Protein AF-A0A9W8C567-F1 (afdb_monomer_lite)

Radius of gyration: 26.02 Å; chains: 1; bounding box: 68×44×70 Å

pLDDT: mean 93.67, std 7.72, range [43.03, 98.94]

Structure (mmCIF, N/CA/C/O backbone):
data_AF-A0A9W8C567-F1
#
_entry.id   AF-A0A9W8C567-F1
#
loop_
_atom_site.group_PDB
_atom_site.id
_atom_site.type_symbol
_atom_site.label_atom_id
_atom_site.label_alt_id
_atom_site.label_comp_id
_atom_site.label_asym_id
_atom_site.label_entity_id
_atom_site.label_seq_id
_atom_site.pdbx_PDB_ins_code
_atom_site.Cartn_x
_atom_site.Cartn_y
_atom_site.Cartn_z
_atom_site.occupancy
_atom_site.B_iso_or_equiv
_atom_site.auth_seq_id
_atom_site.auth_comp_id
_atom_site.auth_asym_id
_atom_site.auth_atom_id
_atom_site.pdbx_PDB_model_num
ATOM 1 N N . MET A 1 1 ? -3.591 23.355 11.401 1.00 43.03 1 MET A N 1
ATOM 2 C CA . MET A 1 1 ? -3.139 22.047 10.886 1.00 43.03 1 MET A CA 1
ATOM 3 C C . MET A 1 1 ? -1.666 21.936 11.229 1.00 43.03 1 MET A C 1
ATOM 5 O O . MET A 1 1 ? -0.939 22.863 10.891 1.00 43.03 1 MET A O 1
ATOM 9 N N . SER A 1 2 ? -1.232 20.919 11.980 1.00 49.16 2 SER A N 1
ATOM 10 C CA . SER A 1 2 ? 0.210 20.692 12.153 1.00 49.16 2 SER A CA 1
ATOM 11 C C . SER A 1 2 ? 0.812 20.425 10.777 1.00 49.16 2 SER A C 1
ATOM 13 O O . SER A 1 2 ? 0.207 19.705 9.982 1.00 49.16 2 SER A O 1
ATOM 15 N N . SER A 1 3 ? 1.953 21.034 10.465 1.00 63.19 3 SER A N 1
ATOM 16 C CA . SER A 1 3 ? 2.645 20.771 9.207 1.00 63.19 3 SER A CA 1
ATOM 17 C C . SER A 1 3 ? 2.961 19.279 9.104 1.00 63.19 3 SER A C 1
ATOM 19 O O . SER A 1 3 ? 3.477 18.678 10.048 1.00 63.19 3 SER A O 1
ATOM 21 N N . ILE A 1 4 ? 2.619 18.675 7.965 1.00 80.12 4 ILE A N 1
ATOM 22 C CA . ILE A 1 4 ? 2.985 17.293 7.654 1.00 80.12 4 ILE A CA 1
ATOM 23 C C . ILE A 1 4 ? 4.508 17.196 7.732 1.00 80.12 4 ILE A C 1
ATOM 25 O O . ILE A 1 4 ? 5.214 17.949 7.058 1.00 80.12 4 ILE A O 1
ATOM 29 N N . LYS A 1 5 ? 5.017 16.307 8.587 1.00 85.69 5 LYS A N 1
ATOM 30 C CA . LYS A 1 5 ? 6.455 16.145 8.797 1.00 85.69 5 LYS A CA 1
ATOM 31 C C . LYS A 1 5 ? 6.953 14.942 8.011 1.00 85.69 5 LYS A C 1
ATOM 33 O O . LYS A 1 5 ? 6.648 13.804 8.359 1.00 85.69 5 LYS A O 1
ATOM 38 N N . VAL A 1 6 ? 7.765 15.216 6.997 1.00 94.25 6 VAL A N 1
ATOM 39 C CA . VAL A 1 6 ? 8.499 14.206 6.233 1.00 94.25 6 VAL A CA 1
ATOM 40 C C . VAL A 1 6 ? 9.893 14.047 6.840 1.00 94.25 6 VAL A C 1
ATOM 42 O O . VAL A 1 6 ? 10.573 15.037 7.109 1.00 94.25 6 VAL A O 1
ATOM 45 N N . ALA A 1 7 ? 10.314 12.809 7.086 1.00 96.50 7 ALA A N 1
ATOM 46 C CA . ALA A 1 7 ? 11.627 12.480 7.633 1.00 96.50 7 ALA A CA 1
ATOM 47 C C . ALA A 1 7 ? 12.304 11.385 6.804 1.00 96.50 7 ALA A C 1
ATOM 49 O O . ALA A 1 7 ? 11.682 10.372 6.493 1.00 96.50 7 ALA A O 1
ATOM 50 N N . CYS A 1 8 ? 13.585 11.562 6.486 1.00 97.62 8 CYS A N 1
ATOM 51 C CA . CYS A 1 8 ? 14.420 10.510 5.910 1.00 97.62 8 CYS A CA 1
ATOM 52 C C . CYS A 1 8 ? 14.680 9.427 6.972 1.00 97.62 8 CYS A C 1
ATOM 54 O O . CYS A 1 8 ? 15.253 9.713 8.026 1.00 97.62 8 CYS A O 1
ATOM 56 N N . VAL A 1 9 ? 14.219 8.198 6.721 1.00 97.81 9 VAL A N 1
ATOM 57 C CA . VAL A 1 9 ? 14.299 7.074 7.677 1.00 97.81 9 VAL A CA 1
ATOM 58 C C . VAL A 1 9 ? 15.274 5.986 7.238 1.00 97.81 9 VAL A C 1
ATOM 60 O O . VAL A 1 9 ? 15.844 5.311 8.091 1.00 97.81 9 VAL A O 1
ATOM 63 N N . ILE A 1 10 ? 15.521 5.859 5.932 1.00 98.25 10 ILE A N 1
ATOM 64 C CA . ILE A 1 10 ? 16.540 4.972 5.366 1.00 98.25 10 ILE A CA 1
ATOM 65 C C . ILE A 1 10 ? 17.485 5.831 4.536 1.00 98.25 10 ILE A C 1
ATOM 67 O O . ILE A 1 10 ? 17.096 6.353 3.494 1.00 98.25 10 ILE A O 1
ATOM 71 N N . LYS A 1 11 ? 18.723 5.977 5.018 1.00 97.69 11 LYS A N 1
ATOM 72 C CA . LYS A 1 11 ? 19.763 6.811 4.389 1.00 97.69 11 LYS A CA 1
ATOM 73 C C . LYS A 1 11 ? 20.559 6.086 3.303 1.00 97.69 11 LYS A C 1
ATOM 75 O O . LYS A 1 11 ? 21.352 6.717 2.609 1.00 97.69 11 LYS A O 1
ATOM 80 N N . GLU A 1 12 ? 20.396 4.769 3.197 1.00 97.12 12 GLU A N 1
ATOM 81 C CA . GLU A 1 12 ? 20.964 3.991 2.101 1.00 97.12 12 GLU A CA 1
ATOM 82 C C . GLU A 1 12 ? 20.306 4.437 0.794 1.00 97.12 12 GLU A C 1
ATOM 84 O O . GLU A 1 12 ? 19.091 4.316 0.629 1.00 97.12 12 GLU A O 1
ATOM 89 N N . LYS A 1 13 ? 21.113 5.009 -0.102 1.00 97.44 13 LYS A N 1
ATOM 90 C CA . LYS A 1 13 ? 20.643 5.537 -1.380 1.00 97.44 13 LYS A CA 1
ATOM 91 C C . LYS A 1 13 ? 20.434 4.403 -2.374 1.00 97.44 13 LYS A C 1
ATOM 93 O O . LYS A 1 13 ? 21.303 3.548 -2.532 1.00 97.44 13 LYS A O 1
ATOM 98 N N . ASN A 1 14 ? 19.312 4.455 -3.076 1.00 98.31 14 ASN A N 1
ATOM 99 C CA . ASN A 1 14 ? 18.932 3.506 -4.113 1.00 98.31 14 ASN A CA 1
ATOM 100 C C . ASN A 1 14 ? 18.998 4.185 -5.476 1.00 98.31 14 ASN A C 1
ATOM 102 O O . ASN A 1 14 ? 18.539 5.327 -5.612 1.00 98.31 14 ASN A O 1
ATOM 106 N N . GLU A 1 15 ? 19.529 3.490 -6.486 1.00 97.69 15 GLU A N 1
ATOM 107 C CA . GLU A 1 15 ? 19.510 4.019 -7.853 1.00 97.69 15 GLU A CA 1
ATOM 108 C C . GLU A 1 15 ? 18.071 4.328 -8.260 1.00 97.69 15 GLU A C 1
ATOM 110 O O . GLU A 1 15 ? 17.770 5.456 -8.665 1.00 97.69 15 GLU A O 1
ATOM 115 N N . ILE A 1 16 ? 17.192 3.337 -8.082 1.00 98.25 16 ILE A N 1
ATOM 116 C CA . ILE A 1 16 ? 15.742 3.456 -8.220 1.00 98.25 16 ILE A CA 1
ATOM 117 C C . ILE A 1 16 ? 15.101 2.648 -7.089 1.00 98.25 16 ILE A C 1
ATOM 119 O O . ILE A 1 16 ? 14.819 1.462 -7.254 1.00 98.25 16 ILE A O 1
ATOM 123 N N . GLY A 1 17 ? 14.906 3.281 -5.929 1.00 98.69 17 GLY A N 1
ATOM 124 C CA . GLY A 1 17 ? 14.169 2.668 -4.826 1.00 98.69 17 GLY A CA 1
ATOM 125 C C . GLY A 1 17 ? 12.698 2.531 -5.198 1.00 98.69 17 GLY A C 1
ATOM 126 O O . GLY A 1 17 ? 12.117 3.513 -5.643 1.00 98.69 17 GLY A O 1
ATOM 127 N N . GLU A 1 18 ? 12.096 1.361 -5.023 1.00 98.69 18 GLU A N 1
ATOM 128 C CA . GLU A 1 18 ? 10.748 1.054 -5.520 1.00 98.69 18 GLU A CA 1
ATOM 129 C C . GLU A 1 18 ? 10.049 -0.044 -4.707 1.00 98.69 18 GLU A C 1
ATOM 131 O O . GLU A 1 18 ? 10.636 -0.635 -3.797 1.00 98.69 18 GLU A O 1
ATOM 136 N N . SER A 1 19 ? 8.786 -0.312 -5.045 1.00 98.69 19 SER A N 1
ATOM 137 C CA . SER A 1 19 ? 7.937 -1.379 -4.513 1.00 98.69 19 SER A CA 1
ATOM 138 C C . SER A 1 19 ? 7.975 -1.490 -2.978 1.00 98.69 19 SER A C 1
ATOM 140 O O . SER A 1 19 ? 8.272 -2.561 -2.438 1.00 98.69 19 SER A O 1
ATOM 142 N N . PRO A 1 20 ? 7.721 -0.390 -2.235 1.00 98.81 20 PRO A N 1
ATOM 143 C CA . PRO A 1 20 ? 7.656 -0.450 -0.786 1.00 98.81 20 PRO A CA 1
ATOM 144 C C . PRO A 1 20 ? 6.445 -1.280 -0.349 1.00 98.81 20 PRO A C 1
ATOM 146 O O . PRO A 1 20 ? 5.307 -1.010 -0.733 1.00 98.81 20 PRO A O 1
ATOM 149 N N . ILE A 1 21 ? 6.685 -2.271 0.502 1.00 98.31 21 ILE A N 1
ATOM 150 C CA . ILE A 1 21 ? 5.653 -3.081 1.145 1.00 98.31 21 ILE A CA 1
ATOM 151 C C . ILE A 1 21 ? 5.919 -3.156 2.649 1.00 98.31 21 ILE A C 1
ATOM 153 O O . ILE A 1 21 ? 7.055 -3.310 3.102 1.00 98.31 21 ILE A O 1
ATOM 157 N N . TRP A 1 22 ? 4.856 -3.065 3.443 1.00 98.31 22 TRP A N 1
ATOM 158 C CA . TRP A 1 22 ? 4.945 -3.186 4.894 1.00 98.31 22 TRP A CA 1
ATOM 159 C C . TRP A 1 22 ? 4.684 -4.625 5.353 1.00 98.31 22 TRP A C 1
ATOM 161 O O . TRP A 1 22 ? 3.585 -5.155 5.185 1.00 98.31 22 TRP A O 1
ATOM 171 N N . GLU A 1 23 ? 5.685 -5.243 5.975 1.00 97.31 23 GLU A N 1
ATOM 172 C CA . GLU A 1 23 ? 5.591 -6.540 6.642 1.00 97.31 23 GLU A CA 1
ATOM 173 C C . GLU A 1 23 ? 5.256 -6.326 8.125 1.00 97.31 23 GLU A C 1
ATOM 175 O O . GLU A 1 23 ? 6.136 -6.120 8.966 1.00 97.31 23 GLU A O 1
ATOM 180 N N . GLU A 1 24 ? 3.958 -6.353 8.453 1.00 92.81 24 GLU A N 1
ATOM 181 C CA . GLU A 1 24 ? 3.468 -5.991 9.793 1.00 92.81 24 GLU A CA 1
ATOM 182 C C . GLU A 1 24 ? 4.022 -6.882 10.910 1.00 92.81 24 GLU A C 1
ATOM 184 O O . GLU A 1 24 ? 4.328 -6.384 11.995 1.00 92.81 24 GLU A O 1
ATOM 189 N N . LYS A 1 25 ? 4.205 -8.179 10.627 1.00 90.06 25 LYS A N 1
ATOM 190 C CA . LYS A 1 25 ? 4.656 -9.185 11.597 1.00 90.06 25 LYS A CA 1
ATOM 191 C C . LYS A 1 25 ? 6.000 -8.814 12.222 1.00 90.06 25 LYS A C 1
ATOM 193 O O . LYS A 1 25 ? 6.169 -8.946 13.431 1.00 90.06 25 LYS A O 1
ATOM 198 N N . ASP A 1 26 ? 6.910 -8.307 11.396 1.00 91.94 26 ASP A N 1
ATOM 199 C CA . ASP A 1 26 ? 8.282 -7.987 11.787 1.00 91.94 26 ASP A CA 1
ATOM 200 C C . ASP A 1 26 ? 8.520 -6.466 11.847 1.00 91.94 26 ASP A C 1
ATOM 202 O O . ASP A 1 26 ? 9.659 -6.018 11.977 1.00 91.94 26 ASP A O 1
ATOM 206 N N . SER A 1 27 ? 7.455 -5.654 11.737 1.00 95.69 27 SER A N 1
ATOM 207 C CA . SER A 1 27 ? 7.525 -4.184 11.667 1.00 95.69 27 SER A CA 1
ATOM 208 C C . SER A 1 27 ? 8.600 -3.699 10.688 1.00 95.69 27 SER A C 1
ATOM 210 O O . SER A 1 27 ? 9.432 -2.842 11.016 1.00 95.69 27 SER A O 1
ATOM 212 N N . SER A 1 28 ? 8.614 -4.305 9.502 1.00 98.25 28 SER A N 1
ATOM 213 C CA . SER A 1 28 ? 9.676 -4.136 8.517 1.00 98.25 28 SER A CA 1
ATOM 214 C C . SER A 1 28 ? 9.135 -3.573 7.209 1.00 98.25 28 SER A C 1
ATOM 216 O O . SER A 1 28 ? 8.050 -3.939 6.762 1.00 98.25 28 SER A O 1
ATOM 218 N N . LEU A 1 29 ? 9.905 -2.686 6.584 1.00 98.81 29 LEU A N 1
ATOM 219 C CA . LEU A 1 29 ? 9.659 -2.233 5.221 1.00 98.81 29 LEU A CA 1
ATOM 220 C C . LEU A 1 29 ? 10.513 -3.077 4.278 1.00 98.81 29 LEU A C 1
ATOM 222 O O . LEU A 1 29 ? 11.739 -3.079 4.399 1.00 98.81 29 LEU A O 1
ATOM 226 N N . VAL A 1 30 ? 9.880 -3.773 3.342 1.00 98.81 30 VAL A N 1
ATOM 227 C CA . VAL A 1 30 ? 10.568 -4.458 2.245 1.00 98.81 30 VAL A CA 1
ATOM 228 C C . VAL A 1 30 ? 10.422 -3.592 0.999 1.00 98.81 30 VAL A C 1
ATOM 230 O O . VAL A 1 30 ? 9.373 -2.996 0.785 1.00 98.81 30 VAL A O 1
ATOM 233 N N . TYR A 1 31 ? 11.485 -3.455 0.222 1.00 98.88 31 TYR A N 1
ATOM 234 C CA . TYR A 1 31 ? 11.517 -2.618 -0.976 1.00 98.88 31 TYR A CA 1
ATOM 235 C C . TYR A 1 31 ? 12.604 -3.122 -1.923 1.00 98.88 31 TYR A C 1
ATOM 237 O O . TYR A 1 31 ? 13.404 -3.992 -1.563 1.00 98.88 31 TYR A O 1
ATOM 245 N N . VAL A 1 32 ? 12.643 -2.587 -3.136 1.00 98.88 32 VAL A N 1
ATOM 246 C CA . VAL A 1 32 ? 13.647 -2.946 -4.138 1.00 98.88 32 VAL A CA 1
ATOM 247 C C . VAL A 1 32 ? 14.497 -1.746 -4.525 1.00 98.88 32 VAL A C 1
ATOM 249 O O . VAL A 1 32 ? 14.074 -0.602 -4.391 1.00 98.88 32 VAL A O 1
ATOM 252 N N . ASP A 1 33 ? 15.697 -2.019 -5.020 1.00 98.69 33 ASP A N 1
ATOM 253 C CA . ASP A 1 33 ? 16.458 -1.096 -5.855 1.00 98.69 33 ASP A CA 1
ATOM 254 C C . ASP A 1 33 ? 16.502 -1.697 -7.261 1.00 98.69 33 ASP A C 1
ATOM 256 O O . ASP A 1 33 ? 17.210 -2.687 -7.480 1.00 98.69 33 ASP A O 1
ATOM 260 N N . ILE A 1 34 ? 15.707 -1.153 -8.192 1.00 98.19 34 ILE A N 1
ATOM 261 C CA . ILE A 1 34 ? 15.452 -1.804 -9.487 1.00 98.19 34 ILE A CA 1
ATOM 262 C C . ILE A 1 34 ? 16.762 -2.040 -10.220 1.00 98.19 34 ILE A C 1
ATOM 264 O O . ILE A 1 34 ? 17.089 -3.173 -10.567 1.00 98.19 34 ILE A O 1
ATOM 268 N N . THR A 1 35 ? 17.527 -0.978 -10.466 1.00 96.38 35 THR A N 1
ATOM 269 C CA . THR A 1 35 ? 18.777 -1.085 -11.224 1.00 96.38 35 THR A CA 1
ATOM 270 C C . THR A 1 35 ? 19.995 -1.322 -10.347 1.00 96.38 35 THR A C 1
ATOM 272 O O . THR A 1 35 ? 20.996 -1.796 -10.873 1.00 96.38 35 THR A O 1
ATOM 275 N N . GLY A 1 36 ? 19.888 -1.102 -9.031 1.00 97.50 36 GLY A N 1
ATOM 276 C CA . GLY A 1 36 ? 20.841 -1.630 -8.053 1.00 97.50 36 GLY A CA 1
ATOM 277 C C . GLY A 1 36 ? 20.712 -3.141 -7.806 1.00 97.50 36 GLY A C 1
ATOM 278 O O . GLY A 1 36 ? 21.518 -3.693 -7.062 1.00 97.50 36 GLY A O 1
ATOM 279 N N . GLN A 1 37 ? 19.729 -3.809 -8.431 1.00 98.31 37 GLN A N 1
ATOM 280 C CA . GLN A 1 37 ? 19.535 -5.266 -8.433 1.00 98.31 37 GLN A CA 1
ATOM 281 C C . GLN A 1 37 ? 19.478 -5.861 -7.023 1.00 98.31 37 GLN A C 1
ATOM 283 O O . GLN A 1 37 ? 20.238 -6.762 -6.658 1.00 98.31 37 GLN A O 1
ATOM 288 N N . ARG A 1 38 ? 18.588 -5.319 -6.192 1.00 98.25 38 ARG A N 1
ATOM 289 C CA . ARG A 1 38 ? 18.514 -5.670 -4.773 1.00 98.25 38 ARG A CA 1
ATOM 290 C C . ARG A 1 38 ? 17.080 -5.689 -4.274 1.00 98.25 38 ARG A C 1
ATOM 292 O O . ARG A 1 38 ? 16.306 -4.786 -4.568 1.00 98.25 38 ARG A O 1
ATOM 299 N N . VAL A 1 39 ? 16.777 -6.676 -3.436 1.00 98.75 39 VAL A N 1
ATOM 300 C CA . VAL A 1 39 ? 15.620 -6.674 -2.532 1.00 98.75 39 VAL A CA 1
ATOM 301 C C . VAL A 1 39 ? 16.133 -6.404 -1.124 1.00 98.75 39 VAL A C 1
ATOM 303 O O . VAL A 1 39 ? 16.996 -7.137 -0.639 1.00 98.75 39 VAL A O 1
ATOM 306 N N . SER A 1 40 ? 15.598 -5.382 -0.471 1.00 98.69 40 SER A N 1
ATOM 307 C CA . SER A 1 40 ? 15.998 -4.937 0.863 1.00 98.69 40 SER A CA 1
ATOM 308 C C . SER A 1 40 ? 14.855 -5.095 1.854 1.00 98.69 40 SER A C 1
ATOM 310 O O . SER A 1 40 ? 13.694 -4.890 1.514 1.00 98.69 40 SER A O 1
ATOM 312 N N . ARG A 1 41 ? 15.190 -5.400 3.105 1.00 98.50 41 ARG A N 1
ATOM 313 C CA . ARG A 1 41 ? 14.283 -5.408 4.253 1.00 98.50 41 ARG A CA 1
ATOM 314 C C . ARG A 1 41 ? 14.878 -4.555 5.362 1.00 98.50 41 ARG A C 1
ATOM 316 O O . ARG A 1 41 ? 15.928 -4.891 5.909 1.00 98.50 41 ARG A O 1
ATOM 323 N N . TRP A 1 42 ? 14.191 -3.478 5.711 1.00 98.62 42 TRP A N 1
ATOM 324 C CA . TRP A 1 42 ? 14.553 -2.575 6.796 1.00 98.62 42 TRP A CA 1
ATOM 325 C C . TRP A 1 42 ? 13.644 -2.782 8.006 1.00 98.62 42 TRP A C 1
ATOM 327 O O . TRP A 1 42 ? 12.424 -2.689 7.888 1.00 98.62 42 TRP A O 1
ATOM 337 N N . SER A 1 43 ? 14.231 -3.007 9.180 1.00 97.88 43 SER A N 1
ATOM 338 C CA . SER A 1 43 ? 13.488 -3.073 10.440 1.00 97.88 43 SER A CA 1
ATOM 339 C C . SER A 1 43 ? 13.270 -1.677 11.008 1.00 97.88 43 SER A C 1
ATOM 341 O O . SER A 1 43 ? 14.224 -0.988 11.375 1.00 97.88 43 SER A O 1
ATOM 343 N N . SER A 1 44 ? 12.008 -1.281 11.176 1.00 96.12 44 SER A N 1
ATOM 344 C CA . SER A 1 44 ? 11.678 -0.002 11.817 1.00 96.12 44 SER A CA 1
ATOM 345 C C . SER A 1 44 ? 12.012 0.037 13.312 1.00 96.12 44 SER A C 1
ATOM 347 O O . SER A 1 44 ? 12.096 1.118 13.892 1.00 96.12 44 SER A O 1
ATOM 349 N N . LEU A 1 45 ? 12.214 -1.131 13.934 1.00 94.94 45 LEU A N 1
ATOM 350 C CA . LEU A 1 45 ? 12.515 -1.265 15.359 1.00 94.94 45 LEU A CA 1
ATOM 351 C C . LEU A 1 45 ? 14.007 -1.094 15.650 1.00 94.94 45 LEU A C 1
ATOM 353 O O . LEU A 1 45 ? 14.370 -0.497 16.659 1.00 94.94 45 LEU A O 1
ATOM 357 N N . THR A 1 46 ? 14.869 -1.629 14.781 1.00 96.44 46 THR A N 1
ATOM 358 C CA . THR A 1 46 ? 16.328 -1.637 14.991 1.00 96.44 46 THR A CA 1
ATOM 359 C C . THR A 1 46 ? 17.081 -0.696 14.056 1.00 96.44 46 THR A C 1
ATOM 361 O O . THR A 1 46 ? 18.246 -0.399 14.305 1.00 96.44 46 THR A O 1
ATOM 364 N N . GLY A 1 47 ? 16.450 -0.241 12.971 1.00 96.19 47 GLY A N 1
ATOM 365 C CA . GLY A 1 47 ? 17.097 0.521 11.904 1.00 96.19 47 GLY A CA 1
ATOM 366 C C . GLY A 1 47 ? 17.981 -0.324 10.978 1.00 96.19 47 GLY A C 1
ATOM 367 O O . GLY A 1 47 ? 18.582 0.227 10.059 1.00 96.19 47 GLY A O 1
ATOM 368 N N . HIS A 1 48 ? 18.074 -1.637 11.207 1.00 97.38 48 HIS A N 1
ATOM 369 C CA . HIS A 1 48 ? 18.930 -2.540 10.440 1.00 97.38 48 HIS A CA 1
ATOM 370 C C . HIS A 1 48 ? 18.339 -2.848 9.060 1.00 97.38 48 HIS A C 1
ATOM 372 O O . HIS A 1 48 ? 17.131 -3.064 8.942 1.00 97.38 48 HIS A O 1
ATOM 378 N N . ILE A 1 49 ? 19.201 -2.915 8.043 1.00 98.12 49 ILE A N 1
ATOM 379 C CA . ILE A 1 49 ? 18.851 -3.257 6.660 1.00 98.12 49 ILE A CA 1
ATOM 380 C C . ILE A 1 49 ? 19.534 -4.573 6.301 1.00 98.12 49 ILE A C 1
ATOM 382 O O . ILE A 1 49 ? 20.731 -4.746 6.512 1.00 98.12 49 ILE A O 1
ATOM 386 N N . GLU A 1 50 ? 18.766 -5.501 5.747 1.00 97.75 50 GLU A N 1
ATOM 387 C CA . GLU A 1 50 ? 19.270 -6.730 5.141 1.00 97.75 50 GLU A CA 1
ATOM 388 C C . GLU A 1 50 ? 18.869 -6.786 3.678 1.00 97.75 50 GLU A C 1
ATOM 390 O O . GLU A 1 50 ? 17.734 -6.454 3.346 1.00 97.75 50 GLU A O 1
ATOM 395 N N . SER A 1 51 ? 19.754 -7.302 2.828 1.00 98.19 51 SER A N 1
ATOM 396 C CA . SER A 1 51 ? 19.533 -7.290 1.384 1.00 98.19 51 SER A CA 1
ATOM 397 C C . SER A 1 51 ? 19.891 -8.622 0.733 1.00 98.19 51 SER A C 1
ATOM 399 O O . SER A 1 51 ? 20.757 -9.353 1.219 1.00 98.19 51 SER A O 1
ATOM 401 N N . ILE A 1 52 ? 19.223 -8.931 -0.378 1.00 98.31 52 ILE A N 1
ATOM 402 C CA . ILE A 1 52 ? 19.569 -10.016 -1.303 1.00 98.31 52 ILE A CA 1
ATOM 403 C C . ILE A 1 52 ? 19.762 -9.407 -2.689 1.00 98.31 52 ILE A C 1
ATOM 405 O O . ILE A 1 52 ? 18.884 -8.699 -3.183 1.00 98.31 52 ILE A O 1
ATOM 409 N N . THR A 1 53 ? 20.904 -9.697 -3.307 1.00 98.38 53 THR A N 1
ATOM 410 C CA . THR A 1 53 ? 21.204 -9.300 -4.686 1.00 98.38 53 THR A CA 1
ATOM 411 C C . THR A 1 53 ? 20.442 -10.182 -5.673 1.00 98.38 53 THR A C 1
ATOM 413 O O . THR A 1 53 ? 20.368 -11.400 -5.504 1.00 9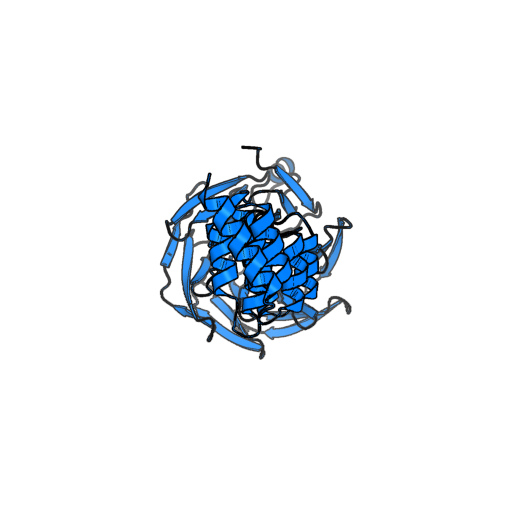8.38 53 THR A O 1
ATOM 416 N N . THR A 1 54 ? 19.880 -9.556 -6.699 1.00 98.00 54 THR A N 1
ATOM 417 C CA . THR A 1 54 ? 19.187 -10.201 -7.815 1.00 98.00 54 THR A CA 1
ATOM 418 C C . THR A 1 54 ? 20.117 -10.296 -9.030 1.00 98.00 54 THR A C 1
ATOM 420 O O . THR A 1 54 ? 21.143 -9.627 -9.098 1.00 98.00 54 THR A O 1
ATOM 423 N N . GLU A 1 55 ? 19.802 -11.158 -9.995 1.00 95.12 55 GLU A N 1
ATOM 424 C CA . GLU A 1 55 ? 20.616 -11.346 -11.210 1.00 95.12 55 GLU A CA 1
ATOM 425 C C . GLU A 1 55 ? 20.275 -10.308 -12.287 1.00 95.12 55 GLU A C 1
ATOM 427 O O . GLU A 1 55 ? 21.077 -10.001 -13.171 1.00 95.12 55 GLU A O 1
ATOM 432 N N . LYS A 1 56 ? 19.040 -9.807 -12.250 1.00 95.44 56 LYS A N 1
ATOM 433 C CA . LYS A 1 56 ? 18.488 -8.838 -13.198 1.00 95.44 56 LYS A CA 1
ATOM 434 C C . LYS A 1 56 ? 17.784 -7.711 -12.443 1.00 95.44 56 LYS A C 1
ATOM 436 O O . LYS A 1 56 ? 17.539 -7.847 -11.241 1.00 95.44 56 LYS A O 1
ATOM 441 N N . PRO A 1 57 ? 17.432 -6.605 -13.126 1.00 97.06 57 PRO A N 1
ATOM 442 C CA . PRO A 1 57 ? 16.635 -5.560 -12.505 1.00 97.06 57 PRO A CA 1
ATOM 443 C C . PRO A 1 57 ? 15.342 -6.112 -11.902 1.00 97.06 57 PRO A C 1
ATOM 445 O O . PRO A 1 57 ? 14.611 -6.838 -12.578 1.00 97.06 57 PRO A O 1
ATOM 448 N N . VAL A 1 58 ? 15.076 -5.788 -10.639 1.00 98.44 58 VAL A N 1
ATOM 449 C CA . VAL A 1 58 ? 13.922 -6.293 -9.884 1.00 98.44 58 VAL A CA 1
ATOM 450 C C . VAL A 1 58 ? 12.903 -5.176 -9.716 1.00 98.44 58 VAL A C 1
ATOM 452 O O . VAL A 1 58 ? 13.142 -4.228 -8.985 1.00 98.44 58 VAL A O 1
ATOM 455 N N . GLY A 1 59 ? 11.793 -5.256 -10.448 1.00 97.94 59 GLY A N 1
ATOM 456 C CA . GLY A 1 59 ? 10.799 -4.185 -10.496 1.00 97.94 59 GLY A CA 1
ATOM 457 C C . GLY A 1 59 ? 9.902 -4.143 -9.260 1.00 97.94 59 GLY A C 1
ATOM 458 O O . GLY A 1 59 ? 9.573 -3.065 -8.778 1.00 97.94 59 GLY A O 1
ATOM 459 N N . SER A 1 60 ? 9.543 -5.309 -8.718 1.00 98.75 60 SER A N 1
ATOM 460 C CA . SER A 1 60 ? 8.658 -5.391 -7.554 1.00 98.75 60 SER A CA 1
ATOM 461 C C . SER A 1 60 ? 8.910 -6.604 -6.666 1.00 98.75 60 SER A C 1
ATOM 463 O O . SER A 1 60 ? 9.448 -7.629 -7.103 1.00 98.75 60 SER A O 1
ATOM 465 N N . VAL A 1 61 ? 8.497 -6.475 -5.404 1.00 98.88 61 VAL A N 1
ATOM 466 C CA . VAL A 1 61 ? 8.537 -7.513 -4.369 1.00 98.88 61 VAL A CA 1
ATOM 467 C C . VAL A 1 61 ? 7.200 -7.567 -3.637 1.00 98.88 61 VAL A C 1
ATOM 469 O O . VAL A 1 61 ? 6.597 -6.542 -3.344 1.00 98.88 61 VAL A O 1
ATOM 472 N N . VAL A 1 62 ? 6.726 -8.773 -3.321 1.00 98.75 62 VAL A N 1
ATOM 473 C CA . VAL A 1 62 ? 5.485 -8.994 -2.567 1.00 98.75 62 VAL A CA 1
ATOM 474 C C . VAL A 1 62 ? 5.654 -10.089 -1.514 1.00 98.75 62 VAL A C 1
ATOM 476 O O . VAL A 1 62 ? 6.449 -11.022 -1.673 1.00 98.75 62 VAL A O 1
ATOM 479 N N . LEU A 1 63 ? 4.883 -9.996 -0.426 1.00 98.25 63 LEU A N 1
ATOM 480 C CA . LEU A 1 63 ? 4.865 -11.010 0.630 1.00 98.25 63 LEU A CA 1
ATOM 481 C C . LEU A 1 63 ? 4.312 -12.337 0.102 1.00 98.25 63 LEU A C 1
ATOM 483 O O . LEU A 1 63 ? 3.324 -12.371 -0.634 1.00 98.25 63 LEU A O 1
ATOM 487 N N . ARG A 1 64 ? 4.899 -13.454 0.540 1.00 97.50 64 ARG A N 1
ATOM 488 C CA . ARG A 1 64 ? 4.408 -14.796 0.213 1.00 97.50 64 ARG A CA 1
ATOM 489 C C . ARG A 1 64 ? 3.838 -15.470 1.455 1.00 97.50 64 ARG A C 1
ATOM 491 O O . ARG A 1 64 ? 4.555 -15.718 2.418 1.00 97.50 64 ARG A O 1
ATOM 498 N N . LYS A 1 65 ? 2.567 -15.889 1.404 1.00 94.12 65 LYS A N 1
ATOM 499 C CA . LYS A 1 65 ? 1.898 -16.588 2.525 1.00 94.12 65 LYS A CA 1
ATOM 500 C C . LYS A 1 65 ? 2.647 -17.842 3.002 1.00 94.12 65 LYS A C 1
ATOM 502 O O . LYS A 1 65 ? 2.621 -18.160 4.183 1.00 94.12 65 LYS A O 1
ATOM 507 N N . ALA A 1 66 ? 3.320 -18.546 2.090 1.00 93.75 66 ALA A N 1
ATOM 508 C CA . ALA A 1 66 ? 4.121 -19.733 2.400 1.00 93.75 66 ALA A CA 1
ATOM 509 C C . ALA A 1 66 ? 5.506 -19.420 3.013 1.00 93.75 66 ALA A C 1
ATOM 511 O O . ALA A 1 66 ? 6.290 -20.341 3.225 1.00 93.75 66 ALA A O 1
ATOM 512 N N . GLY A 1 67 ? 5.814 -18.147 3.277 1.00 94.38 67 GLY A N 1
ATOM 513 C CA . GLY A 1 67 ? 7.118 -17.674 3.734 1.00 94.38 67 GLY A CA 1
ATOM 514 C C . GLY A 1 67 ? 7.999 -17.159 2.593 1.00 94.38 67 GLY A C 1
ATOM 515 O O . GLY A 1 67 ? 7.901 -17.618 1.450 1.00 94.38 67 GLY A O 1
ATOM 516 N N . GLY A 1 68 ? 8.868 -16.202 2.924 1.00 96.81 68 GLY A N 1
ATOM 517 C CA . GLY A 1 68 ? 9.698 -15.487 1.957 1.00 96.81 68 GLY A CA 1
ATOM 518 C C . GLY A 1 68 ? 8.892 -14.505 1.105 1.00 96.81 68 GLY A C 1
ATOM 519 O O . GLY A 1 68 ? 7.829 -14.030 1.512 1.00 96.81 68 GLY A O 1
ATOM 520 N N . TYR A 1 69 ? 9.392 -14.231 -0.098 1.00 98.62 69 TYR A N 1
ATOM 521 C CA . TYR A 1 69 ? 8.808 -13.243 -1.007 1.00 98.62 69 TYR A CA 1
ATOM 522 C C . TYR A 1 69 ? 8.597 -13.820 -2.409 1.00 98.62 69 TYR A C 1
ATOM 524 O O . TYR A 1 69 ? 9.153 -14.866 -2.767 1.00 98.62 69 TYR A O 1
ATOM 532 N N . VAL A 1 70 ? 7.783 -13.138 -3.209 1.00 98.75 70 VAL A N 1
ATOM 533 C CA . VAL A 1 70 ? 7.742 -13.301 -4.668 1.00 98.75 70 VAL A CA 1
ATOM 534 C C . VAL A 1 70 ? 8.214 -11.989 -5.285 1.00 98.75 70 VAL A C 1
ATOM 536 O O . VAL A 1 70 ? 7.854 -10.926 -4.790 1.00 98.75 70 VAL A O 1
ATOM 539 N N . ILE A 1 71 ? 9.032 -12.053 -6.329 1.00 98.81 71 ILE A N 1
ATOM 540 C CA . ILE A 1 71 ? 9.543 -10.876 -7.041 1.00 98.81 71 ILE A CA 1
ATOM 541 C C . ILE A 1 71 ? 9.219 -10.953 -8.526 1.00 98.81 71 ILE A C 1
ATOM 543 O O . ILE A 1 71 ? 9.111 -12.052 -9.080 1.00 98.81 71 ILE A O 1
ATOM 547 N N . ALA A 1 72 ? 9.105 -9.789 -9.159 1.00 98.38 72 ALA A N 1
ATOM 548 C CA . ALA A 1 72 ? 9.097 -9.644 -10.607 1.00 98.38 72 ALA A CA 1
ATOM 549 C C . ALA A 1 72 ? 10.463 -9.087 -11.044 1.00 98.38 72 ALA A C 1
ATOM 551 O O . ALA A 1 72 ? 10.798 -7.930 -10.794 1.00 98.38 72 ALA A O 1
ATOM 552 N N . GLU A 1 73 ? 11.292 -9.942 -11.639 1.00 97.50 73 GLU A N 1
ATOM 553 C CA . GLU A 1 73 ? 12.712 -9.698 -11.898 1.00 97.50 73 GLU A CA 1
ATOM 554 C C . GLU A 1 73 ? 13.032 -9.949 -13.374 1.00 97.50 73 GLU A C 1
ATOM 556 O O . GLU A 1 73 ? 12.794 -11.039 -13.897 1.00 97.50 73 GLU A O 1
ATOM 561 N N . GLY A 1 74 ? 13.577 -8.955 -14.078 1.00 96.00 74 GLY A N 1
ATOM 562 C CA . GLY A 1 74 ? 13.687 -9.001 -15.534 1.00 96.00 74 GLY A CA 1
ATOM 563 C C . GLY A 1 74 ? 12.314 -9.305 -16.135 1.00 96.00 74 GLY A C 1
ATOM 564 O O . GLY A 1 74 ? 11.377 -8.558 -15.913 1.00 96.00 74 GLY A O 1
ATOM 565 N N . THR A 1 75 ? 12.167 -10.429 -16.831 1.00 95.75 75 THR A N 1
ATOM 566 C CA . THR A 1 75 ? 10.882 -10.916 -17.371 1.00 95.75 75 THR A CA 1
ATOM 567 C C . THR A 1 75 ? 10.393 -12.197 -16.685 1.00 95.75 75 THR A C 1
ATOM 569 O O . THR A 1 75 ? 9.648 -12.978 -17.272 1.00 95.75 75 THR A O 1
ATOM 572 N N . ARG A 1 76 ? 10.819 -12.468 -15.444 1.00 96.56 76 ARG A N 1
ATOM 573 C CA . ARG A 1 76 ? 10.368 -13.631 -14.665 1.00 96.56 76 ARG A CA 1
ATOM 574 C C . ARG A 1 76 ? 9.685 -13.235 -13.365 1.00 96.56 76 ARG A C 1
ATOM 576 O O . ARG A 1 76 ? 10.071 -12.272 -12.714 1.00 96.56 76 ARG A O 1
ATOM 583 N N . PHE A 1 77 ? 8.744 -14.067 -12.943 1.00 98.50 77 PHE A N 1
ATOM 584 C CA . PHE A 1 77 ? 8.371 -14.168 -11.541 1.00 98.50 77 PHE A CA 1
ATOM 585 C C . PHE A 1 77 ? 9.314 -15.151 -10.845 1.00 98.50 77 PHE A C 1
ATOM 587 O O . PHE A 1 77 ? 9.590 -16.232 -11.377 1.00 98.50 77 PHE A O 1
ATOM 594 N N . ALA A 1 78 ? 9.787 -14.819 -9.647 1.00 98.44 78 ALA A N 1
ATOM 595 C CA . ALA A 1 78 ? 10.681 -15.675 -8.874 1.00 98.44 78 ALA A CA 1
ATOM 596 C C . ALA A 1 78 ? 10.314 -15.708 -7.386 1.00 98.44 78 ALA A C 1
ATOM 598 O O . ALA A 1 78 ? 9.776 -14.751 -6.838 1.00 98.44 78 ALA A O 1
ATOM 599 N N . PHE A 1 79 ? 10.607 -16.828 -6.729 1.00 98.44 79 PHE A N 1
ATOM 600 C CA . PHE A 1 79 ? 10.489 -16.985 -5.284 1.00 98.44 79 PHE A CA 1
ATOM 601 C C . PHE A 1 79 ? 11.808 -16.622 -4.612 1.00 98.44 79 PHE A C 1
ATOM 603 O O . PHE A 1 79 ? 12.861 -17.102 -5.030 1.00 98.44 79 PHE A O 1
ATOM 610 N N . VAL A 1 80 ? 11.730 -15.843 -3.537 1.00 98.56 80 VAL A N 1
ATOM 611 C CA . VAL A 1 80 ? 12.870 -15.498 -2.687 1.00 98.56 80 VAL A CA 1
ATOM 612 C C . VAL A 1 80 ? 12.750 -16.262 -1.375 1.00 98.56 80 VAL A C 1
ATOM 614 O O . VAL A 1 80 ? 11.821 -16.038 -0.596 1.00 98.56 80 VAL A O 1
ATOM 617 N N . ASP A 1 81 ? 13.705 -17.152 -1.118 1.00 97.88 81 ASP A N 1
ATOM 618 C CA . ASP A 1 81 ? 13.912 -17.744 0.203 1.00 97.88 81 ASP A CA 1
ATOM 619 C C . ASP A 1 81 ? 14.863 -16.835 0.987 1.00 97.88 81 ASP A C 1
ATOM 621 O O . ASP A 1 81 ? 16.073 -16.810 0.739 1.00 97.88 81 ASP A O 1
ATOM 625 N N . TRP A 1 82 ? 14.299 -16.055 1.914 1.00 96.44 82 TRP A N 1
ATOM 626 C CA . TRP A 1 82 ? 15.059 -15.065 2.679 1.00 96.44 82 TRP A CA 1
ATOM 627 C C . TRP A 1 82 ? 16.094 -15.700 3.613 1.00 96.44 82 TRP A C 1
ATOM 629 O O . TRP A 1 82 ? 17.158 -15.127 3.830 1.00 96.44 82 TRP A O 1
ATOM 639 N N . VAL A 1 83 ? 15.809 -16.895 4.139 1.00 95.75 83 VAL A N 1
ATOM 640 C CA . VAL A 1 83 ? 16.686 -17.590 5.091 1.00 95.75 83 VAL A CA 1
ATOM 641 C C . VAL A 1 83 ? 17.845 -18.252 4.356 1.00 95.75 83 VAL A C 1
ATOM 643 O O . VAL A 1 83 ? 18.997 -18.087 4.746 1.00 95.75 83 VAL A O 1
ATOM 646 N N . LYS A 1 84 ? 17.559 -18.967 3.262 1.00 96.81 84 LYS A N 1
ATOM 647 C CA . LYS A 1 84 ? 18.592 -19.619 2.439 1.00 96.81 84 LYS A CA 1
ATOM 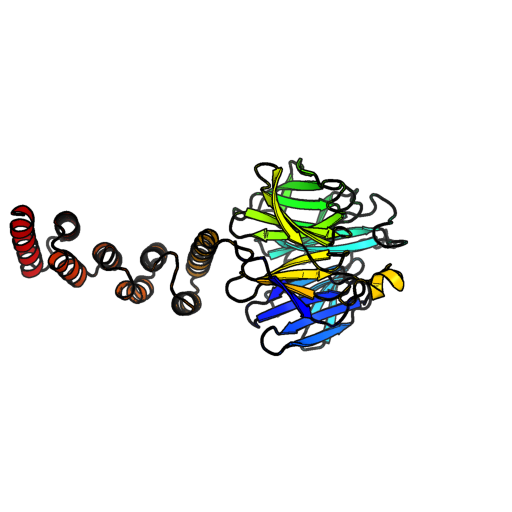648 C C . LYS A 1 84 ? 19.330 -18.656 1.516 1.00 96.81 84 LYS A C 1
ATOM 650 O O . LYS A 1 84 ? 20.275 -19.078 0.859 1.00 96.81 84 LYS A O 1
ATOM 655 N N . ARG A 1 85 ? 18.891 -17.393 1.448 1.00 96.69 85 ARG A N 1
ATOM 656 C CA . ARG A 1 85 ? 19.449 -16.358 0.567 1.00 96.69 85 ARG A CA 1
ATOM 657 C C . ARG A 1 85 ? 19.467 -16.803 -0.901 1.00 96.69 85 ARG A C 1
ATOM 659 O O . ARG A 1 85 ? 20.459 -16.625 -1.598 1.00 96.69 85 ARG A O 1
ATOM 666 N N . SER A 1 86 ? 18.371 -17.408 -1.361 1.00 97.25 86 SER A N 1
ATOM 667 C CA . SER A 1 86 ? 18.283 -17.983 -2.711 1.00 97.25 86 SER A CA 1
ATOM 668 C C . SER A 1 86 ? 17.056 -17.492 -3.468 1.00 97.25 86 SER A C 1
ATOM 670 O O . SER A 1 86 ? 15.992 -17.299 -2.875 1.00 97.25 86 SER A O 1
ATOM 672 N N . ILE A 1 87 ? 17.203 -17.333 -4.784 1.00 98.50 87 ILE A N 1
ATOM 673 C CA . ILE A 1 87 ? 16.141 -16.919 -5.701 1.00 98.50 87 ILE A CA 1
ATOM 674 C C . ILE A 1 87 ? 15.901 -18.056 -6.692 1.00 98.50 87 ILE A C 1
ATOM 676 O O . ILE A 1 87 ? 16.835 -18.566 -7.303 1.00 98.50 87 ILE A O 1
ATOM 680 N N . THR A 1 88 ? 14.649 -18.488 -6.840 1.00 97.75 88 THR A N 1
ATOM 681 C CA . THR A 1 88 ? 14.268 -19.564 -7.767 1.00 97.75 88 THR A CA 1
ATOM 682 C C . THR A 1 88 ? 13.192 -19.075 -8.720 1.00 97.75 88 THR A C 1
ATOM 684 O O . THR A 1 88 ? 12.169 -18.551 -8.287 1.00 97.75 88 THR A O 1
ATOM 687 N N . THR A 1 89 ? 13.389 -19.279 -10.023 1.00 97.75 89 THR A N 1
ATOM 688 C CA . THR A 1 89 ? 12.392 -18.899 -11.035 1.00 97.75 89 THR A CA 1
ATOM 689 C C . THR A 1 89 ? 11.086 -19.662 -10.808 1.00 97.75 89 THR A C 1
ATOM 691 O O . THR A 1 89 ? 11.087 -20.889 -10.725 1.00 97.75 89 THR A O 1
ATOM 694 N N . ALA A 1 90 ? 9.975 -18.934 -10.718 1.00 96.62 90 ALA A N 1
ATOM 695 C CA . ALA A 1 90 ? 8.632 -19.498 -10.660 1.00 96.62 90 ALA A CA 1
ATOM 696 C C . ALA A 1 90 ? 8.057 -19.653 -12.072 1.00 96.62 90 ALA A C 1
ATOM 698 O O . ALA A 1 90 ? 7.619 -20.741 -12.439 1.00 96.62 90 ALA A O 1
ATOM 699 N N . VAL A 1 91 ? 8.094 -18.570 -12.857 1.00 96.88 91 VAL A N 1
ATOM 700 C CA . VAL A 1 91 ? 7.622 -18.512 -14.247 1.00 96.88 91 VAL A CA 1
ATOM 701 C C . VAL A 1 91 ? 8.485 -17.518 -15.021 1.00 96.88 91 VAL A C 1
ATOM 703 O O . VAL A 1 91 ? 8.744 -16.423 -14.533 1.00 96.88 91 VAL A O 1
ATOM 706 N N . GLN A 1 92 ? 8.914 -17.880 -16.229 1.00 95.06 92 GLN A N 1
ATOM 707 C CA . GLN A 1 92 ? 9.640 -17.000 -17.149 1.00 95.06 92 GLN A CA 1
ATOM 708 C C . GLN A 1 92 ? 8.696 -16.575 -18.279 1.00 95.06 92 GLN A C 1
ATOM 710 O O . GLN A 1 92 ? 8.198 -17.440 -18.999 1.00 95.06 92 GLN A O 1
ATOM 715 N N . LEU A 1 93 ? 8.480 -15.269 -18.444 1.00 89.94 93 LEU A N 1
ATOM 716 C CA . LEU A 1 93 ? 7.699 -14.692 -19.540 1.00 89.94 93 LEU A CA 1
ATOM 717 C C . LEU A 1 93 ? 8.595 -14.212 -20.684 1.00 89.94 93 LEU A C 1
ATOM 719 O O . LEU A 1 93 ? 9.825 -14.195 -20.561 1.00 89.94 93 LEU A O 1
ATOM 723 N N . ASP A 1 94 ? 7.943 -13.828 -21.785 1.00 67.88 94 ASP A N 1
ATOM 724 C CA . ASP A 1 94 ? 8.463 -12.929 -22.818 1.00 67.88 94 ASP A CA 1
ATOM 725 C C . ASP A 1 94 ? 9.857 -13.294 -23.346 1.00 67.88 94 ASP A C 1
ATOM 727 O O . ASP A 1 94 ? 10.706 -12.436 -23.582 1.00 67.88 94 ASP A O 1
ATOM 731 N N . LYS A 1 95 ? 10.084 -14.591 -23.604 1.00 69.44 95 LYS A N 1
ATOM 732 C CA . LYS A 1 95 ? 11.312 -15.075 -24.268 1.00 69.44 95 LYS A CA 1
ATOM 733 C C . LYS A 1 95 ? 11.538 -14.417 -25.636 1.00 69.44 95 LYS A C 1
ATOM 735 O O . LYS A 1 95 ? 12.674 -14.343 -26.089 1.00 69.44 95 LYS A O 1
ATOM 740 N N . GLU A 1 96 ? 10.467 -13.946 -26.269 1.00 70.19 96 GLU A N 1
ATOM 741 C CA . GLU A 1 96 ? 10.465 -13.329 -27.599 1.00 70.19 96 GLU A CA 1
ATOM 742 C C . GLU A 1 96 ? 10.599 -11.795 -27.562 1.00 70.19 96 GLU A C 1
ATOM 744 O O . GLU A 1 96 ? 10.892 -11.190 -28.590 1.00 70.19 96 GLU A O 1
ATOM 749 N N . LYS A 1 97 ? 10.453 -11.157 -26.387 1.00 77.06 97 LYS A N 1
ATOM 750 C CA . LYS A 1 97 ? 10.657 -9.710 -26.185 1.00 77.06 97 LYS A CA 1
ATOM 751 C C . LYS A 1 97 ? 11.843 -9.462 -25.239 1.00 77.06 97 LYS A C 1
ATOM 753 O O . LYS A 1 97 ? 11.645 -9.030 -24.099 1.00 77.06 97 LYS A O 1
ATOM 758 N N . PRO A 1 98 ? 13.091 -9.697 -25.692 1.00 75.62 98 PRO A N 1
ATOM 759 C CA . PRO A 1 98 ? 14.276 -9.600 -24.835 1.00 75.62 98 PRO A CA 1
ATOM 760 C C . PRO A 1 98 ? 14.523 -8.186 -24.285 1.00 75.62 98 PRO A C 1
ATOM 762 O O . PRO A 1 98 ? 15.214 -8.038 -23.282 1.00 75.62 98 PRO A O 1
ATOM 765 N N . ASN A 1 99 ? 13.932 -7.161 -24.908 1.00 86.31 99 ASN A N 1
ATOM 766 C CA . ASN A 1 99 ? 14.084 -5.753 -24.537 1.00 86.31 99 ASN A CA 1
ATOM 767 C C . ASN A 1 99 ? 12.947 -5.245 -23.637 1.00 86.31 99 ASN A C 1
ATOM 769 O O . ASN A 1 99 ? 12.582 -4.070 -23.703 1.00 86.31 99 ASN A O 1
ATOM 773 N N . THR A 1 100 ? 12.393 -6.109 -22.787 1.00 94.88 100 THR A N 1
ATOM 774 C CA . THR A 1 100 ? 11.408 -5.717 -21.772 1.00 94.88 100 THR A CA 1
ATOM 775 C C . THR A 1 100 ? 11.851 -6.127 -20.374 1.00 94.88 100 THR A C 1
ATOM 777 O O . THR A 1 100 ? 12.700 -7.002 -20.195 1.00 94.88 100 THR A O 1
ATOM 780 N N . ARG A 1 101 ? 11.281 -5.477 -19.361 1.00 96.69 101 ARG A N 1
ATOM 781 C CA . ARG A 1 101 ? 11.384 -5.887 -17.957 1.00 96.69 101 ARG A CA 1
ATOM 782 C C . ARG A 1 101 ? 10.074 -5.616 -17.237 1.00 96.69 101 ARG A C 1
ATOM 784 O O . ARG A 1 101 ? 9.346 -4.706 -17.621 1.00 96.69 101 ARG A O 1
ATOM 791 N N . PHE A 1 102 ? 9.812 -6.353 -16.170 1.00 97.94 102 PHE A N 1
ATOM 792 C CA . PHE A 1 102 ? 8.835 -5.982 -15.165 1.00 97.94 102 PHE A CA 1
ATOM 793 C C . PHE A 1 102 ? 9.227 -4.664 -14.494 1.00 97.94 102 PHE A C 1
ATOM 795 O O . PHE A 1 102 ? 10.411 -4.325 -14.355 1.00 97.94 102 PHE A O 1
ATOM 802 N N . ASN A 1 103 ? 8.200 -3.928 -14.096 1.00 98.50 103 ASN A N 1
ATOM 803 C CA . ASN A 1 103 ? 8.298 -2.715 -13.308 1.00 98.50 103 ASN A CA 1
ATOM 804 C C . ASN A 1 103 ? 7.456 -2.908 -12.035 1.00 98.50 103 ASN A C 1
ATOM 806 O O . ASN A 1 103 ? 7.741 -3.849 -11.291 1.00 98.50 103 ASN A O 1
ATOM 810 N N . ASP A 1 104 ? 6.421 -2.104 -11.792 1.00 98.69 104 ASP A N 1
ATOM 811 C CA . ASP A 1 104 ? 5.629 -2.239 -10.567 1.00 98.69 104 ASP A CA 1
ATOM 812 C C . ASP A 1 104 ? 4.722 -3.486 -10.572 1.00 98.69 104 ASP A C 1
ATOM 814 O O . ASP A 1 104 ? 4.354 -4.047 -11.618 1.00 98.69 104 ASP A O 1
ATOM 818 N N . GLY A 1 105 ? 4.368 -3.930 -9.370 1.00 98.75 105 GLY A N 1
ATOM 819 C CA . GLY A 1 105 ? 3.511 -5.073 -9.130 1.00 98.75 105 GLY A CA 1
ATOM 820 C C . GLY A 1 105 ? 3.028 -5.159 -7.683 1.00 98.75 105 GLY A C 1
ATOM 821 O O . GLY A 1 105 ? 3.707 -4.749 -6.744 1.00 98.75 105 GLY A O 1
ATOM 822 N N . LYS A 1 106 ? 1.832 -5.720 -7.497 1.00 98.88 106 LYS A N 1
ATOM 823 C CA . LYS A 1 106 ? 1.157 -5.847 -6.201 1.00 98.88 106 LYS A CA 1
ATOM 824 C C . LYS A 1 106 ? 0.258 -7.081 -6.174 1.00 98.88 106 LYS A C 1
ATOM 826 O O . LYS A 1 106 ? -0.214 -7.556 -7.207 1.00 98.88 106 LYS A O 1
ATOM 831 N N . VAL A 1 107 ? 0.030 -7.620 -4.980 1.00 98.75 107 VAL A N 1
ATOM 832 C CA . VAL A 1 107 ? -0.897 -8.738 -4.768 1.00 98.75 107 VAL A CA 1
ATOM 833 C C . VAL A 1 107 ? -2.326 -8.221 -4.620 1.00 98.75 107 VAL A C 1
ATOM 835 O O . VAL A 1 107 ? -2.574 -7.321 -3.821 1.00 98.75 107 VAL A O 1
ATOM 838 N N . ASP A 1 108 ? -3.253 -8.807 -5.375 1.00 98.62 108 ASP A N 1
ATOM 839 C CA . ASP A 1 108 ? -4.682 -8.505 -5.295 1.00 98.62 108 ASP A CA 1
ATOM 840 C C . ASP A 1 108 ? -5.310 -9.018 -3.976 1.00 98.62 108 ASP A C 1
ATOM 842 O O . ASP A 1 108 ? -4.709 -9.826 -3.254 1.00 98.62 108 ASP A O 1
ATOM 846 N N . PRO A 1 109 ? -6.558 -8.631 -3.649 1.00 97.25 109 PRO A N 1
ATOM 847 C CA . PRO A 1 109 ? -7.221 -9.105 -2.431 1.00 97.25 109 PRO A CA 1
ATOM 848 C C . PRO A 1 109 ? -7.501 -10.622 -2.381 1.00 97.25 109 PRO A C 1
ATOM 850 O O . PRO A 1 109 ? -7.874 -11.136 -1.326 1.00 97.25 109 PRO A O 1
ATOM 853 N N . ALA A 1 110 ? -7.333 -11.350 -3.492 1.00 97.00 110 ALA A N 1
ATOM 854 C CA . ALA A 1 110 ? -7.483 -12.804 -3.586 1.00 97.00 110 ALA A CA 1
ATOM 855 C C . ALA A 1 110 ? -6.137 -13.561 -3.530 1.00 97.00 110 ALA A C 1
ATOM 857 O O . ALA A 1 110 ? -6.125 -14.794 -3.546 1.00 97.00 110 ALA A O 1
ATOM 858 N N . GLY A 1 111 ? -5.004 -12.858 -3.424 1.00 97.62 111 GLY A N 1
ATOM 859 C CA . GLY A 1 111 ? -3.674 -13.458 -3.346 1.00 97.62 111 GLY A CA 1
ATOM 860 C C . GLY A 1 111 ? -2.992 -13.718 -4.695 1.00 97.62 111 GLY A C 1
ATOM 861 O O . GLY A 1 111 ? -2.072 -14.538 -4.743 1.00 97.62 111 GLY A O 1
ATOM 862 N N . ARG A 1 112 ? -3.416 -13.066 -5.784 1.00 98.56 112 ARG A N 1
ATOM 863 C CA . ARG A 1 112 ? -2.772 -13.144 -7.108 1.00 98.56 112 ARG A CA 1
ATOM 864 C C . ARG A 1 112 ? -1.783 -11.996 -7.289 1.00 98.56 112 ARG A C 1
ATOM 866 O O . ARG A 1 112 ? -2.096 -10.862 -6.946 1.00 98.56 112 ARG A O 1
ATOM 873 N N . PHE A 1 113 ? -0.603 -12.256 -7.844 1.00 98.81 113 PHE A N 1
ATOM 874 C CA . PHE A 1 113 ? 0.434 -11.232 -8.011 1.00 98.81 113 PHE A CA 1
ATOM 875 C C . PHE A 1 113 ? 0.334 -10.576 -9.392 1.00 98.81 113 PHE A C 1
ATOM 877 O O . PHE A 1 113 ? 0.743 -11.167 -10.389 1.00 98.81 113 PHE A O 1
ATOM 884 N N . P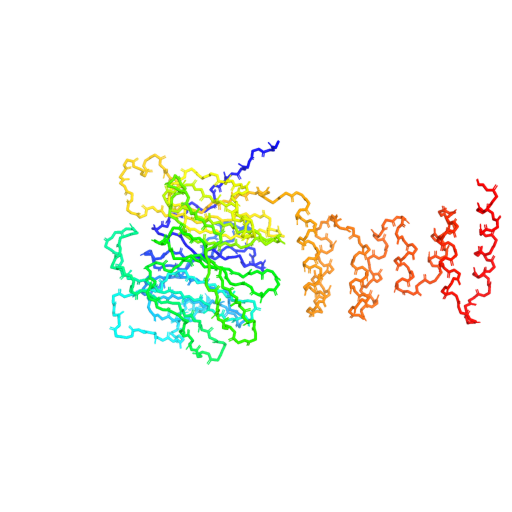HE A 1 114 ? -0.213 -9.361 -9.449 1.00 98.88 114 PHE A N 1
ATOM 885 C CA . PHE A 1 114 ? -0.219 -8.528 -10.649 1.00 98.88 114 PHE A CA 1
ATOM 886 C C . PHE A 1 114 ? 1.132 -7.835 -10.801 1.00 98.88 114 PHE A C 1
ATOM 888 O O . PHE A 1 114 ? 1.640 -7.272 -9.837 1.00 98.88 114 PHE A O 1
ATOM 895 N N . ALA A 1 115 ? 1.694 -7.846 -12.002 1.00 98.75 115 ALA A N 1
ATOM 896 C CA . ALA A 1 115 ? 2.878 -7.071 -12.350 1.00 98.75 115 ALA A CA 1
ATOM 897 C C . ALA A 1 115 ? 2.866 -6.801 -13.850 1.00 98.75 115 ALA A C 1
ATOM 899 O O . ALA A 1 115 ? 2.461 -7.665 -14.634 1.00 98.75 115 ALA A O 1
ATOM 900 N N . GLY A 1 116 ? 3.310 -5.619 -14.262 1.00 98.31 116 GLY A N 1
ATOM 901 C CA . GLY A 1 116 ? 3.384 -5.294 -15.682 1.00 98.31 116 GLY A CA 1
ATOM 902 C C . GLY A 1 116 ? 4.787 -4.954 -16.147 1.00 98.31 116 GLY A C 1
ATOM 903 O O . GLY A 1 116 ? 5.682 -4.635 -15.362 1.00 98.31 116 GLY A O 1
ATOM 904 N N . THR A 1 117 ? 4.982 -5.084 -17.451 1.00 98.00 117 THR A N 1
ATOM 905 C CA . THR A 1 117 ? 6.260 -4.875 -18.120 1.00 98.00 117 THR A CA 1
ATOM 906 C C . THR A 1 117 ? 6.344 -3.501 -18.777 1.00 98.00 117 THR A C 1
ATOM 908 O O . THR A 1 117 ? 5.363 -2.768 -18.894 1.00 98.00 117 THR A O 1
ATOM 911 N N . MET A 1 118 ? 7.552 -3.151 -19.196 1.00 97.31 118 MET A N 1
ATOM 912 C CA . MET A 1 118 ? 7.895 -1.956 -19.958 1.00 97.31 118 MET A CA 1
ATOM 913 C C . MET A 1 118 ? 9.088 -2.256 -20.869 1.00 97.31 118 MET A C 1
ATOM 915 O O . MET A 1 118 ? 9.817 -3.226 -20.634 1.00 97.31 118 MET A O 1
ATOM 919 N N . GLY A 1 119 ? 9.314 -1.419 -21.883 1.00 95.25 119 GLY A N 1
ATOM 920 C CA . GLY A 1 119 ? 10.558 -1.450 -22.656 1.00 95.25 119 GLY A CA 1
ATOM 921 C C . GLY A 1 119 ? 11.772 -1.080 -21.792 1.00 95.25 119 GLY A C 1
ATOM 922 O O . GLY A 1 119 ? 11.636 -0.374 -20.792 1.00 95.25 119 GLY A O 1
ATOM 923 N N . ILE A 1 120 ? 12.970 -1.542 -22.162 1.00 92.06 120 ILE A N 1
ATOM 924 C CA . ILE A 1 120 ? 14.204 -1.101 -21.490 1.00 92.06 120 ILE A CA 1
ATOM 925 C C . ILE A 1 120 ? 14.419 0.403 -21.719 1.00 92.06 120 ILE A C 1
ATOM 927 O O . ILE A 1 120 ? 14.331 0.905 -22.839 1.00 92.06 120 ILE A O 1
ATOM 931 N N . GLU A 1 121 ? 14.717 1.121 -20.639 1.00 89.19 121 GLU A N 1
ATOM 932 C CA . GLU A 1 121 ? 14.984 2.559 -20.662 1.00 89.19 121 GLU A CA 1
ATOM 933 C C . GLU A 1 121 ? 16.354 2.875 -21.269 1.00 89.19 121 GLU A C 1
ATOM 935 O O . GLU A 1 121 ? 17.372 2.318 -20.857 1.00 89.19 121 GLU A O 1
ATOM 940 N N . LEU A 1 122 ? 16.394 3.846 -22.185 1.00 87.75 122 LEU A N 1
ATOM 941 C CA . LEU A 1 122 ? 17.645 4.467 -22.641 1.00 87.75 122 LEU A CA 1
ATOM 942 C C . LEU A 1 122 ? 18.198 5.428 -21.577 1.00 87.75 122 LEU A C 1
ATOM 944 O O . LEU A 1 122 ? 19.404 5.564 -21.387 1.00 87.75 122 LEU A O 1
ATOM 948 N N . ARG A 1 123 ? 17.284 6.113 -20.889 1.00 86.62 123 ARG A N 1
ATOM 949 C CA . ARG A 1 123 ? 17.487 6.952 -19.701 1.00 86.62 123 ARG A CA 1
ATOM 950 C C . ARG A 1 123 ? 16.146 7.038 -18.956 1.00 86.62 123 ARG A C 1
ATOM 952 O O . ARG A 1 123 ? 15.132 6.706 -19.571 1.00 86.62 123 ARG A O 1
ATOM 959 N N . PRO A 1 124 ? 16.101 7.481 -17.684 1.00 86.06 124 PRO A N 1
ATOM 960 C CA . PRO A 1 124 ? 14.865 7.446 -16.904 1.00 86.06 124 PRO A CA 1
ATOM 961 C C . PRO A 1 124 ? 13.669 8.081 -17.627 1.00 86.06 124 PRO A C 1
ATOM 963 O O . PRO A 1 124 ? 13.790 9.195 -18.147 1.00 86.06 124 PRO A O 1
ATOM 966 N N . ALA A 1 125 ? 12.546 7.359 -17.658 1.00 86.19 125 ALA A N 1
ATOM 967 C CA . ALA A 1 125 ? 11.297 7.698 -18.350 1.00 86.19 125 ALA A CA 1
ATOM 968 C C . ALA A 1 125 ? 11.393 7.848 -19.887 1.00 86.19 125 ALA A C 1
ATOM 970 O O . ALA A 1 125 ? 10.474 8.370 -20.521 1.00 86.19 125 ALA A O 1
ATOM 971 N N . VAL A 1 126 ? 12.479 7.382 -20.514 1.00 93.56 126 VAL A N 1
ATOM 972 C CA . VAL A 1 126 ? 12.647 7.351 -21.975 1.00 93.56 126 VAL A CA 1
ATOM 973 C C . VAL A 1 126 ? 12.788 5.906 -22.438 1.00 93.56 126 VAL A C 1
ATOM 975 O O . VAL A 1 126 ? 13.856 5.302 -22.321 1.00 93.56 126 VAL A O 1
ATOM 978 N N . VAL A 1 127 ? 11.697 5.381 -22.992 1.00 94.31 127 VAL A N 1
ATOM 979 C CA . VAL A 1 127 ? 11.549 3.999 -23.466 1.00 94.31 127 VAL A CA 1
ATOM 980 C C . VAL A 1 127 ? 11.076 3.962 -24.913 1.00 94.31 127 VAL A C 1
ATOM 982 O O . VAL A 1 127 ? 10.455 4.910 -25.401 1.00 94.31 127 VAL A O 1
ATOM 985 N N . GLU A 1 128 ? 11.301 2.833 -25.581 1.00 94.44 128 GLU A N 1
ATOM 986 C CA . GLU A 1 128 ? 10.467 2.474 -26.724 1.00 94.44 128 GLU A CA 1
ATOM 987 C C . GLU A 1 128 ? 9.018 2.300 -26.241 1.00 94.44 128 GLU A C 1
ATOM 989 O O . GLU A 1 128 ? 8.743 1.555 -25.298 1.00 94.44 128 GLU A O 1
ATOM 994 N N . ARG A 1 129 ? 8.097 3.046 -26.854 1.00 95.94 129 ARG A N 1
ATOM 995 C CA . ARG A 1 129 ? 6.696 3.124 -26.427 1.00 95.94 129 ARG A CA 1
ATOM 996 C C . ARG A 1 129 ? 5.964 1.803 -26.692 1.00 95.94 129 ARG A C 1
ATOM 998 O O . ARG A 1 129 ? 6.262 1.099 -27.658 1.00 95.94 129 ARG A O 1
ATOM 1005 N N . LYS A 1 130 ? 4.960 1.521 -25.860 1.00 95.69 130 LYS A N 1
ATOM 1006 C CA . LYS A 1 130 ? 3.951 0.462 -26.013 1.00 95.69 130 LYS A CA 1
ATOM 1007 C C . LYS A 1 130 ? 4.503 -0.964 -26.082 1.00 95.69 130 LYS A C 1
ATOM 1009 O O . LYS A 1 130 ? 3.882 -1.847 -26.670 1.00 95.69 130 LYS A O 1
ATOM 1014 N N . GLN A 1 131 ? 5.665 -1.200 -25.479 1.00 95.69 131 GLN A N 1
ATOM 1015 C CA . GLN A 1 131 ? 6.295 -2.525 -25.450 1.00 95.69 131 GLN A CA 1
ATOM 1016 C C . GLN A 1 131 ? 5.790 -3.409 -24.303 1.00 95.69 131 GLN A C 1
ATOM 1018 O O . GLN A 1 131 ? 5.903 -4.637 -24.373 1.00 95.69 131 GLN A O 1
ATOM 1023 N N . GLY A 1 132 ? 5.247 -2.785 -23.259 1.00 96.81 132 GLY A N 1
ATOM 1024 C CA . GLY A 1 132 ? 4.806 -3.420 -22.030 1.00 96.81 132 GLY A CA 1
ATOM 1025 C C . GLY A 1 132 ? 3.428 -4.068 -22.111 1.00 96.81 132 GLY A C 1
ATOM 1026 O O . GLY A 1 132 ? 2.642 -3.861 -23.043 1.00 96.81 132 GLY A O 1
ATOM 1027 N N . SER A 1 133 ? 3.127 -4.869 -21.097 1.00 97.38 133 SER A N 1
ATOM 1028 C CA . SER A 1 133 ? 1.843 -5.546 -20.908 1.00 97.38 133 SER A CA 1
ATOM 1029 C C . SER A 1 133 ? 1.585 -5.776 -19.418 1.00 97.38 133 SER A C 1
ATOM 1031 O O . SER A 1 133 ? 2.532 -5.837 -18.633 1.00 97.38 133 SER A O 1
ATOM 1033 N N . LEU A 1 134 ? 0.321 -5.912 -19.016 1.00 98.62 134 LEU A N 1
ATOM 1034 C CA . LEU A 1 134 ? -0.051 -6.249 -17.639 1.00 98.62 134 LEU A CA 1
ATOM 1035 C C . LEU A 1 134 ? -0.328 -7.750 -17.505 1.00 98.62 134 LEU A C 1
ATOM 1037 O O . LEU A 1 134 ? -1.120 -8.316 -18.263 1.00 98.62 134 LEU A O 1
ATOM 1041 N N . TYR A 1 135 ? 0.276 -8.371 -16.492 1.00 98.50 135 TYR A N 1
ATOM 1042 C CA . TYR A 1 135 ? 0.132 -9.791 -16.193 1.00 98.50 135 TYR A CA 1
ATOM 1043 C C . TYR A 1 135 ? -0.301 -10.034 -14.748 1.00 98.50 135 TYR A C 1
ATOM 1045 O O . TYR A 1 135 ? -0.083 -9.203 -13.866 1.00 98.50 135 TYR A O 1
ATOM 1053 N N . THR A 1 136 ? -0.832 -11.227 -14.492 1.00 98.50 136 THR A N 1
ATOM 1054 C CA . THR A 1 136 ? -1.102 -11.736 -13.145 1.00 98.50 136 THR A CA 1
ATOM 1055 C C . THR A 1 136 ? -0.594 -13.158 -12.996 1.00 98.50 136 THR A C 1
ATOM 1057 O O . THR A 1 136 ? -0.989 -14.036 -13.757 1.00 98.50 136 THR A O 1
ATOM 1060 N N . LEU A 1 137 ? 0.223 -13.408 -11.975 1.00 98.56 137 LEU A N 1
ATOM 1061 C CA . LEU A 1 137 ? 0.591 -14.743 -11.518 1.00 98.56 137 LEU A CA 1
ATOM 1062 C C . LEU A 1 137 ? -0.446 -15.263 -10.511 1.00 98.56 137 LEU A C 1
ATOM 1064 O O . LEU A 1 137 ? -0.639 -14.686 -9.437 1.00 98.56 137 LEU A O 1
ATOM 1068 N N . HIS A 1 138 ? -1.082 -16.383 -10.842 1.00 97.44 138 HIS A N 1
ATOM 1069 C CA . HIS A 1 138 ? -2.043 -17.067 -9.981 1.00 97.44 138 HIS A CA 1
ATOM 1070 C C . HIS A 1 138 ? -1.348 -18.002 -8.969 1.00 97.44 138 HIS A C 1
ATOM 1072 O O . HIS A 1 138 ? -0.191 -18.390 -9.164 1.00 97.44 138 HIS A O 1
ATOM 1078 N N . PRO A 1 139 ? -2.042 -18.419 -7.888 1.00 94.88 139 PRO A N 1
ATOM 1079 C CA . PRO A 1 139 ? -1.483 -19.334 -6.887 1.00 94.88 139 PRO A CA 1
ATOM 1080 C C . PRO A 1 139 ? -0.999 -20.684 -7.442 1.00 94.88 139 PRO A C 1
ATOM 1082 O O . PRO A 1 139 ? -0.060 -21.270 -6.902 1.00 94.88 139 PRO A O 1
ATOM 1085 N N . ASP A 1 140 ? -1.609 -21.167 -8.528 1.00 95.69 140 ASP A N 1
ATOM 1086 C CA . ASP A 1 140 ? -1.219 -22.390 -9.244 1.00 95.69 140 ASP A CA 1
ATOM 1087 C C . ASP A 1 140 ? -0.052 -22.180 -10.229 1.00 95.69 140 ASP A C 1
ATOM 1089 O O . ASP A 1 140 ? 0.377 -23.121 -10.894 1.00 95.69 140 ASP A O 1
ATOM 1093 N N . ARG A 1 141 ? 0.508 -20.962 -10.267 1.00 96.06 141 ARG A N 1
ATOM 1094 C CA . ARG A 1 141 ? 1.580 -20.497 -11.160 1.00 96.06 141 ARG A CA 1
ATOM 1095 C C . ARG A 1 141 ? 1.174 -20.339 -12.625 1.00 96.06 141 ARG A C 1
ATOM 1097 O O . ARG A 1 141 ? 2.048 -20.099 -13.456 1.00 96.06 141 ARG A O 1
ATOM 1104 N N . SER A 1 142 ? -0.114 -20.427 -12.952 1.00 96.94 142 SER A N 1
ATOM 1105 C CA . SER A 1 142 ? -0.593 -19.943 -14.245 1.00 96.94 142 SER A CA 1
ATOM 1106 C C . SER A 1 142 ? -0.441 -18.421 -14.318 1.00 96.94 142 SER A C 1
ATOM 1108 O O . SER A 1 142 ? -0.463 -17.725 -13.297 1.00 96.94 142 SER A O 1
ATOM 1110 N N . VAL A 1 143 ? -0.228 -17.903 -15.528 1.00 97.56 143 VAL A N 1
ATOM 1111 C CA . VAL A 1 143 ? -0.106 -16.465 -15.770 1.00 97.56 143 VAL A CA 1
ATOM 1112 C C . VAL A 1 143 ? -1.203 -16.034 -16.723 1.00 97.56 143 VAL A C 1
ATOM 1114 O O . VAL A 1 143 ? -1.365 -16.617 -17.794 1.00 97.56 143 VAL A O 1
ATOM 1117 N N . VAL A 1 144 ? -1.937 -15.001 -16.328 1.00 97.56 144 VAL A N 1
ATOM 1118 C CA . VAL A 1 144 ? -2.941 -14.341 -17.158 1.00 97.56 144 VAL A CA 1
ATOM 1119 C C . VAL A 1 144 ? -2.333 -13.068 -17.728 1.00 97.56 144 VAL A C 1
ATOM 1121 O O . VAL A 1 144 ? -1.748 -12.278 -16.993 1.00 97.56 144 VAL A O 1
ATOM 1124 N N . HIS A 1 145 ? -2.472 -12.877 -19.036 1.00 97.25 145 HIS A N 1
ATOM 1125 C CA . HIS A 1 145 ? -2.203 -11.612 -19.713 1.00 97.25 145 HIS A CA 1
ATOM 1126 C C . HIS A 1 145 ? -3.511 -10.820 -19.808 1.00 97.25 145 HIS A C 1
ATOM 1128 O O . HIS A 1 145 ? -4.497 -11.342 -20.331 1.00 97.25 145 HIS A O 1
ATOM 1134 N N . HIS A 1 146 ? -3.521 -9.576 -19.326 1.00 98.06 146 HIS A N 1
ATOM 1135 C CA . HIS A 1 146 ? -4.718 -8.727 -19.339 1.00 98.06 146 HIS A CA 1
ATOM 1136 C C . HIS A 1 146 ? -4.796 -7.849 -20.584 1.00 98.06 146 HIS A C 1
ATOM 1138 O O . HIS A 1 146 ? -5.794 -7.880 -21.298 1.00 98.06 146 HIS A O 1
ATOM 1144 N N . PHE A 1 147 ? -3.751 -7.066 -20.849 1.00 98.00 147 PHE A N 1
ATOM 1145 C CA . PHE A 1 147 ? -3.674 -6.168 -22.000 1.00 98.00 147 PHE A CA 1
ATOM 1146 C C . PHE A 1 147 ? -2.226 -5.772 -22.301 1.00 98.00 147 PHE A C 1
ATOM 1148 O O . PHE A 1 147 ? -1.360 -5.817 -21.422 1.00 98.00 147 PHE A O 1
ATOM 1155 N N . ASP A 1 148 ? -1.994 -5.350 -23.541 1.00 96.50 148 ASP A N 1
ATOM 1156 C CA . ASP A 1 148 ? -0.716 -4.887 -24.070 1.00 96.50 148 ASP A CA 1
ATOM 1157 C C . ASP A 1 148 ? -0.720 -3.363 -24.309 1.00 96.50 148 ASP A C 1
ATOM 1159 O O . ASP A 1 148 ? -1.545 -2.629 -23.758 1.00 96.50 148 ASP A O 1
ATOM 1163 N N . GLN A 1 149 ? 0.232 -2.880 -25.115 1.00 96.50 149 GLN A N 1
ATOM 1164 C CA . GLN A 1 149 ? 0.410 -1.466 -25.459 1.00 96.50 149 GLN A CA 1
ATOM 1165 C C . GLN A 1 149 ? 0.658 -0.550 -24.251 1.00 96.50 149 GLN A C 1
ATOM 1167 O O . GLN A 1 149 ? 0.294 0.625 -24.283 1.00 96.50 149 GLN A O 1
ATOM 1172 N N . VAL A 1 150 ? 1.298 -1.078 -23.204 1.00 98.19 150 VAL A N 1
ATOM 1173 C CA . VAL A 1 150 ? 1.707 -0.304 -22.025 1.00 98.19 150 VAL A CA 1
ATOM 1174 C C . VAL A 1 150 ? 3.068 0.335 -22.279 1.00 98.19 150 VAL A C 1
ATOM 1176 O O . VAL A 1 150 ? 3.981 -0.314 -22.796 1.00 98.19 150 VAL A O 1
ATOM 1179 N N . ASP A 1 151 ? 3.228 1.601 -21.913 1.00 98.25 151 ASP A N 1
ATOM 1180 C CA . ASP A 1 151 ? 4.516 2.280 -21.996 1.00 98.25 151 ASP A CA 1
ATOM 1181 C C . ASP A 1 151 ? 5.395 1.959 -20.786 1.00 98.25 151 ASP A C 1
ATOM 1183 O O . ASP A 1 151 ? 6.459 1.353 -20.939 1.00 98.25 151 ASP A O 1
ATOM 1187 N N . ILE A 1 152 ? 4.935 2.328 -19.587 1.00 98.56 152 ILE A N 1
ATOM 1188 C CA . ILE A 1 152 ? 5.610 2.046 -18.317 1.00 98.56 152 ILE A CA 1
ATOM 1189 C C . ILE A 1 152 ? 4.561 1.579 -17.309 1.00 98.56 152 ILE A C 1
ATOM 1191 O O . ILE A 1 152 ? 3.851 2.397 -16.724 1.00 98.56 152 ILE A O 1
ATOM 1195 N N . SER A 1 153 ? 4.461 0.261 -17.104 1.00 98.69 153 SER A N 1
ATOM 1196 C CA . SER A 1 153 ? 3.511 -0.292 -16.136 1.00 98.69 153 SER A CA 1
ATOM 1197 C C . SER A 1 153 ? 3.871 0.129 -14.722 1.00 98.69 153 SER A C 1
ATOM 1199 O O . SER A 1 153 ? 4.963 -0.186 -14.251 1.00 98.69 153 SER A O 1
ATOM 1201 N N . ASN A 1 154 ? 2.952 0.783 -14.027 1.00 98.69 154 ASN A N 1
ATOM 1202 C CA . ASN A 1 154 ? 3.255 1.386 -12.743 1.00 98.69 154 ASN A CA 1
ATOM 1203 C C . ASN A 1 154 ? 2.123 1.215 -11.724 1.00 98.69 154 ASN A C 1
ATOM 1205 O O . ASN A 1 154 ? 1.372 0.239 -11.809 1.00 98.69 154 ASN A O 1
ATOM 1209 N N . GLY A 1 155 ? 2.049 2.137 -10.760 1.00 98.44 155 GLY A N 1
ATOM 1210 C CA . GLY A 1 155 ? 1.184 2.107 -9.593 1.00 98.44 155 GLY A CA 1
ATOM 1211 C C . GLY A 1 155 ? -0.170 1.446 -9.812 1.00 98.44 155 GLY A C 1
ATOM 1212 O O . GLY A 1 155 ? -0.941 1.802 -10.704 1.00 98.44 155 GLY A O 1
ATOM 1213 N N . LEU A 1 156 ? -0.471 0.492 -8.938 1.00 98.88 156 LEU A N 1
ATOM 1214 C CA . LEU A 1 156 ? -1.669 -0.330 -9.005 1.00 98.88 156 LEU A CA 1
ATOM 1215 C C . LEU A 1 156 ? -2.240 -0.615 -7.615 1.00 98.88 156 LEU A C 1
ATOM 1217 O O . LEU A 1 156 ? -1.496 -0.825 -6.655 1.00 98.88 156 LEU A O 1
ATOM 1221 N N . ASP A 1 157 ? -3.564 -0.613 -7.487 1.00 98.94 157 ASP A N 1
ATOM 1222 C CA . ASP A 1 157 ? -4.248 -0.990 -6.244 1.00 98.94 157 ASP A CA 1
ATOM 1223 C C . ASP A 1 157 ? -5.717 -1.364 -6.494 1.00 98.94 157 ASP A C 1
ATOM 1225 O O . ASP A 1 157 ? -6.221 -1.227 -7.606 1.00 98.94 157 ASP A O 1
ATOM 1229 N N . TRP A 1 158 ? -6.428 -1.814 -5.463 1.00 98.81 158 TRP A N 1
ATOM 1230 C CA . TRP A 1 158 ? -7.835 -2.206 -5.548 1.00 98.81 158 TRP A CA 1
ATOM 1231 C C . TRP A 1 158 ? -8.705 -1.392 -4.600 1.00 98.81 158 TRP A C 1
ATOM 1233 O O . TRP A 1 158 ? -8.294 -1.013 -3.505 1.00 98.81 158 TRP A O 1
ATOM 1243 N N . SER A 1 159 ? -9.954 -1.148 -4.993 1.00 98.50 159 SER A N 1
ATOM 1244 C CA . SER A 1 159 ? -10.943 -0.582 -4.082 1.00 98.50 159 SER A CA 1
ATOM 1245 C C . SER A 1 159 ? -11.206 -1.511 -2.898 1.00 98.50 159 SER A C 1
ATOM 1247 O O . SER A 1 159 ? -11.139 -2.735 -2.995 1.00 98.50 159 SER A O 1
ATOM 1249 N N . LEU A 1 160 ? -11.584 -0.912 -1.770 1.00 93.56 160 LEU A N 1
ATOM 1250 C CA . LEU A 1 160 ? -11.824 -1.623 -0.508 1.00 93.56 160 LEU A CA 1
ATOM 1251 C C . LEU A 1 160 ? -13.012 -2.598 -0.551 1.00 93.56 160 LEU A C 1
ATOM 1253 O O . LEU A 1 160 ? -13.152 -3.434 0.335 1.00 93.56 160 LEU A O 1
ATOM 1257 N N . ASP A 1 161 ? -13.894 -2.462 -1.540 1.00 95.00 161 ASP A N 1
ATOM 1258 C CA . ASP A 1 161 ? -15.003 -3.383 -1.803 1.00 95.00 161 ASP A CA 1
ATOM 1259 C C . ASP A 1 161 ? -14.659 -4.454 -2.853 1.00 95.00 161 ASP A C 1
ATOM 1261 O O . ASP A 1 161 ? -15.521 -5.256 -3.209 1.00 95.00 161 ASP A O 1
ATOM 1265 N N . HIS A 1 162 ? -13.406 -4.473 -3.324 1.00 97.88 162 HIS A N 1
ATOM 1266 C CA . HIS A 1 162 ? -12.848 -5.420 -4.289 1.00 97.88 162 HIS A CA 1
ATOM 1267 C C . HIS A 1 162 ? -13.581 -5.443 -5.637 1.00 97.88 162 HIS A C 1
ATOM 1269 O O . HIS A 1 162 ? -13.710 -6.500 -6.253 1.00 97.88 162 HIS A O 1
ATOM 1275 N N . ARG A 1 163 ? -14.085 -4.288 -6.085 1.00 98.31 163 ARG A N 1
ATOM 1276 C CA . ARG A 1 163 ? -14.826 -4.149 -7.353 1.00 98.31 163 ARG A CA 1
ATOM 1277 C C . ARG A 1 163 ? -14.117 -3.306 -8.398 1.00 98.31 163 ARG A C 1
ATOM 1279 O O . ARG A 1 163 ? -14.522 -3.321 -9.555 1.00 98.31 163 ARG A O 1
ATOM 1286 N N . ILE A 1 164 ? -13.101 -2.550 -8.001 1.00 98.88 164 ILE A N 1
ATOM 1287 C CA . ILE A 1 164 ? -12.361 -1.660 -8.886 1.00 98.88 164 ILE A CA 1
ATOM 1288 C C . ILE A 1 164 ? -10.876 -1.965 -8.757 1.00 98.88 164 ILE A C 1
ATOM 1290 O O . ILE A 1 164 ? -10.357 -2.073 -7.648 1.00 98.88 164 ILE A O 1
ATOM 1294 N N . PHE A 1 165 ? -10.207 -2.077 -9.895 1.00 98.94 165 PHE A N 1
ATOM 1295 C CA . PHE A 1 165 ? -8.755 -2.086 -10.003 1.00 98.94 165 PHE A CA 1
ATOM 1296 C C . PHE A 1 165 ? -8.302 -0.726 -10.532 1.00 98.94 165 PHE A C 1
ATOM 1298 O O . PHE A 1 165 ? -8.825 -0.264 -11.544 1.00 98.94 165 PHE A O 1
ATOM 1305 N N . TYR A 1 166 ? -7.363 -0.084 -9.848 1.00 98.94 166 TYR A N 1
ATOM 1306 C CA . TYR A 1 166 ? -6.739 1.169 -10.255 1.00 98.94 166 TYR A CA 1
ATOM 1307 C C . TYR A 1 166 ? -5.355 0.895 -10.821 1.00 98.94 166 TYR A C 1
ATOM 1309 O O . TYR A 1 166 ? -4.627 0.060 -10.287 1.00 98.94 166 TYR A O 1
ATOM 1317 N N . TYR A 1 167 ? -4.992 1.611 -11.879 1.00 98.94 167 TYR A N 1
ATOM 1318 C CA . TYR A 1 167 ? -3.765 1.362 -12.622 1.00 98.94 167 TYR A CA 1
ATOM 1319 C C . TYR A 1 167 ? -3.181 2.647 -13.195 1.00 98.94 167 TYR A C 1
ATOM 1321 O O . TYR A 1 167 ? -3.918 3.554 -13.588 1.00 98.94 167 TYR A O 1
ATOM 1329 N N . ILE A 1 168 ? -1.856 2.695 -13.269 1.00 98.94 168 ILE A N 1
ATOM 1330 C CA . ILE A 1 168 ? -1.090 3.773 -13.873 1.00 98.94 168 ILE A CA 1
ATOM 1331 C C . ILE A 1 168 ? -0.203 3.171 -14.962 1.00 98.94 168 ILE A C 1
ATOM 1333 O O . ILE A 1 168 ? 0.665 2.342 -14.695 1.00 98.94 168 ILE A O 1
ATOM 1337 N N . ASP A 1 169 ? -0.392 3.642 -16.192 1.00 98.81 169 ASP A N 1
ATOM 1338 C CA . ASP A 1 169 ? 0.685 3.691 -17.176 1.00 98.81 169 ASP A CA 1
ATOM 1339 C C . ASP A 1 169 ? 1.319 5.082 -17.079 1.00 98.81 169 ASP A C 1
ATOM 1341 O O . ASP A 1 169 ? 0.668 6.089 -17.381 1.00 98.81 169 ASP A O 1
ATOM 1345 N N . SER A 1 170 ? 2.571 5.160 -16.619 1.00 98.69 170 SER A N 1
ATOM 1346 C CA . SER A 1 170 ? 3.187 6.439 -16.244 1.00 98.69 170 SER A CA 1
ATOM 1347 C C . SER A 1 170 ? 3.153 7.466 -17.372 1.00 98.69 170 SER A C 1
ATOM 1349 O O . SER A 1 170 ? 2.916 8.650 -17.132 1.00 98.69 170 SER A O 1
ATOM 1351 N N . LEU A 1 171 ? 3.343 7.028 -18.622 1.00 98.12 171 LEU A N 1
ATOM 1352 C CA . LEU A 1 171 ? 3.403 7.944 -19.761 1.00 98.12 171 LEU A CA 1
ATOM 1353 C C . LEU A 1 171 ? 2.046 8.201 -20.430 1.00 98.12 171 LEU A C 1
ATOM 1355 O O . LEU A 1 171 ? 2.001 8.854 -21.481 1.00 98.12 171 LEU A O 1
ATOM 1359 N N . ALA A 1 172 ? 0.960 7.719 -19.820 1.00 97.88 172 ALA A N 1
ATOM 1360 C CA . ALA A 1 172 ? -0.402 8.168 -20.082 1.00 97.88 172 ALA A CA 1
ATOM 1361 C C . ALA A 1 172 ? -0.789 9.392 -19.225 1.00 97.88 172 ALA A C 1
ATOM 1363 O O . ALA A 1 172 ? -1.790 10.039 -19.527 1.00 97.88 172 ALA A O 1
ATOM 1364 N N . TYR A 1 173 ? 0.000 9.736 -18.192 1.00 98.44 173 TYR A N 1
ATOM 1365 C CA . TYR A 1 173 ? -0.232 10.883 -17.295 1.00 98.44 173 TYR A CA 1
ATOM 1366 C C . TYR A 1 173 ? -1.630 10.897 -16.658 1.00 98.44 173 TYR A C 1
ATOM 1368 O O . TYR A 1 173 ? -2.260 11.942 -16.478 1.00 98.44 173 TYR A O 1
ATOM 1376 N N . MET A 1 174 ? -2.140 9.717 -16.318 1.00 98.38 174 MET A N 1
ATOM 1377 C CA . MET A 1 174 ? -3.440 9.568 -15.682 1.00 98.38 174 MET A CA 1
ATOM 1378 C C . MET A 1 174 ? -3.475 8.338 -14.785 1.00 98.38 174 MET A C 1
ATOM 1380 O O . MET A 1 174 ? -2.759 7.365 -15.011 1.00 98.38 174 MET A O 1
ATOM 1384 N N . VAL A 1 175 ? -4.342 8.395 -13.782 1.00 98.88 175 VAL A N 1
ATOM 1385 C CA . VAL A 1 175 ? -4.780 7.221 -13.035 1.00 98.88 175 VAL A CA 1
ATOM 1386 C C . VAL A 1 175 ? -6.038 6.703 -13.709 1.00 98.88 175 VAL A C 1
ATOM 1388 O O . VAL A 1 175 ? -6.986 7.460 -13.948 1.00 98.88 175 VAL A O 1
ATOM 1391 N N . GLU A 1 176 ? -6.058 5.414 -13.999 1.00 98.81 176 GLU A N 1
ATOM 1392 C CA . GLU A 1 176 ? -7.185 4.729 -14.611 1.00 98.81 176 GLU A CA 1
ATOM 1393 C C . GLU A 1 176 ? -7.812 3.739 -13.639 1.00 98.81 176 GLU A C 1
ATOM 1395 O O . GLU A 1 176 ? -7.220 3.348 -12.634 1.00 98.81 176 GLU A O 1
ATOM 1400 N N . ALA A 1 177 ? -9.038 3.340 -13.947 1.00 98.88 177 ALA A N 1
ATOM 1401 C CA . ALA A 1 177 ? -9.782 2.348 -13.210 1.00 98.88 177 ALA A CA 1
ATOM 1402 C C . ALA A 1 177 ? -10.423 1.330 -14.159 1.00 98.88 177 ALA A C 1
ATOM 1404 O O . ALA A 1 177 ? -10.775 1.646 -15.297 1.00 98.88 177 ALA A O 1
ATOM 1405 N N . PHE A 1 178 ? -10.596 0.116 -13.653 1.00 98.94 178 PHE A N 1
ATOM 1406 C CA . PHE A 1 178 ? -11.225 -1.024 -14.307 1.00 98.94 178 PHE A CA 1
ATOM 1407 C C . PHE A 1 178 ? -12.253 -1.628 -13.361 1.00 98.94 178 PHE A C 1
ATOM 1409 O O . PHE A 1 178 ? -12.071 -1.614 -12.143 1.00 98.94 178 PHE A O 1
ATOM 1416 N N . ASP A 1 179 ? -13.333 -2.164 -13.914 1.00 98.88 179 ASP A N 1
ATOM 1417 C CA . ASP A 1 179 ? -14.215 -3.040 -13.159 1.00 98.88 179 ASP A CA 1
ATOM 1418 C C . ASP A 1 179 ? -13.461 -4.349 -12.952 1.00 98.88 179 ASP A C 1
ATOM 1420 O O . ASP A 1 179 ? -12.917 -4.913 -13.907 1.00 98.88 179 ASP A O 1
ATOM 1424 N N . TYR A 1 180 ? -13.391 -4.785 -11.699 1.00 98.88 180 TYR A N 1
ATOM 1425 C CA . TYR A 1 180 ? -12.590 -5.912 -11.255 1.00 98.88 180 TYR A CA 1
ATOM 1426 C C . TYR A 1 180 ? -13.484 -6.996 -10.661 1.00 98.88 180 TYR A C 1
ATOM 1428 O O . TYR A 1 180 ? -14.265 -6.752 -9.739 1.00 98.88 180 TYR A O 1
ATOM 1436 N N . ASP A 1 181 ? -13.344 -8.209 -11.183 1.00 98.38 181 ASP A N 1
ATOM 1437 C CA . ASP A 1 181 ? -14.002 -9.391 -10.645 1.00 98.38 181 ASP A CA 1
ATOM 1438 C C . ASP A 1 181 ? -13.054 -10.137 -9.701 1.00 98.38 181 ASP A C 1
ATOM 1440 O O . ASP A 1 181 ? -12.122 -10.813 -10.132 1.00 98.38 181 ASP A O 1
ATOM 1444 N N . ILE A 1 182 ? -13.321 -10.068 -8.395 1.00 97.44 182 ILE A N 1
ATOM 1445 C CA . ILE A 1 182 ? -12.525 -10.755 -7.369 1.00 97.44 182 ILE A CA 1
ATOM 1446 C C . ILE A 1 182 ? -12.451 -12.279 -7.575 1.00 97.44 182 ILE A C 1
ATOM 1448 O O . ILE A 1 182 ? -11.433 -12.889 -7.237 1.00 97.44 182 ILE A O 1
ATOM 1452 N N . GLN A 1 183 ? -13.483 -12.909 -8.150 1.00 96.19 183 GLN A N 1
ATOM 1453 C CA . GLN A 1 183 ? -13.540 -14.366 -8.318 1.00 96.19 183 GLN A CA 1
ATOM 1454 C C . GLN A 1 183 ? -12.604 -14.848 -9.425 1.00 96.19 183 GLN A C 1
ATOM 1456 O O . GLN A 1 183 ? -11.919 -15.858 -9.259 1.00 96.19 183 GLN A O 1
ATOM 1461 N N . THR A 1 184 ? -12.522 -14.105 -10.527 1.00 95.06 184 THR A N 1
ATOM 1462 C CA . THR A 1 184 ? -11.731 -14.495 -11.706 1.00 95.06 184 THR A CA 1
ATOM 1463 C C . THR A 1 184 ? -10.400 -13.752 -11.812 1.00 95.06 184 THR A C 1
ATOM 1465 O O . THR A 1 184 ? -9.436 -14.301 -12.338 1.00 95.06 184 THR A O 1
ATOM 1468 N N . GLY A 1 185 ? -10.322 -12.537 -11.271 1.00 96.88 185 GLY A N 1
ATOM 1469 C CA . GLY A 1 185 ? -9.242 -11.581 -11.502 1.00 96.88 185 GLY A CA 1
ATOM 1470 C C . GLY A 1 185 ? -9.433 -10.739 -12.769 1.00 96.88 185 GLY A C 1
ATOM 1471 O O . GLY A 1 185 ? -8.529 -9.990 -13.126 1.00 96.88 185 GLY A O 1
ATOM 1472 N N . GLY A 1 186 ? -10.568 -10.875 -13.467 1.00 98.06 186 GLY A N 1
ATOM 1473 C CA . GLY A 1 186 ? -10.826 -10.217 -14.748 1.00 98.06 186 GLY A CA 1
ATOM 1474 C C . GLY A 1 186 ? -10.987 -8.699 -14.642 1.00 98.06 186 GLY A C 1
ATOM 1475 O O . GLY A 1 186 ? -11.508 -8.187 -13.648 1.00 98.06 186 GLY A O 1
ATOM 1476 N N . LEU A 1 187 ? -10.563 -7.999 -15.699 1.00 98.75 187 LEU A N 1
ATOM 1477 C CA . LEU A 1 187 ? -10.611 -6.542 -15.830 1.00 98.75 187 LEU A CA 1
ATOM 1478 C C . LEU A 1 187 ? -11.485 -6.128 -17.018 1.00 98.75 187 LEU A C 1
ATOM 1480 O O . LEU A 1 187 ? -11.392 -6.705 -18.100 1.00 98.75 187 LEU A O 1
ATOM 1484 N N . SER A 1 188 ? -12.314 -5.101 -16.841 1.00 98.69 188 SER A N 1
ATOM 1485 C CA . SER A 1 188 ? -13.131 -4.532 -17.924 1.00 98.69 188 SER A CA 1
ATOM 1486 C C . SER A 1 188 ? -13.402 -3.039 -17.715 1.00 98.69 188 SER A C 1
ATOM 1488 O O . SER A 1 188 ? -13.029 -2.477 -16.687 1.00 98.69 188 SER A O 1
ATOM 1490 N N . ASN A 1 189 ? -14.024 -2.375 -18.696 1.00 98.50 189 ASN A N 1
ATOM 1491 C CA . ASN A 1 189 ? -14.473 -0.979 -18.592 1.00 98.50 189 ASN A CA 1
ATOM 1492 C C . ASN A 1 189 ? -13.375 -0.001 -18.126 1.00 98.50 189 ASN A C 1
ATOM 1494 O O . ASN A 1 189 ? -13.553 0.732 -17.148 1.00 98.50 189 ASN A O 1
ATOM 1498 N N . ARG A 1 190 ? -12.230 -0.001 -18.827 1.00 98.62 190 ARG A N 1
ATOM 1499 C CA . ARG A 1 190 ? -11.118 0.941 -18.607 1.00 98.62 190 ARG A CA 1
ATOM 1500 C C . ARG A 1 190 ? -11.609 2.385 -18.736 1.00 98.62 190 ARG A C 1
ATOM 1502 O O . ARG A 1 190 ? -12.212 2.740 -19.748 1.00 98.62 190 ARG A O 1
ATOM 1509 N N . ARG A 1 191 ? -11.330 3.223 -17.735 1.00 98.62 191 ARG A N 1
ATOM 1510 C CA . ARG A 1 191 ? -11.626 4.666 -17.754 1.00 98.62 191 ARG A CA 1
ATOM 1511 C C . ARG A 1 191 ? -10.614 5.457 -16.936 1.00 98.62 191 ARG A C 1
ATOM 1513 O O . ARG A 1 191 ? -10.129 4.965 -15.924 1.00 98.62 191 ARG A O 1
ATOM 1520 N N . ALA A 1 192 ? -10.361 6.703 -17.322 1.00 98.50 192 ALA A N 1
ATOM 1521 C CA . ALA A 1 192 ? -9.583 7.630 -16.505 1.00 98.50 192 ALA A CA 1
ATOM 1522 C C . ALA A 1 192 ? -10.387 8.064 -15.268 1.00 98.50 192 ALA A C 1
ATOM 1524 O O . ALA A 1 192 ? -11.568 8.392 -15.384 1.00 98.50 192 ALA A O 1
ATOM 1525 N N . VAL A 1 193 ? -9.737 8.099 -14.103 1.00 98.56 193 VAL A N 1
ATOM 1526 C CA . VAL A 1 193 ? -10.299 8.641 -12.852 1.00 98.56 193 VAL A CA 1
ATOM 1527 C C . VAL A 1 193 ? -9.580 9.899 -12.385 1.00 98.56 193 VAL A C 1
ATOM 1529 O O . VAL A 1 193 ? -10.171 10.697 -11.673 1.00 98.56 193 VAL A O 1
ATOM 1532 N N . TYR A 1 194 ? -8.336 10.121 -12.810 1.00 98.69 194 TYR A N 1
ATOM 1533 C CA . TYR A 1 194 ? -7.604 11.355 -12.534 1.00 98.69 194 TYR A CA 1
ATOM 1534 C C . TYR A 1 194 ? -6.610 11.640 -13.653 1.00 98.69 194 TYR A C 1
ATOM 1536 O O . TYR A 1 194 ? -5.927 10.726 -14.105 1.00 98.69 194 TYR A O 1
ATOM 1544 N N . LYS A 1 195 ? -6.509 12.896 -14.087 1.00 98.31 195 LYS A N 1
ATOM 1545 C CA . LYS A 1 195 ? -5.475 13.348 -15.024 1.00 98.31 195 LYS A CA 1
ATOM 1546 C C . LYS A 1 195 ? -4.445 14.146 -14.243 1.00 98.31 195 LYS A C 1
ATOM 1548 O O . LYS A 1 195 ? -4.826 15.030 -13.485 1.00 98.31 195 LYS A O 1
ATOM 1553 N N . VAL A 1 196 ? -3.176 13.810 -14.425 1.00 96.12 196 VAL A N 1
ATOM 1554 C CA . VAL A 1 196 ? -2.068 14.468 -13.734 1.00 96.12 196 VAL A CA 1
ATOM 1555 C C . VAL A 1 196 ? -1.811 15.828 -14.375 1.00 96.12 196 VAL A C 1
ATOM 1557 O O . VAL A 1 196 ? -1.747 15.939 -15.602 1.00 96.12 196 VAL A O 1
ATOM 1560 N N . GLU A 1 197 ? -1.684 16.860 -13.548 1.00 95.31 197 GLU A N 1
ATOM 1561 C CA . GLU A 1 197 ? -1.394 18.218 -14.003 1.00 95.31 197 GLU A CA 1
ATOM 1562 C C . GLU A 1 197 ? 0.086 18.353 -14.415 1.00 95.31 197 GLU A C 1
ATOM 1564 O O . GLU A 1 197 ? 0.953 17.669 -13.862 1.00 95.31 197 GLU A O 1
ATOM 1569 N N . PRO A 1 198 ? 0.438 19.254 -15.353 1.00 91.25 198 PRO A N 1
ATOM 1570 C CA . PRO A 1 198 ? 1.812 19.370 -15.849 1.00 91.25 198 PRO A CA 1
ATOM 1571 C C . PRO A 1 198 ? 2.883 19.636 -14.776 1.00 91.25 198 PRO A C 1
ATOM 1573 O O . PRO A 1 198 ? 4.035 19.246 -14.959 1.00 91.25 198 PRO A O 1
ATOM 1576 N N . ASP A 1 199 ? 2.534 20.299 -13.667 1.00 93.88 199 ASP A N 1
ATOM 1577 C CA . ASP A 1 199 ? 3.457 20.608 -12.564 1.00 93.88 199 ASP A CA 1
ATOM 1578 C C . ASP A 1 199 ? 3.594 19.476 -11.532 1.00 93.88 199 ASP A C 1
ATOM 1580 O O . ASP A 1 199 ? 4.415 19.568 -10.613 1.00 93.88 199 ASP A O 1
ATOM 1584 N N . GLU A 1 200 ? 2.778 18.427 -11.646 1.00 94.94 200 GLU A N 1
ATOM 1585 C CA . GLU A 1 200 ? 2.750 17.328 -10.685 1.00 94.94 200 GLU A CA 1
ATOM 1586 C C . GLU A 1 200 ? 3.842 16.298 -10.947 1.00 94.94 200 GLU A C 1
ATOM 1588 O O . GLU A 1 200 ? 4.273 15.656 -9.998 1.00 94.94 200 GLU A O 1
ATOM 1593 N N . GLY A 1 201 ? 4.343 16.188 -12.179 1.00 96.31 201 GLY A N 1
ATOM 1594 C CA . GLY A 1 201 ? 5.347 15.202 -12.580 1.00 96.31 201 GLY A CA 1
ATOM 1595 C C . GLY A 1 201 ? 4.734 14.003 -13.307 1.00 96.31 201 GLY A C 1
ATOM 1596 O O . GLY A 1 201 ? 3.682 14.103 -13.932 1.00 96.31 201 GLY A O 1
ATOM 1597 N N . ILE A 1 202 ? 5.426 12.867 -13.272 1.00 98.50 202 ILE A N 1
ATOM 1598 C CA . ILE A 1 202 ? 4.994 11.619 -13.911 1.00 98.50 202 ILE A CA 1
ATOM 1599 C C . ILE A 1 202 ? 4.372 10.722 -12.828 1.00 98.50 202 ILE A C 1
ATOM 1601 O O . ILE A 1 202 ? 5.051 10.466 -11.834 1.00 98.50 202 ILE A O 1
ATOM 1605 N N . PRO A 1 203 ? 3.121 10.241 -12.968 1.00 98.75 203 PRO A N 1
ATOM 1606 C CA . PRO A 1 203 ? 2.549 9.317 -11.993 1.00 98.75 203 PRO A CA 1
ATOM 1607 C C . PRO A 1 203 ? 3.330 8.001 -11.999 1.00 98.75 203 PRO A C 1
ATOM 1609 O O . PRO A 1 203 ? 3.582 7.419 -13.057 1.00 98.75 203 PRO A O 1
ATOM 1612 N N . ASP A 1 204 ? 3.731 7.560 -10.817 1.00 98.88 204 ASP A N 1
ATOM 1613 C CA . ASP A 1 204 ? 4.618 6.416 -10.616 1.00 98.88 204 ASP A CA 1
ATOM 1614 C C . ASP A 1 204 ? 3.873 5.378 -9.746 1.00 98.88 204 ASP A C 1
ATOM 1616 O O . ASP A 1 204 ? 2.735 5.021 -10.074 1.00 98.88 204 ASP A O 1
ATOM 1620 N N . GLY A 1 205 ? 4.437 4.914 -8.635 1.00 98.81 205 GLY A N 1
ATOM 1621 C CA . GLY A 1 205 ? 3.786 3.986 -7.715 1.00 98.81 205 GLY A CA 1
ATOM 1622 C C . GLY A 1 205 ? 2.582 4.569 -6.958 1.00 98.81 205 GLY A C 1
ATOM 1623 O O . GLY A 1 205 ? 2.493 5.770 -6.678 1.00 98.81 205 GLY A O 1
ATOM 1624 N N . MET A 1 206 ? 1.642 3.695 -6.578 1.00 98.88 206 MET A N 1
ATOM 1625 C CA . MET A 1 206 ? 0.371 4.073 -5.945 1.00 98.88 206 MET A CA 1
ATOM 1626 C C . MET A 1 206 ? -0.042 3.120 -4.820 1.00 98.88 206 MET A C 1
ATOM 1628 O O . MET A 1 206 ? 0.158 1.907 -4.909 1.00 98.88 206 MET A O 1
ATOM 1632 N N . CYS A 1 207 ? -0.700 3.649 -3.785 1.00 98.75 207 CYS A N 1
ATOM 1633 C CA . CYS A 1 207 ? -1.432 2.843 -2.808 1.00 98.75 207 CYS A CA 1
ATOM 1634 C C . CYS A 1 207 ?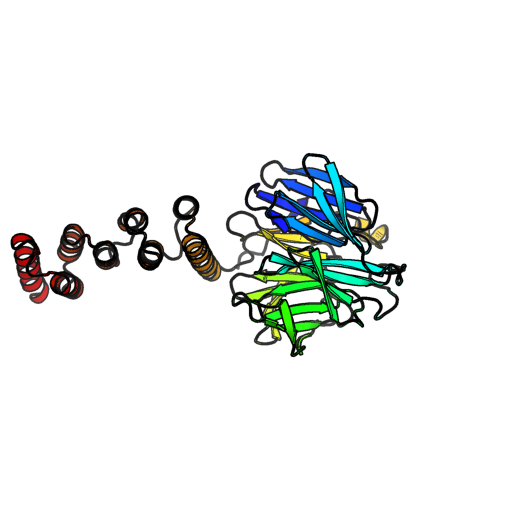 -2.799 3.440 -2.445 1.00 98.75 207 CYS A C 1
ATOM 1636 O O . CYS A 1 207 ? -3.022 4.638 -2.599 1.00 98.75 207 CYS A O 1
ATOM 1638 N N . ILE A 1 208 ? -3.731 2.615 -1.967 1.00 98.00 208 ILE A N 1
ATOM 1639 C CA . ILE A 1 208 ? -5.037 3.069 -1.471 1.00 98.00 208 ILE A CA 1
ATOM 1640 C C . ILE A 1 208 ? -5.028 3.248 0.054 1.00 98.00 208 ILE A C 1
ATOM 1642 O O . ILE A 1 208 ? -4.423 2.462 0.784 1.00 98.00 208 ILE A O 1
ATOM 1646 N N . ASP A 1 209 ? -5.724 4.268 0.559 1.00 94.88 209 ASP A N 1
ATOM 1647 C CA . ASP A 1 209 ? -5.977 4.421 1.993 1.00 94.88 209 ASP A CA 1
ATOM 1648 C C . ASP A 1 209 ? -7.292 3.769 2.445 1.00 94.88 209 ASP A C 1
ATOM 1650 O O . ASP A 1 209 ? -8.124 3.302 1.661 1.00 94.88 209 ASP A O 1
ATOM 1654 N N . THR A 1 210 ? -7.511 3.762 3.761 1.00 89.81 210 THR A N 1
ATOM 1655 C CA . THR A 1 210 ? -8.694 3.135 4.369 1.00 89.81 210 THR A CA 1
ATOM 1656 C C . THR A 1 210 ? -10.026 3.807 4.027 1.00 89.81 210 THR A C 1
ATOM 1658 O O . THR A 1 210 ? -11.072 3.256 4.371 1.00 89.81 210 THR A O 1
ATOM 1661 N N . GLU A 1 211 ? -10.033 4.948 3.334 1.00 88.75 211 GLU A N 1
ATOM 1662 C CA . GLU A 1 211 ? -11.233 5.628 2.830 1.00 88.75 211 GLU A CA 1
ATOM 1663 C C . GLU A 1 211 ? -11.465 5.425 1.334 1.00 88.75 211 GLU A C 1
ATOM 1665 O O . GLU A 1 211 ? -12.446 5.941 0.785 1.00 88.75 211 GLU A O 1
ATOM 1670 N N . GLY A 1 212 ? -10.590 4.670 0.679 1.00 94.50 212 GLY A N 1
ATOM 1671 C CA . GLY A 1 212 ? -10.644 4.456 -0.755 1.00 94.50 212 GLY A CA 1
ATOM 1672 C C . GLY A 1 212 ? -10.089 5.631 -1.559 1.00 94.50 212 GLY A C 1
ATOM 1673 O O . GLY A 1 212 ? -10.504 5.804 -2.702 1.00 94.50 212 GLY A O 1
ATOM 1674 N N . LYS A 1 213 ? -9.217 6.464 -0.972 1.00 97.25 213 LYS A N 1
ATOM 1675 C CA . LYS A 1 213 ? -8.480 7.505 -1.705 1.00 97.25 213 LYS A CA 1
ATOM 1676 C C . LYS A 1 213 ? -7.129 6.967 -2.142 1.00 97.25 213 LYS A C 1
ATOM 1678 O O . LYS A 1 213 ? -6.534 6.138 -1.455 1.00 97.25 213 LYS A O 1
ATOM 1683 N N . LEU A 1 214 ? -6.659 7.440 -3.286 1.00 98.75 214 LEU A N 1
ATOM 1684 C CA . LEU A 1 214 ? -5.422 6.981 -3.903 1.00 98.75 214 LEU A CA 1
ATOM 1685 C C . LEU A 1 214 ? -4.280 7.918 -3.532 1.00 98.75 214 LEU A C 1
ATOM 1687 O O . LEU A 1 214 ? -4.419 9.133 -3.637 1.00 98.75 214 LEU A O 1
ATOM 1691 N N . TRP A 1 215 ? -3.164 7.346 -3.106 1.00 98.75 215 TRP A N 1
ATOM 1692 C CA . TRP A 1 215 ? -1.909 8.029 -2.841 1.00 98.75 215 TRP A CA 1
ATOM 1693 C C . TRP A 1 215 ? -0.943 7.703 -3.968 1.00 98.75 215 TRP A C 1
ATOM 1695 O O . TRP A 1 215 ? -0.570 6.545 -4.126 1.00 98.75 215 TRP A O 1
ATOM 1705 N N . VAL A 1 216 ? -0.582 8.703 -4.768 1.00 98.88 216 VAL A N 1
ATOM 1706 C CA . VAL A 1 216 ? 0.205 8.541 -5.998 1.00 98.88 216 VAL A CA 1
ATOM 1707 C C . VAL A 1 216 ? 1.520 9.284 -5.848 1.00 98.88 216 VAL A C 1
ATOM 1709 O O . VAL A 1 216 ? 1.520 10.499 -5.641 1.00 98.88 216 VAL A O 1
ATOM 1712 N N . ALA A 1 217 ? 2.637 8.565 -5.933 1.00 98.81 217 ALA A N 1
ATOM 1713 C CA . ALA A 1 217 ? 3.956 9.173 -6.019 1.00 98.81 217 ALA A CA 1
ATOM 1714 C C . ALA A 1 217 ? 4.144 9.804 -7.403 1.00 98.81 217 ALA A C 1
ATOM 1716 O O . ALA A 1 217 ? 3.697 9.259 -8.414 1.00 98.81 217 ALA A O 1
ATOM 1717 N N . CYS A 1 218 ? 4.783 10.973 -7.450 1.00 98.69 218 CYS A N 1
ATOM 1718 C CA . CYS A 1 218 ? 4.968 11.691 -8.704 1.00 98.69 218 CYS A CA 1
ATOM 1719 C C . CYS A 1 218 ? 6.446 11.887 -9.026 1.00 98.69 218 CYS A C 1
ATOM 1721 O O . CYS A 1 218 ? 7.108 12.786 -8.499 1.00 98.69 218 CYS A O 1
ATOM 1723 N N . TYR A 1 219 ? 6.972 11.060 -9.918 1.00 98.56 219 TYR A N 1
ATOM 1724 C CA . TYR A 1 219 ? 8.353 11.119 -10.364 1.00 98.56 219 TYR A CA 1
ATOM 1725 C C . TYR A 1 219 ? 8.668 12.462 -11.035 1.00 98.56 219 TYR A C 1
ATOM 1727 O O . TYR A 1 219 ? 7.893 12.972 -11.844 1.00 98.56 219 TYR A O 1
ATOM 1735 N N . ASN A 1 220 ? 9.816 13.052 -10.691 1.00 97.62 220 ASN A N 1
ATOM 1736 C CA . ASN A 1 220 ? 10.209 14.440 -10.988 1.00 97.62 220 ASN A CA 1
ATOM 1737 C C . ASN A 1 220 ? 9.302 15.537 -10.384 1.00 97.62 220 ASN A C 1
ATOM 1739 O O . ASN A 1 220 ? 9.577 16.717 -10.593 1.00 97.62 220 ASN A O 1
ATOM 1743 N N . GLY A 1 221 ? 8.265 15.183 -9.621 1.00 97.44 221 GLY A N 1
ATOM 1744 C CA . GLY A 1 221 ? 7.358 16.123 -8.957 1.00 97.44 221 GLY A CA 1
ATOM 1745 C C . GLY A 1 221 ? 7.694 16.416 -7.494 1.00 97.44 221 GLY A C 1
ATOM 1746 O O . GLY A 1 221 ? 7.185 17.391 -6.930 1.00 97.44 221 GLY A O 1
ATOM 1747 N N . GLY A 1 222 ? 8.525 15.570 -6.876 1.00 97.94 222 GLY A N 1
ATOM 1748 C CA . GLY A 1 222 ? 8.933 15.655 -5.474 1.00 97.94 222 GLY A CA 1
ATOM 1749 C C . GLY A 1 222 ? 7.773 15.641 -4.488 1.00 97.94 222 GLY A C 1
ATOM 1750 O O . GLY A 1 222 ? 7.760 16.408 -3.523 1.00 97.94 222 GLY A O 1
ATOM 1751 N N . ARG A 1 223 ? 6.759 14.815 -4.758 1.00 97.94 223 ARG A N 1
ATOM 1752 C CA . ARG A 1 223 ? 5.517 14.797 -3.984 1.00 97.94 223 ARG A CA 1
ATOM 1753 C C . ARG A 1 223 ? 4.785 13.462 -4.064 1.00 97.94 223 ARG A C 1
ATOM 1755 O O . ARG A 1 223 ? 4.983 12.679 -4.989 1.00 97.94 223 ARG A O 1
ATOM 1762 N N . VAL A 1 224 ? 3.887 13.262 -3.106 1.00 98.56 224 VAL A N 1
ATOM 1763 C CA . VAL A 1 224 ? 2.808 12.273 -3.176 1.00 98.56 224 VAL A CA 1
ATOM 1764 C C . VAL A 1 224 ? 1.473 13.013 -3.144 1.00 98.56 224 VAL A C 1
ATOM 1766 O O . VAL A 1 224 ? 1.256 13.876 -2.287 1.00 98.56 224 VAL A O 1
ATOM 1769 N N . LEU A 1 225 ? 0.582 12.693 -4.077 1.00 97.94 225 LEU A N 1
ATOM 1770 C CA . LEU A 1 225 ? -0.768 13.248 -4.161 1.00 97.94 225 LEU A CA 1
ATOM 1771 C C . LEU A 1 225 ? -1.760 12.311 -3.493 1.00 97.94 225 LEU A C 1
ATOM 1773 O O . LEU A 1 225 ? -1.695 11.108 -3.710 1.00 97.94 225 LEU A O 1
ATOM 1777 N N . ARG A 1 226 ? -2.726 12.861 -2.761 1.00 98.00 226 ARG A N 1
ATOM 1778 C CA . ARG A 1 226 ? -3.929 12.142 -2.338 1.00 98.00 226 ARG A CA 1
ATOM 1779 C C . ARG A 1 226 ? -5.079 12.537 -3.252 1.00 98.00 226 ARG A C 1
ATOM 1781 O O . ARG A 1 226 ? -5.404 13.720 -3.340 1.00 98.00 226 ARG A O 1
ATOM 1788 N N . ILE A 1 227 ? -5.707 11.572 -3.904 1.00 98.06 227 ILE A N 1
ATOM 1789 C CA . ILE A 1 227 ? -6.713 11.776 -4.948 1.00 98.06 227 ILE A CA 1
ATOM 1790 C C . ILE A 1 227 ? -7.994 11.041 -4.561 1.00 98.06 227 ILE A C 1
ATOM 1792 O O . ILE A 1 227 ? -7.953 9.910 -4.073 1.00 98.06 227 ILE A O 1
ATOM 1796 N N . ASP A 1 228 ? -9.142 11.672 -4.797 1.00 97.81 228 ASP A N 1
ATOM 1797 C CA . ASP A 1 228 ? -10.430 10.987 -4.757 1.00 97.81 228 ASP A CA 1
ATOM 1798 C C . ASP A 1 228 ? -10.775 10.429 -6.147 1.00 97.81 228 ASP A C 1
ATOM 1800 O O . ASP A 1 228 ? -11.080 11.210 -7.053 1.00 97.81 228 ASP A O 1
ATOM 1804 N N . PRO A 1 229 ? -10.747 9.098 -6.344 1.00 97.75 229 PRO A N 1
ATOM 1805 C CA . PRO A 1 229 ? -11.051 8.503 -7.642 1.00 97.75 229 PRO A CA 1
ATOM 1806 C C . PRO A 1 229 ? -12.534 8.601 -8.029 1.00 97.75 229 PRO A C 1
ATOM 1808 O O . PRO A 1 229 ? -12.868 8.345 -9.181 1.00 97.75 229 PRO A O 1
ATOM 1811 N N . GLN A 1 230 ? -13.435 8.939 -7.098 1.00 95.94 230 GLN A N 1
ATOM 1812 C CA . GLN A 1 230 ? -14.867 9.070 -7.396 1.00 95.94 230 GLN A CA 1
ATOM 1813 C C . GLN A 1 230 ? -15.194 10.419 -8.034 1.00 95.94 230 GLN A C 1
ATOM 1815 O O . GLN A 1 230 ? -16.017 10.493 -8.943 1.00 95.94 230 GLN A O 1
ATOM 1820 N N . THR A 1 231 ? -14.561 11.485 -7.547 1.00 97.56 231 THR A N 1
ATOM 1821 C CA . THR A 1 231 ? -14.761 12.853 -8.044 1.00 97.56 231 THR A CA 1
ATOM 1822 C C . THR A 1 231 ? -13.690 13.273 -9.048 1.00 97.56 231 THR A C 1
ATOM 1824 O O . THR A 1 231 ? -13.878 14.258 -9.756 1.00 97.56 231 THR A O 1
ATOM 1827 N N . GLY A 1 232 ? -12.567 12.552 -9.098 1.00 96.56 232 GLY A N 1
ATOM 1828 C CA . GLY A 1 232 ? -11.407 12.872 -9.924 1.00 96.56 232 GLY A CA 1
ATOM 1829 C C . GLY A 1 232 ? -10.649 14.108 -9.456 1.00 96.56 232 GLY A C 1
ATOM 1830 O O . GLY A 1 232 ? -10.066 14.822 -10.267 1.00 96.56 232 GLY A O 1
ATOM 1831 N N . THR A 1 233 ? -10.662 14.384 -8.150 1.00 96.94 233 THR A N 1
ATOM 1832 C CA . THR A 1 233 ? -10.054 15.591 -7.577 1.00 96.94 233 THR A CA 1
ATOM 1833 C C . THR A 1 233 ? -8.868 15.266 -6.682 1.00 96.94 233 THR A C 1
ATOM 1835 O O . THR A 1 233 ? -8.939 14.362 -5.846 1.00 96.94 233 THR A O 1
ATOM 1838 N N . ARG A 1 234 ? -7.814 16.079 -6.769 1.00 97.38 234 ARG A N 1
ATOM 1839 C CA . ARG A 1 234 ? -6.731 16.103 -5.782 1.00 97.38 234 ARG A CA 1
ATOM 1840 C C . ARG A 1 234 ? -7.238 16.673 -4.457 1.00 97.38 234 ARG A C 1
ATOM 1842 O O . ARG A 1 234 ? -7.737 17.794 -4.411 1.00 97.38 234 ARG A O 1
ATOM 1849 N N . LEU A 1 235 ? -7.068 15.913 -3.382 1.00 95.19 235 LEU A N 1
ATOM 1850 C CA . LEU A 1 235 ? -7.456 16.283 -2.021 1.00 95.19 235 LEU A CA 1
ATOM 1851 C C . LEU A 1 235 ? -6.301 16.899 -1.227 1.00 95.19 235 LEU A C 1
ATOM 1853 O O . LEU A 1 235 ? -6.518 17.792 -0.413 1.00 95.19 235 LEU A O 1
ATOM 1857 N N . GLN A 1 236 ? -5.079 16.400 -1.426 1.00 94.25 236 GLN A N 1
ATOM 1858 C CA . GLN A 1 236 ? -3.922 16.771 -0.609 1.00 94.25 236 GLN A CA 1
ATOM 1859 C C . GLN A 1 236 ? -2.614 16.512 -1.359 1.00 94.25 236 GLN A C 1
ATOM 1861 O O . GLN A 1 236 ? -2.555 15.654 -2.239 1.00 94.25 236 GLN A O 1
ATOM 1866 N N . THR A 1 237 ? -1.558 17.219 -0.957 1.00 95.19 237 THR A N 1
ATOM 1867 C CA . THR A 1 237 ? -0.188 17.011 -1.435 1.00 95.19 237 THR A CA 1
ATOM 1868 C C . THR A 1 237 ? 0.758 16.879 -0.245 1.00 95.19 237 THR A C 1
ATOM 1870 O O . THR A 1 237 ? 0.727 17.703 0.671 1.00 95.19 237 THR A O 1
ATOM 1873 N N . VAL A 1 238 ? 1.622 15.866 -0.272 1.00 96.06 238 VAL A N 1
ATOM 1874 C CA . VAL A 1 238 ? 2.766 15.717 0.637 1.00 96.06 238 VAL A CA 1
ATOM 1875 C C . VAL A 1 238 ? 4.032 15.999 -0.158 1.00 96.06 238 VAL A C 1
ATOM 1877 O O . VAL A 1 238 ? 4.377 15.225 -1.043 1.00 96.06 238 VAL A O 1
ATOM 1880 N N . ASN A 1 239 ? 4.709 17.108 0.139 1.00 96.50 239 ASN A N 1
ATOM 1881 C CA . ASN A 1 239 ? 5.952 17.488 -0.535 1.00 96.50 239 ASN A CA 1
ATOM 1882 C C . ASN A 1 239 ? 7.158 16.793 0.107 1.00 96.50 239 ASN A C 1
ATOM 1884 O O . ASN A 1 239 ? 7.236 16.689 1.333 1.00 96.50 239 ASN A O 1
ATOM 1888 N N . LEU A 1 240 ? 8.111 16.371 -0.719 1.00 97.50 240 LEU A N 1
ATOM 1889 C CA . LEU A 1 240 ? 9.364 15.743 -0.315 1.00 97.50 240 LEU A CA 1
ATOM 1890 C C . LEU A 1 240 ? 10.560 16.622 -0.712 1.00 97.50 240 LEU A C 1
ATOM 1892 O O . LEU A 1 240 ? 10.480 17.370 -1.686 1.00 97.50 240 LEU A O 1
ATOM 1896 N N . PRO A 1 241 ? 11.695 16.540 0.009 1.00 96.81 241 PRO A N 1
ATOM 1897 C CA . PRO A 1 241 ? 12.882 17.349 -0.281 1.00 96.81 241 PRO A CA 1
ATOM 1898 C C . PRO A 1 241 ? 13.701 16.832 -1.481 1.00 96.81 241 PRO A C 1
ATOM 1900 O O . PRO A 1 241 ? 14.843 17.245 -1.675 1.00 96.81 241 PRO A O 1
ATOM 1903 N N . VAL A 1 242 ? 13.148 15.907 -2.271 1.00 98.06 242 VAL A N 1
ATOM 1904 C CA . VAL A 1 242 ? 13.796 15.276 -3.426 1.00 98.06 242 VAL A CA 1
ATOM 1905 C C . VAL A 1 242 ? 12.790 15.138 -4.564 1.00 98.06 242 VAL A C 1
ATOM 1907 O O . VAL A 1 242 ? 11.620 14.876 -4.314 1.00 98.06 242 VAL A O 1
ATOM 1910 N N . GLY A 1 243 ? 13.229 15.312 -5.811 1.00 97.12 243 GLY A N 1
ATOM 1911 C CA . GLY A 1 243 ? 12.345 15.405 -6.976 1.00 97.12 243 GLY A CA 1
ATOM 1912 C C . GLY A 1 243 ? 11.857 14.060 -7.517 1.00 97.12 243 GLY A C 1
ATOM 1913 O O . GLY A 1 243 ? 10.750 13.971 -8.037 1.00 97.12 243 GLY A O 1
ATOM 1914 N N . LYS A 1 244 ? 12.656 12.996 -7.401 1.00 98.31 244 LYS A N 1
ATOM 1915 C CA . LYS A 1 244 ? 12.367 11.679 -7.996 1.00 98.31 244 LYS A CA 1
ATOM 1916 C C . LYS A 1 244 ? 11.682 10.743 -7.000 1.00 98.31 244 LYS A C 1
ATOM 1918 O O . LYS A 1 244 ? 12.271 9.756 -6.569 1.00 98.31 244 LYS A O 1
ATOM 1923 N N . THR A 1 245 ? 10.462 11.086 -6.598 1.00 98.62 245 THR A N 1
ATOM 1924 C CA . THR A 1 245 ? 9.596 10.243 -5.756 1.00 98.62 245 THR A CA 1
ATOM 1925 C C . THR A 1 245 ? 8.962 9.139 -6.588 1.00 98.62 245 THR A C 1
ATOM 1927 O O . THR A 1 245 ? 8.292 9.459 -7.564 1.00 98.62 245 THR A O 1
ATOM 1930 N N . THR A 1 246 ? 9.192 7.881 -6.216 1.00 98.81 246 THR A N 1
ATOM 1931 C CA . THR A 1 246 ? 8.913 6.717 -7.073 1.00 98.81 246 THR A CA 1
ATOM 1932 C C . THR A 1 246 ? 7.675 5.945 -6.644 1.00 98.81 246 THR A C 1
ATOM 1934 O O . THR A 1 246 ? 6.779 5.736 -7.437 1.00 98.81 246 THR A O 1
ATOM 1937 N N . SER A 1 247 ? 7.527 5.603 -5.366 1.00 98.88 247 SER A N 1
ATOM 1938 C CA . SER A 1 247 ? 6.361 4.845 -4.902 1.00 98.88 247 SER A CA 1
ATOM 1939 C C . SER A 1 247 ? 6.062 5.115 -3.436 1.00 98.88 247 SER A C 1
ATOM 1941 O O . SER A 1 247 ? 6.820 5.802 -2.741 1.00 98.88 247 SER A O 1
ATOM 1943 N N . CYS A 1 248 ? 4.919 4.628 -2.958 1.00 98.81 248 CYS A N 1
ATOM 1944 C CA . CYS A 1 248 ? 4.517 4.794 -1.571 1.00 98.81 248 CYS A CA 1
ATOM 1945 C C . CYS A 1 248 ? 3.655 3.642 -1.049 1.00 98.81 248 CYS A C 1
ATOM 1947 O O . CYS A 1 248 ? 2.891 3.022 -1.788 1.00 98.81 248 CYS A O 1
ATOM 1949 N N . CYS A 1 249 ? 3.757 3.377 0.254 1.00 98.56 249 CYS A N 1
ATOM 1950 C CA . CYS A 1 249 ? 2.875 2.448 0.949 1.00 98.56 249 CYS A CA 1
ATOM 1951 C C . CYS A 1 249 ? 2.592 2.917 2.375 1.00 98.56 249 CYS A C 1
ATOM 1953 O O . CYS A 1 249 ? 3.414 3.583 3.012 1.00 98.56 249 CYS A O 1
ATOM 1955 N N . PHE A 1 250 ? 1.443 2.517 2.912 1.00 97.50 250 PHE A N 1
ATOM 1956 C CA . PHE A 1 250 ? 1.181 2.655 4.339 1.00 97.50 250 PHE A CA 1
ATOM 1957 C C . PHE A 1 250 ? 1.884 1.556 5.137 1.00 97.50 250 PHE A C 1
ATOM 1959 O O . PHE A 1 250 ? 1.963 0.404 4.710 1.00 97.50 250 PHE A O 1
ATOM 1966 N N . GLY A 1 251 ? 2.362 1.917 6.322 1.00 95.00 251 GLY A N 1
ATOM 1967 C CA . GLY A 1 251 ? 3.012 1.022 7.266 1.00 95.00 251 GLY A CA 1
ATOM 1968 C C . GLY A 1 251 ? 3.049 1.609 8.674 1.00 95.00 251 GLY A C 1
ATOM 1969 O O . GLY A 1 251 ? 2.230 2.453 9.049 1.00 95.00 251 GLY A O 1
ATOM 1970 N N . GLY A 1 252 ? 4.007 1.152 9.476 1.00 91.38 252 GLY A N 1
ATOM 1971 C CA . GLY A 1 252 ? 4.077 1.501 10.889 1.00 91.38 252 GLY A CA 1
ATOM 1972 C C . GLY A 1 252 ? 2.927 0.895 11.695 1.00 91.38 252 GLY A C 1
ATOM 1973 O O . GLY A 1 252 ? 2.174 0.029 11.235 1.00 91.38 252 GLY A O 1
ATOM 1974 N N . LYS A 1 253 ? 2.790 1.343 12.944 1.00 83.31 253 LYS A N 1
ATOM 1975 C CA . LYS A 1 253 ? 1.705 0.883 13.813 1.00 83.31 253 LYS A CA 1
ATOM 1976 C C . LYS A 1 253 ? 0.369 1.335 13.224 1.00 83.31 253 LYS A C 1
ATOM 1978 O O . LYS A 1 253 ? 0.162 2.521 13.012 1.00 83.31 253 LYS A O 1
ATOM 1983 N N . ASP A 1 254 ? -0.551 0.395 13.025 1.00 81.50 254 ASP A N 1
ATOM 1984 C CA . ASP A 1 254 ? -1.902 0.670 12.520 1.00 81.50 254 ASP A CA 1
ATOM 1985 C C . ASP A 1 254 ? -1.959 1.308 11.115 1.00 81.50 254 ASP A C 1
ATOM 1987 O O . ASP A 1 254 ? -2.964 1.932 10.784 1.00 81.50 254 ASP A O 1
ATOM 1991 N N . TYR A 1 255 ? -0.915 1.143 10.290 1.00 90.06 255 TYR A N 1
ATOM 1992 C CA . TYR A 1 255 ? -0.865 1.670 8.916 1.00 90.06 255 TYR A CA 1
ATOM 1993 C C . TYR A 1 255 ? -1.051 3.200 8.828 1.00 90.06 255 TYR A C 1
ATOM 1995 O O . TYR A 1 255 ? -1.646 3.710 7.882 1.00 90.06 255 TYR A O 1
ATOM 2003 N N . THR A 1 256 ? -0.572 3.950 9.827 1.00 87.19 256 THR A N 1
ATOM 2004 C CA . THR A 1 256 ? -0.710 5.420 9.878 1.00 87.19 256 THR A CA 1
ATOM 2005 C C . THR A 1 256 ? 0.465 6.178 9.271 1.00 87.19 256 THR A C 1
ATOM 2007 O O . THR A 1 256 ? 0.350 7.378 9.023 1.00 87.19 256 THR A O 1
ATOM 2010 N N . ASP A 1 257 ? 1.591 5.499 9.052 1.00 92.62 257 ASP A N 1
ATOM 2011 C CA . ASP A 1 257 ? 2.797 6.100 8.496 1.00 92.62 257 ASP A CA 1
ATOM 2012 C C . ASP A 1 257 ? 2.842 5.837 6.989 1.00 92.62 257 ASP A C 1
ATOM 2014 O O . ASP A 1 257 ? 2.735 4.689 6.558 1.00 92.62 257 ASP A O 1
ATOM 2018 N N . LEU A 1 258 ? 3.028 6.885 6.187 1.00 97.56 258 LEU A N 1
ATOM 2019 C CA . LEU A 1 258 ? 3.265 6.756 4.750 1.00 97.56 258 LEU A CA 1
ATOM 2020 C C . LEU A 1 258 ? 4.771 6.675 4.495 1.00 97.56 258 LEU A C 1
ATOM 2022 O O . LEU A 1 258 ? 5.497 7.635 4.764 1.00 97.56 258 LEU A O 1
ATOM 2026 N N . TYR A 1 259 ? 5.234 5.546 3.972 1.00 98.62 259 TYR A N 1
ATOM 2027 C CA . TYR A 1 259 ? 6.600 5.369 3.490 1.00 98.62 259 TYR A CA 1
ATOM 2028 C C . TYR A 1 259 ? 6.669 5.709 2.006 1.00 98.62 259 TYR A C 1
ATOM 2030 O O . TYR A 1 259 ? 5.778 5.332 1.248 1.00 98.62 259 TYR A O 1
ATOM 2038 N N . VAL A 1 260 ? 7.714 6.427 1.600 1.00 98.88 260 VAL A N 1
ATOM 2039 C CA . VAL A 1 260 ? 7.893 6.919 0.229 1.00 98.88 260 VAL A CA 1
ATOM 2040 C C . VAL A 1 260 ? 9.302 6.587 -0.244 1.00 98.88 260 VAL A C 1
ATOM 2042 O O . VAL A 1 260 ? 10.282 7.026 0.366 1.00 98.88 260 VAL A O 1
ATOM 2045 N N . THR A 1 261 ? 9.406 5.812 -1.319 1.00 98.94 261 THR A N 1
ATOM 2046 C CA . THR A 1 261 ? 10.678 5.507 -1.982 1.00 98.94 261 THR A CA 1
ATOM 2047 C C . THR A 1 261 ? 11.032 6.598 -2.984 1.00 98.94 261 THR A C 1
ATOM 2049 O O . THR A 1 261 ? 10.170 7.334 -3.475 1.00 98.94 261 THR A O 1
ATOM 2052 N N . THR A 1 262 ? 12.329 6.744 -3.256 1.00 98.88 262 THR A N 1
ATOM 2053 C CA . THR A 1 262 ? 12.845 7.748 -4.189 1.00 98.88 262 THR A CA 1
ATOM 2054 C C . THR A 1 262 ? 14.029 7.189 -4.977 1.00 98.88 262 THR A C 1
ATOM 2056 O O . THR A 1 262 ? 14.575 6.135 -4.642 1.00 98.88 262 THR A O 1
ATOM 2059 N N . ALA A 1 263 ? 14.443 7.898 -6.023 1.00 98.50 263 ALA A N 1
ATOM 2060 C CA . ALA A 1 263 ? 15.547 7.516 -6.898 1.00 98.50 263 ALA A CA 1
ATOM 2061 C C . ALA A 1 263 ? 16.601 8.627 -6.993 1.00 98.50 263 ALA A C 1
ATOM 2063 O O . ALA A 1 263 ? 16.274 9.810 -6.895 1.00 98.50 263 ALA A O 1
ATOM 2064 N N . TYR A 1 264 ? 17.856 8.258 -7.261 1.00 97.62 264 TYR A N 1
ATOM 2065 C CA . TYR A 1 264 ? 18.890 9.223 -7.666 1.00 97.62 264 TYR A CA 1
ATOM 2066 C C . TYR A 1 264 ? 19.366 9.037 -9.112 1.00 97.62 264 TYR A C 1
ATOM 2068 O O . TYR A 1 264 ? 20.062 9.897 -9.655 1.00 97.62 264 TYR A O 1
ATOM 2076 N N . LYS A 1 265 ? 19.002 7.930 -9.772 1.00 96.25 265 LYS A N 1
ATOM 2077 C CA . LYS A 1 265 ? 19.481 7.624 -11.123 1.00 96.25 265 LYS A CA 1
ATOM 2078 C C . LYS A 1 265 ? 19.112 8.711 -12.135 1.00 96.25 265 LYS A C 1
ATOM 2080 O O . LYS A 1 265 ? 17.972 9.185 -12.210 1.00 96.25 265 LYS A O 1
ATOM 2085 N N . GLY A 1 266 ? 20.097 9.088 -12.949 1.00 94.38 266 GLY A N 1
ATOM 2086 C CA . GLY A 1 266 ? 19.969 10.125 -13.974 1.00 94.38 266 GLY A CA 1
ATOM 2087 C C . GLY A 1 266 ? 19.944 11.557 -13.432 1.00 94.38 266 GLY A C 1
ATOM 2088 O O . GLY A 1 266 ? 19.482 12.441 -14.146 1.00 94.38 266 GLY A O 1
ATOM 2089 N N . MET A 1 267 ? 20.370 11.783 -12.186 1.00 96.12 267 MET A N 1
ATOM 2090 C CA . MET A 1 267 ? 20.683 13.118 -11.666 1.00 96.12 267 MET A CA 1
ATOM 2091 C C . MET A 1 267 ? 22.149 13.460 -11.951 1.00 96.12 267 MET A C 1
ATOM 2093 O O . MET A 1 267 ? 23.008 12.583 -11.876 1.00 96.12 267 MET A O 1
ATOM 2097 N N . ASP A 1 268 ? 22.420 14.723 -12.268 1.00 96.38 268 ASP A N 1
ATOM 2098 C CA . ASP A 1 268 ? 23.779 15.262 -12.349 1.00 96.38 268 ASP A CA 1
ATOM 2099 C C . ASP A 1 268 ? 24.328 15.633 -10.957 1.00 96.38 268 ASP A C 1
ATOM 2101 O O . ASP A 1 268 ? 23.610 15.607 -9.951 1.00 96.38 268 ASP A O 1
ATOM 2105 N N . GLU A 1 269 ? 25.620 15.961 -10.893 1.00 96.50 269 GLU A N 1
ATOM 2106 C CA . GLU A 1 269 ? 26.318 16.290 -9.643 1.00 96.50 269 GLU A CA 1
ATOM 2107 C C . GLU A 1 269 ? 25.686 17.489 -8.920 1.00 96.50 269 GLU A C 1
ATOM 2109 O O . GLU A 1 269 ? 25.471 17.435 -7.707 1.00 96.50 269 GLU A O 1
ATOM 2114 N N . ASP A 1 270 ? 25.299 18.532 -9.660 1.00 97.25 270 ASP A N 1
ATOM 2115 C CA . ASP A 1 270 ? 24.648 19.725 -9.110 1.00 97.25 270 ASP A CA 1
ATOM 2116 C C . ASP A 1 270 ? 23.287 19.401 -8.480 1.00 97.25 270 ASP A C 1
ATOM 2118 O O . ASP A 1 270 ? 22.942 19.909 -7.406 1.00 97.25 270 ASP A O 1
ATOM 2122 N N . SER A 1 271 ? 22.494 18.546 -9.128 1.00 95.56 271 SER A N 1
ATOM 2123 C CA . SER A 1 271 ? 21.200 18.107 -8.607 1.00 95.56 271 SER A CA 1
ATOM 2124 C C . SER A 1 271 ? 21.366 17.243 -7.363 1.00 95.56 271 SER A C 1
ATOM 2126 O O . SER A 1 271 ? 20.618 17.424 -6.401 1.00 95.56 271 SER A O 1
ATOM 2128 N N . LEU A 1 272 ? 22.351 16.338 -7.350 1.00 96.75 272 LEU A N 1
ATOM 2129 C CA . LEU A 1 272 ? 22.676 15.513 -6.182 1.00 96.75 272 LEU A CA 1
ATOM 2130 C C . LEU A 1 272 ? 23.167 16.361 -5.003 1.00 96.75 272 LEU A C 1
ATOM 2132 O O . LEU A 1 272 ? 22.790 16.091 -3.863 1.00 96.75 272 LEU A O 1
ATOM 2136 N N . ALA A 1 273 ? 23.954 17.409 -5.262 1.00 97.19 273 ALA A N 1
ATOM 2137 C CA . ALA A 1 273 ? 24.406 18.345 -4.236 1.00 97.19 273 ALA A CA 1
ATOM 2138 C C . ALA A 1 273 ? 23.237 19.130 -3.613 1.00 97.19 273 ALA A C 1
ATOM 2140 O O . ALA A 1 273 ? 23.207 19.342 -2.401 1.00 97.19 273 ALA A O 1
ATOM 2141 N N . LYS A 1 274 ? 22.241 19.521 -4.422 1.00 98.00 274 LYS A N 1
ATOM 2142 C CA . LYS A 1 274 ? 21.015 20.200 -3.953 1.00 98.00 274 LYS A CA 1
ATOM 2143 C C . LYS A 1 274 ? 20.030 19.260 -3.256 1.00 98.00 274 LYS A C 1
ATOM 2145 O O . LYS A 1 274 ? 19.212 19.719 -2.464 1.00 98.00 274 LYS A O 1
ATOM 2150 N N . GLN A 1 275 ? 20.089 17.966 -3.557 1.00 97.94 275 GLN A N 1
ATOM 2151 C CA . GLN A 1 275 ? 19.180 16.939 -3.049 1.00 97.94 275 GLN A CA 1
ATOM 2152 C C . GLN A 1 275 ? 19.990 15.791 -2.429 1.00 97.94 275 GLN A C 1
ATOM 2154 O O . GLN A 1 275 ? 20.000 14.673 -2.952 1.00 97.94 275 GLN A O 1
ATOM 2159 N N . PRO A 1 276 ? 20.680 16.036 -1.299 1.00 97.75 276 PRO A N 1
ATOM 2160 C CA . PRO A 1 276 ? 21.618 15.073 -0.725 1.00 97.75 276 PRO A CA 1
ATOM 2161 C C . PRO A 1 276 ? 20.952 13.768 -0.274 1.00 97.75 276 PRO A C 1
ATOM 2163 O O . PRO A 1 276 ? 21.648 12.768 -0.107 1.00 97.75 276 PRO A O 1
ATOM 2166 N N . GLU A 1 277 ? 19.629 13.757 -0.103 1.00 98.38 277 GLU A N 1
ATOM 2167 C CA . GLU A 1 277 ? 18.826 12.592 0.283 1.00 98.38 277 GLU A CA 1
ATOM 2168 C C . GLU A 1 277 ? 18.133 11.905 -0.914 1.00 98.38 277 GLU A C 1
ATOM 2170 O O . GLU A 1 277 ? 17.270 11.053 -0.717 1.00 98.38 277 GLU A O 1
ATOM 2175 N N . ALA A 1 278 ? 18.476 12.251 -2.163 1.00 98.50 278 ALA A N 1
ATOM 2176 C CA . ALA A 1 278 ? 17.945 11.551 -3.335 1.00 98.50 278 ALA A CA 1
ATOM 2177 C C . ALA A 1 278 ? 18.313 10.056 -3.297 1.00 98.50 278 ALA A C 1
ATOM 2179 O O . ALA A 1 278 ? 19.462 9.694 -3.022 1.00 98.50 278 ALA A O 1
ATOM 2180 N N . GLY A 1 279 ? 17.330 9.193 -3.564 1.00 98.50 279 GLY A N 1
ATOM 2181 C CA . GLY A 1 279 ? 17.457 7.738 -3.459 1.00 98.50 279 GLY A CA 1
ATOM 2182 C C . GLY A 1 279 ? 17.193 7.168 -2.061 1.00 98.50 279 GLY A C 1
ATOM 2183 O O . GLY A 1 279 ? 17.167 5.948 -1.911 1.00 98.50 279 GLY A O 1
ATOM 2184 N N . CYS A 1 280 ? 17.005 8.005 -1.038 1.00 98.75 280 CYS A N 1
ATOM 2185 C CA . CYS A 1 280 ? 16.624 7.562 0.305 1.00 98.75 280 CYS A CA 1
ATOM 2186 C C . CYS A 1 280 ? 15.138 7.169 0.381 1.00 98.75 280 CYS A C 1
ATOM 2188 O O . CYS A 1 280 ? 14.345 7.474 -0.516 1.00 98.75 280 CYS A O 1
ATOM 2190 N N . VAL A 1 281 ? 14.742 6.547 1.496 1.00 98.81 281 VAL A N 1
ATOM 2191 C CA . VAL A 1 281 ? 13.326 6.311 1.829 1.00 98.81 281 VAL A CA 1
ATOM 2192 C C . VAL A 1 281 ? 12.883 7.274 2.922 1.00 98.81 281 VAL A C 1
ATOM 2194 O O . VAL A 1 281 ? 13.540 7.427 3.960 1.00 98.81 281 VAL A O 1
ATOM 2197 N N . PHE A 1 282 ? 11.737 7.902 2.691 1.00 98.62 282 PHE A N 1
ATOM 2198 C CA . PHE A 1 282 ? 11.128 8.867 3.590 1.00 98.62 282 PHE A CA 1
ATOM 2199 C C . PHE A 1 282 ? 9.913 8.279 4.290 1.00 98.62 282 PHE A C 1
ATOM 2201 O O . PHE A 1 282 ? 9.268 7.354 3.803 1.00 98.62 282 PHE A O 1
ATOM 2208 N N . LYS A 1 283 ? 9.588 8.860 5.439 1.00 97.44 283 LYS A N 1
ATOM 2209 C CA . LYS A 1 283 ? 8.384 8.579 6.202 1.00 97.44 283 LYS A CA 1
ATOM 2210 C C . LYS A 1 283 ? 7.652 9.876 6.486 1.00 97.44 283 LYS A C 1
ATOM 2212 O O . LYS A 1 283 ? 8.261 10.831 6.969 1.00 97.44 283 LYS A O 1
ATOM 2217 N N . SER A 1 284 ? 6.351 9.882 6.248 1.00 93.88 284 SER A N 1
ATOM 2218 C CA . SER A 1 284 ? 5.450 10.948 6.657 1.00 93.88 284 SER A CA 1
ATOM 2219 C C . SER A 1 284 ? 4.458 10.399 7.676 1.00 93.88 284 SER A C 1
ATOM 2221 O O . SER A 1 284 ? 3.655 9.525 7.354 1.00 93.88 284 SER A O 1
ATOM 2223 N N . ALA A 1 285 ? 4.541 10.883 8.915 1.00 85.62 285 ALA A N 1
ATOM 2224 C CA . ALA A 1 285 ? 3.645 10.463 9.992 1.00 85.62 285 ALA A CA 1
ATOM 2225 C C . ALA A 1 285 ? 2.319 11.234 9.942 1.00 85.62 285 ALA A C 1
ATOM 2227 O O . ALA A 1 285 ? 2.285 12.380 9.486 1.00 85.62 285 ALA A O 1
ATOM 2228 N N . ASP A 1 286 ? 1.253 10.606 10.443 1.00 70.50 286 ASP A N 1
ATOM 2229 C CA . ASP A 1 286 ? -0.057 11.228 10.680 1.00 70.50 286 ASP A CA 1
ATOM 2230 C C . ASP A 1 286 ? -0.650 11.941 9.449 1.00 70.50 286 ASP A C 1
ATOM 2232 O O . ASP A 1 286 ? -1.343 12.952 9.561 1.00 70.50 286 ASP A O 1
ATOM 2236 N N . VAL A 1 287 ? -0.396 11.408 8.247 1.00 77.88 287 VAL A N 1
ATOM 2237 C CA . VAL A 1 287 ? -0.973 11.951 7.000 1.00 77.88 287 VAL A CA 1
ATOM 2238 C C . VAL A 1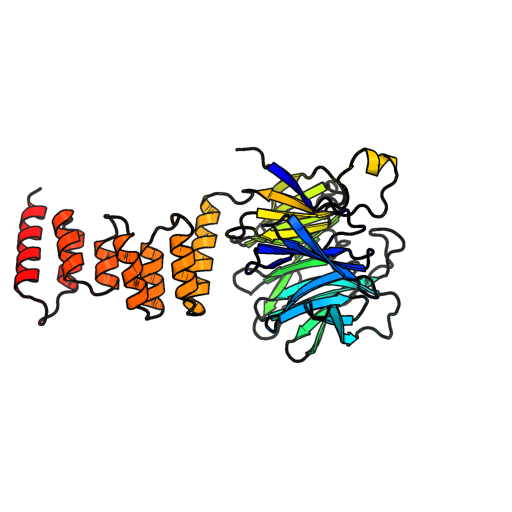 287 ? -2.471 11.662 6.863 1.00 77.88 287 VAL A C 1
ATOM 2240 O O . VAL A 1 287 ? -3.133 12.223 5.993 1.00 77.88 287 VAL A O 1
ATOM 2243 N N . ILE A 1 288 ? -2.995 10.790 7.727 1.00 70.88 288 ILE A N 1
ATOM 2244 C CA . ILE A 1 288 ? -4.395 10.389 7.810 1.00 70.88 288 ILE A CA 1
ATOM 2245 C C . ILE A 1 288 ? -5.086 11.203 8.914 1.00 70.88 288 ILE A C 1
ATOM 2247 O O . ILE A 1 288 ? -4.669 11.181 10.072 1.00 70.88 288 ILE A O 1
ATOM 2251 N N . GLU A 1 289 ? -6.189 11.878 8.583 1.00 68.94 289 GLU A N 1
ATOM 2252 C CA . GLU A 1 289 ? -6.952 12.662 9.562 1.00 68.94 289 GLU A CA 1
ATOM 2253 C C . GLU A 1 289 ? -7.602 11.786 10.666 1.00 68.94 289 GLU A C 1
ATOM 2255 O O . GLU A 1 289 ? -7.949 10.621 10.435 1.00 68.94 289 GLU A O 1
ATOM 2260 N N . PRO A 1 290 ? -7.843 12.319 11.883 1.00 65.38 290 PRO A N 1
ATOM 2261 C CA . PRO A 1 290 ? -8.321 11.534 13.030 1.00 65.38 290 PRO A CA 1
ATOM 2262 C C . PRO A 1 290 ? -9.624 10.755 12.800 1.00 65.38 290 PRO A C 1
ATOM 2264 O O . PRO A 1 290 ? -9.805 9.657 13.336 1.00 65.38 290 PRO A O 1
ATOM 2267 N N . GLN A 1 291 ? -10.557 11.295 12.015 1.00 63.56 291 GLN A N 1
ATOM 2268 C CA . GLN A 1 291 ? -11.809 10.609 11.698 1.00 63.56 291 GLN A CA 1
ATOM 2269 C C . GLN A 1 291 ? -11.593 9.352 10.841 1.00 63.56 291 GLN A C 1
ATOM 2271 O O . GLN A 1 291 ? -12.395 8.423 10.901 1.00 63.56 291 GLN A O 1
ATOM 2276 N N . HIS A 1 292 ? -10.484 9.268 10.114 1.00 70.06 292 HIS A N 1
ATOM 2277 C CA . HIS A 1 292 ? -10.145 8.134 9.260 1.00 70.06 292 HIS A CA 1
ATOM 2278 C C . HIS A 1 292 ? -9.447 7.018 10.046 1.00 70.06 292 HIS A C 1
ATOM 2280 O O . HIS A 1 292 ? -9.658 5.836 9.771 1.00 70.06 292 HIS A O 1
ATOM 2286 N N . VAL A 1 293 ? -8.783 7.362 11.157 1.00 74.50 293 VAL A N 1
ATOM 2287 C CA . VAL A 1 293 ? -8.337 6.381 12.161 1.00 74.50 293 VAL A CA 1
ATOM 2288 C C . VAL A 1 293 ? -9.525 5.551 12.671 1.00 74.50 293 VAL A C 1
ATOM 2290 O O . VAL A 1 293 ? -9.399 4.344 12.861 1.00 74.50 293 VAL A O 1
ATOM 2293 N N . LYS A 1 294 ? -10.722 6.138 12.832 1.00 82.38 294 LYS A N 1
ATOM 2294 C CA . LYS A 1 294 ? -11.929 5.367 13.198 1.00 82.38 294 LYS A CA 1
ATOM 2295 C C . LYS A 1 294 ? -12.297 4.321 12.144 1.00 82.38 294 LYS A C 1
ATOM 2297 O O . LYS A 1 294 ? -12.708 3.218 12.500 1.00 82.38 294 LYS A O 1
ATOM 2302 N N . ARG A 1 295 ? -12.159 4.650 10.857 1.00 83.00 295 ARG A N 1
ATOM 2303 C CA . ARG A 1 295 ? -12.481 3.736 9.755 1.00 83.00 295 ARG A CA 1
ATOM 2304 C C . ARG A 1 295 ? -11.505 2.564 9.696 1.00 83.00 295 ARG A C 1
ATOM 2306 O O . ARG A 1 295 ? -11.965 1.427 9.605 1.00 83.00 295 ARG A O 1
ATOM 2313 N N . PHE A 1 296 ? -10.206 2.817 9.863 1.00 84.62 296 PHE A N 1
ATOM 2314 C CA . PHE A 1 296 ? -9.208 1.757 10.042 1.00 84.62 296 PHE A CA 1
ATOM 2315 C C . PHE A 1 296 ? -9.610 0.784 11.160 1.00 84.62 296 PHE A C 1
ATOM 2317 O O . PHE A 1 296 ? -9.623 -0.428 10.955 1.00 84.62 296 PHE A O 1
ATOM 2324 N N . TRP A 1 297 ? -10.012 1.304 12.325 1.00 89.12 297 TRP A N 1
ATOM 2325 C CA . TRP A 1 297 ? -10.433 0.467 13.452 1.00 89.12 297 TRP A CA 1
ATOM 2326 C C . TRP A 1 297 ? -11.621 -0.430 13.121 1.00 89.12 297 TRP A C 1
ATOM 2328 O O . TRP A 1 297 ? -11.624 -1.597 13.505 1.00 89.12 297 TRP A O 1
ATOM 2338 N N . TRP A 1 298 ? -12.605 0.089 12.385 1.00 90.50 298 TRP A N 1
ATOM 2339 C CA . TRP A 1 298 ? -13.733 -0.711 11.914 1.00 90.50 298 TRP A CA 1
ATOM 2340 C C . TRP A 1 298 ? -13.310 -1.812 10.943 1.00 90.50 298 TRP A C 1
ATOM 2342 O O . TRP A 1 298 ? -13.795 -2.936 11.069 1.00 90.50 298 TRP A O 1
ATOM 2352 N N . LEU A 1 299 ? -12.427 -1.504 9.990 1.00 88.62 299 LEU A N 1
ATOM 2353 C CA . LEU A 1 299 ? -11.935 -2.479 9.014 1.00 88.62 299 LEU A CA 1
ATOM 2354 C C . LEU A 1 299 ? -11.113 -3.575 9.695 1.00 88.62 299 LEU A C 1
ATOM 2356 O O . LEU A 1 299 ? -11.401 -4.751 9.495 1.00 88.62 299 LEU A O 1
ATOM 2360 N N . LYS A 1 300 ? -10.161 -3.208 10.561 1.00 89.56 300 LYS A N 1
ATOM 2361 C CA . LYS A 1 300 ? -9.318 -4.171 11.282 1.00 89.56 300 LYS A CA 1
ATOM 2362 C C . LYS A 1 300 ? -10.136 -5.061 12.219 1.00 89.56 300 LYS A C 1
ATOM 2364 O O . LYS A 1 300 ? -9.958 -6.273 12.201 1.00 89.56 300 LYS A O 1
ATOM 2369 N N . LEU A 1 301 ? -11.086 -4.491 12.967 1.00 94.12 301 LEU A N 1
ATOM 2370 C CA . LEU A 1 301 ? -12.023 -5.257 13.798 1.00 94.12 301 LEU A CA 1
ATOM 2371 C C . LEU A 1 301 ? -12.797 -6.299 12.972 1.00 94.12 301 LEU A C 1
ATOM 2373 O O . LEU A 1 301 ? -12.836 -7.467 13.350 1.00 94.12 301 LEU A O 1
ATOM 2377 N N . LYS A 1 302 ? -13.398 -5.889 11.847 1.00 93.38 302 LYS A N 1
ATOM 2378 C CA . LYS A 1 302 ? -14.169 -6.798 10.984 1.00 93.38 302 LYS A CA 1
ATOM 2379 C C . LYS A 1 302 ? -13.284 -7.875 10.360 1.00 93.38 302 LYS A C 1
ATOM 2381 O O . LYS A 1 302 ? -13.640 -9.042 10.433 1.00 93.38 302 LYS A O 1
ATOM 2386 N N . ALA A 1 303 ? -12.120 -7.502 9.831 1.00 90.69 303 ALA A N 1
ATOM 2387 C CA . ALA A 1 303 ? -11.199 -8.434 9.186 1.00 90.69 303 ALA A CA 1
ATOM 2388 C C . ALA A 1 303 ? -10.671 -9.507 10.155 1.00 90.69 303 ALA A C 1
ATOM 2390 O O . ALA A 1 303 ? -10.607 -10.681 9.794 1.00 90.69 303 ALA A O 1
ATOM 2391 N N . LEU A 1 304 ? -10.319 -9.128 11.390 1.00 94.25 304 LEU A N 1
ATOM 2392 C CA . LEU A 1 304 ? -9.878 -10.082 12.415 1.00 94.25 304 LEU A CA 1
ATOM 2393 C C . LEU A 1 304 ? -11.016 -11.025 12.829 1.00 94.25 304 LEU A C 1
ATOM 2395 O O . LEU A 1 304 ? -10.809 -12.234 12.915 1.00 94.25 304 LEU A O 1
ATOM 2399 N N . ALA A 1 305 ? -12.230 -10.497 13.007 1.00 94.69 305 ALA A N 1
ATOM 2400 C CA . ALA A 1 305 ? -13.400 -11.304 13.347 1.00 94.69 305 ALA A CA 1
ATOM 2401 C C . ALA A 1 305 ? -13.822 -12.261 12.216 1.00 94.69 305 ALA A C 1
ATOM 2403 O O . ALA A 1 305 ? -14.157 -13.413 12.481 1.00 94.69 305 ALA A O 1
ATOM 2404 N N . GLU A 1 306 ? -13.765 -11.821 10.956 1.00 93.06 306 GLU A N 1
ATOM 2405 C CA . GLU A 1 306 ? -14.031 -12.655 9.775 1.00 93.06 306 GLU A CA 1
ATOM 2406 C C . GLU A 1 306 ? -13.027 -13.804 9.639 1.00 93.06 306 GLU A C 1
ATOM 2408 O O . GLU A 1 306 ? -13.414 -14.913 9.278 1.00 93.06 306 GLU A O 1
ATOM 2413 N N . LYS A 1 307 ? -11.758 -13.568 9.990 1.00 92.06 307 LYS A N 1
ATOM 2414 C CA . LYS A 1 307 ? -10.720 -14.610 10.045 1.00 92.06 307 LYS A CA 1
ATOM 2415 C C . LYS A 1 307 ? -10.809 -15.505 11.286 1.00 92.06 307 LYS A C 1
ATOM 2417 O O . LYS A 1 307 ? -10.137 -16.531 11.327 1.00 92.06 307 LYS A O 1
ATOM 2422 N N . GLY A 1 308 ? -11.598 -15.124 12.292 1.00 94.81 308 GLY A N 1
ATOM 2423 C CA . GLY A 1 308 ? -11.634 -15.796 13.592 1.00 94.81 308 GLY A CA 1
ATOM 2424 C C . GLY A 1 308 ? -10.348 -15.628 14.411 1.00 94.81 308 GLY A C 1
ATOM 2425 O O . GLY A 1 308 ? -10.077 -16.446 15.289 1.00 94.81 308 GLY A O 1
ATOM 2426 N N . ASP A 1 309 ? -9.550 -14.594 14.132 1.00 95.19 309 ASP A N 1
ATOM 2427 C CA . ASP A 1 309 ? -8.283 -14.323 14.819 1.00 95.19 309 ASP A CA 1
ATOM 2428 C C . ASP A 1 309 ? -8.522 -13.515 16.105 1.00 95.19 309 ASP A C 1
ATOM 2430 O O . ASP A 1 309 ? -8.276 -12.309 16.202 1.00 95.19 309 ASP A O 1
ATOM 2434 N N . TRP A 1 310 ? -9.117 -14.187 17.092 1.00 95.56 310 TRP A N 1
ATOM 2435 C CA . TRP A 1 310 ? -9.575 -13.568 18.338 1.00 95.56 310 TRP A CA 1
ATOM 2436 C C . TRP A 1 310 ? -8.428 -13.112 19.242 1.00 95.56 310 TRP A C 1
ATOM 2438 O O . TRP A 1 310 ? -8.560 -12.109 19.940 1.00 95.56 310 TRP A O 1
ATOM 2448 N N . GLU A 1 311 ? -7.295 -13.817 19.219 1.00 94.50 311 GLU A N 1
ATOM 2449 C CA . GLU A 1 311 ? -6.116 -13.434 19.999 1.00 94.50 311 GLU A CA 1
ATOM 2450 C C . GLU A 1 311 ? -5.544 -12.105 19.492 1.00 94.50 311 GLU A C 1
ATOM 2452 O O . GLU A 1 311 ? -5.267 -11.196 20.283 1.00 94.50 311 GLU A O 1
ATOM 2457 N N . GLU A 1 312 ? -5.420 -11.958 18.171 1.00 92.25 312 GLU A N 1
ATOM 2458 C CA . GLU A 1 312 ? -4.959 -10.712 17.571 1.00 92.25 312 GLU A CA 1
ATOM 2459 C C . GLU A 1 312 ? -5.994 -9.592 17.732 1.00 92.25 312 GLU A C 1
ATOM 2461 O O . GLU A 1 312 ? -5.627 -8.437 17.958 1.00 92.25 312 GLU A O 1
ATOM 2466 N N . LEU A 1 313 ? -7.293 -9.916 17.726 1.00 95.19 313 LEU A N 1
ATOM 2467 C CA . LEU A 1 313 ? -8.338 -8.945 18.053 1.00 95.19 313 LEU A CA 1
ATOM 2468 C C . LEU A 1 313 ? -8.200 -8.410 19.485 1.00 95.19 313 LEU A C 1
ATOM 2470 O O . LEU A 1 313 ? -8.296 -7.197 19.705 1.00 95.19 313 LEU A O 1
ATOM 2474 N N . GLU A 1 314 ? -7.923 -9.286 20.449 1.00 94.44 314 GLU A N 1
ATOM 2475 C CA . GLU A 1 314 ? -7.712 -8.898 21.841 1.00 94.44 314 GLU A CA 1
ATOM 2476 C C . GLU A 1 314 ? -6.457 -8.024 21.994 1.00 94.44 314 GLU A C 1
ATOM 2478 O O . GLU A 1 314 ? -6.495 -6.986 22.670 1.00 94.44 314 GLU A O 1
ATOM 2483 N N . LYS A 1 315 ? -5.352 -8.390 21.326 1.00 92.69 315 LYS A N 1
ATOM 2484 C CA . LYS A 1 315 ? -4.130 -7.568 21.267 1.00 92.69 315 LYS A CA 1
ATOM 2485 C C . LYS A 1 315 ? -4.416 -6.203 20.650 1.00 92.69 315 LYS A C 1
ATOM 2487 O O . LYS A 1 315 ? -4.061 -5.177 21.239 1.00 92.69 315 LYS A O 1
ATOM 2492 N N . PHE A 1 316 ? -5.128 -6.164 19.525 1.00 92.00 316 PHE A N 1
ATOM 2493 C CA . PHE A 1 316 ? -5.522 -4.928 18.859 1.00 92.00 316 PHE A CA 1
ATOM 2494 C C . PHE A 1 316 ? -6.352 -4.030 19.783 1.00 92.00 316 PHE A C 1
ATOM 2496 O O . PHE A 1 316 ? -6.032 -2.850 19.950 1.00 92.00 316 PHE A O 1
ATOM 2503 N N . ALA A 1 317 ? -7.342 -4.592 20.478 1.00 93.12 317 ALA A N 1
ATOM 2504 C CA . ALA A 1 317 ? -8.166 -3.865 21.436 1.00 93.12 317 ALA A CA 1
ATOM 2505 C C . ALA A 1 317 ? -7.368 -3.322 22.635 1.00 93.12 317 ALA A C 1
ATOM 2507 O O . ALA A 1 317 ? -7.803 -2.362 23.275 1.00 93.12 317 ALA A O 1
ATOM 2508 N N . LYS A 1 318 ? -6.237 -3.937 23.000 1.00 91.56 318 LYS A N 1
ATOM 2509 C CA . LYS A 1 318 ? -5.343 -3.479 24.081 1.00 91.56 318 LYS A CA 1
ATOM 2510 C C . LYS A 1 318 ? -4.264 -2.503 23.597 1.00 91.56 318 LYS A C 1
ATOM 2512 O O . LYS A 1 318 ? -3.715 -1.767 24.410 1.00 91.56 318 LYS A O 1
ATOM 2517 N N . SER A 1 319 ? -3.992 -2.458 22.294 1.00 85.19 319 SER A N 1
ATOM 2518 C CA . SER A 1 319 ? -2.864 -1.717 21.710 1.00 85.19 319 SER A CA 1
ATOM 2519 C C . SER A 1 319 ? -2.913 -0.192 21.905 1.00 85.19 319 SER A C 1
ATOM 2521 O O . SER A 1 319 ? -1.858 0.450 21.957 1.00 85.19 319 SER A O 1
ATOM 2523 N N . LYS A 1 320 ? -4.118 0.392 21.967 1.00 84.00 320 LYS A N 1
ATOM 2524 C CA . LYS A 1 320 ? -4.420 1.793 22.314 1.00 84.00 320 LYS A CA 1
ATOM 2525 C C . LYS A 1 320 ? -5.922 1.947 22.586 1.00 84.00 320 LYS A C 1
ATOM 2527 O O . LYS A 1 320 ? -6.709 1.033 22.341 1.00 84.00 320 LYS A O 1
ATOM 2532 N N . LYS A 1 321 ? -6.342 3.109 23.095 1.00 87.88 321 LYS A N 1
ATOM 2533 C CA . LYS A 1 321 ? -7.767 3.404 23.309 1.00 87.88 321 LYS A CA 1
ATOM 2534 C C . LYS A 1 321 ? -8.504 3.429 21.965 1.00 87.88 321 LYS A C 1
ATOM 2536 O O . LYS A 1 321 ? -8.149 4.214 21.090 1.00 87.88 321 LYS A O 1
ATOM 2541 N N . SER A 1 322 ? -9.541 2.602 21.830 1.00 90.38 322 SER A N 1
ATOM 2542 C CA . SER A 1 322 ? -10.346 2.551 20.612 1.00 90.38 322 SER A CA 1
ATOM 2543 C C . SER A 1 322 ? -11.062 3.882 20.330 1.00 90.38 322 SER A C 1
ATOM 2545 O O . SER A 1 322 ? -11.869 4.316 21.158 1.00 90.38 322 SER A O 1
ATOM 2547 N N . PRO A 1 323 ? -10.843 4.517 19.163 1.00 87.00 323 PRO A N 1
ATOM 2548 C CA . PRO A 1 323 ? -11.550 5.729 18.763 1.00 87.00 323 PRO A CA 1
ATOM 2549 C C . PRO A 1 323 ? -12.993 5.450 18.303 1.00 87.00 323 PRO A C 1
ATOM 2551 O O . PRO A 1 323 ? -13.765 6.395 18.135 1.00 87.00 323 PRO A O 1
ATOM 2554 N N . ILE A 1 324 ? -13.367 4.176 18.110 1.00 91.31 324 ILE A N 1
ATOM 2555 C CA . ILE A 1 324 ? -14.745 3.734 17.822 1.00 91.31 324 ILE A CA 1
ATOM 2556 C C . ILE A 1 324 ? -15.480 3.239 19.079 1.00 91.31 324 ILE A C 1
ATOM 2558 O O . ILE A 1 324 ? -16.654 2.885 19.006 1.00 91.31 324 ILE A O 1
ATOM 2562 N N . GLY A 1 325 ? -14.812 3.240 20.239 1.00 93.00 325 GLY A N 1
ATOM 2563 C CA . GLY A 1 325 ? -15.325 2.644 21.473 1.00 93.00 325 GLY A CA 1
ATOM 2564 C C . GLY A 1 325 ? -15.291 1.110 21.454 1.00 93.00 325 GLY A C 1
ATOM 2565 O O . GLY A 1 325 ? -14.806 0.492 20.512 1.00 93.00 325 GLY A O 1
ATOM 2566 N N . TYR A 1 326 ? -15.804 0.483 22.517 1.00 96.81 326 TYR A N 1
ATOM 2567 C CA . TYR A 1 326 ? -15.756 -0.980 22.681 1.00 96.81 326 TYR A CA 1
ATOM 2568 C C . TYR A 1 326 ? -17.091 -1.687 22.425 1.00 96.81 326 TYR A C 1
ATOM 2570 O O . TYR A 1 326 ? -17.100 -2.903 22.267 1.00 96.81 326 TYR A O 1
ATOM 2578 N N . LEU A 1 327 ? -18.209 -0.960 22.305 1.00 96.25 327 LEU A N 1
ATOM 2579 C CA . LEU A 1 327 ? -19.481 -1.566 21.899 1.00 96.25 327 LEU A CA 1
ATOM 2580 C C . LEU A 1 327 ? -19.387 -2.229 20.506 1.00 96.25 327 LEU A C 1
ATOM 2582 O O . LEU A 1 327 ? -19.841 -3.366 20.386 1.00 96.25 327 LEU A O 1
ATOM 2586 N N . PRO A 1 328 ? -18.732 -1.619 19.492 1.00 96.88 328 PRO A N 1
ATOM 2587 C CA . PRO A 1 328 ? -18.453 -2.290 18.222 1.00 96.88 328 PRO A CA 1
ATOM 2588 C C . PRO A 1 328 ? -17.784 -3.657 18.355 1.00 96.88 328 PRO A C 1
ATOM 2590 O O . PRO A 1 328 ? -18.146 -4.589 17.643 1.00 96.88 328 PRO A O 1
ATOM 2593 N N . PHE A 1 329 ? -16.825 -3.790 19.276 1.00 97.56 329 PHE A N 1
ATOM 2594 C CA . PHE A 1 329 ? -16.119 -5.050 19.506 1.00 97.56 329 PHE A CA 1
ATOM 2595 C C . PHE A 1 329 ? -17.085 -6.123 20.010 1.00 97.56 329 PHE A C 1
ATOM 2597 O O . PHE A 1 329 ? -17.087 -7.231 19.482 1.00 97.56 329 PHE A O 1
ATOM 2604 N N . VAL A 1 330 ? -17.958 -5.774 20.963 1.00 97.06 330 VAL A N 1
ATOM 2605 C CA . VAL A 1 330 ? -19.012 -6.670 21.465 1.00 97.06 330 VAL A CA 1
ATOM 2606 C C . VAL A 1 330 ? -19.935 -7.107 20.326 1.00 97.06 330 VAL A C 1
ATOM 2608 O O . VAL A 1 330 ? -20.136 -8.301 20.120 1.00 97.06 330 VAL A O 1
ATOM 2611 N N . GLU A 1 331 ? -20.475 -6.157 19.560 1.00 96.56 331 GLU A N 1
ATOM 2612 C CA . GLU A 1 331 ? -21.443 -6.435 18.491 1.00 96.56 331 GLU A CA 1
ATOM 2613 C C . GLU A 1 331 ? -20.852 -7.308 17.378 1.00 96.56 331 GLU A C 1
ATOM 2615 O O . GLU A 1 331 ? -21.499 -8.255 16.928 1.00 96.56 331 GLU A O 1
ATOM 2620 N N . VAL A 1 332 ? -19.614 -7.031 16.960 1.00 97.00 332 VAL A N 1
ATOM 2621 C CA . VAL A 1 332 ? -18.922 -7.828 15.940 1.00 97.00 332 VAL A CA 1
ATOM 2622 C C . VAL A 1 332 ? -18.619 -9.234 16.459 1.00 97.00 332 VAL A C 1
ATOM 2624 O O . VAL A 1 332 ? -18.912 -10.201 15.761 1.00 97.00 332 VAL A O 1
ATOM 2627 N N . CYS A 1 333 ? -18.126 -9.389 17.690 1.00 96.88 333 CYS A N 1
ATOM 2628 C CA . CYS A 1 333 ? -17.881 -10.719 18.258 1.00 96.88 333 CYS A CA 1
ATOM 2629 C C . CYS A 1 333 ? -19.172 -11.553 18.338 1.00 96.88 333 CYS A C 1
ATOM 2631 O O . CYS A 1 333 ? -19.171 -12.730 17.978 1.00 96.88 333 CYS A O 1
ATOM 2633 N N . ILE A 1 334 ? -20.295 -10.939 18.732 1.00 96.81 334 ILE A N 1
ATOM 2634 C CA . ILE A 1 334 ? -21.607 -11.603 18.763 1.00 96.81 334 ILE A CA 1
ATOM 2635 C C . ILE A 1 334 ? -22.092 -11.978 17.360 1.00 96.81 334 ILE A C 1
ATOM 2637 O O . ILE A 1 334 ? -22.585 -13.091 17.173 1.00 96.81 334 ILE A O 1
ATOM 2641 N N . LYS A 1 335 ? -21.918 -11.099 16.363 1.00 96.44 335 LYS A N 1
ATOM 2642 C CA . LYS A 1 335 ? -22.259 -11.391 14.959 1.00 96.44 335 LYS A CA 1
ATOM 2643 C C . LYS A 1 335 ? -21.523 -12.629 14.433 1.00 96.44 335 LYS A C 1
ATOM 2645 O O . LYS A 1 335 ? -22.081 -13.369 13.633 1.00 96.44 335 LYS A O 1
ATOM 2650 N N . HIS A 1 336 ? -20.302 -12.860 14.902 1.00 96.44 336 HIS A N 1
ATOM 2651 C CA . HIS A 1 336 ? -19.478 -14.022 14.564 1.00 96.44 336 HIS A CA 1
ATOM 2652 C C . HIS A 1 336 ? -19.587 -15.158 15.601 1.00 96.44 336 HIS A C 1
ATOM 2654 O O . HIS A 1 336 ? -18.713 -16.016 15.687 1.00 96.44 336 HIS A O 1
ATOM 2660 N N . HIS A 1 337 ? -20.666 -15.172 16.392 1.00 95.38 337 HIS A N 1
ATOM 2661 C CA . HIS A 1 337 ? -21.009 -16.221 17.357 1.00 95.38 337 HIS A CA 1
ATOM 2662 C C . HIS A 1 337 ? -19.973 -16.472 18.468 1.00 95.38 337 HIS A C 1
ATOM 2664 O O . HIS A 1 337 ? -20.017 -17.510 19.126 1.00 95.38 337 HIS A O 1
ATOM 2670 N N . ASN A 1 338 ? -19.085 -15.515 18.755 1.00 95.81 338 ASN A N 1
ATOM 2671 C CA . ASN A 1 338 ? -18.106 -15.624 19.834 1.00 95.81 338 ASN A CA 1
ATOM 2672 C C . ASN A 1 338 ? -18.506 -14.773 21.050 1.00 95.81 338 ASN A C 1
ATOM 2674 O O . ASN A 1 338 ? -18.000 -13.674 21.290 1.00 95.81 338 ASN A O 1
ATOM 2678 N N . LYS A 1 339 ? -19.436 -15.309 21.848 1.00 95.38 339 LYS A N 1
ATOM 2679 C CA . LYS A 1 339 ? -19.912 -14.668 23.084 1.00 95.38 339 LYS A CA 1
ATOM 2680 C C . LYS A 1 339 ? -18.815 -14.536 24.146 1.00 95.38 339 LYS A C 1
ATOM 2682 O O . LYS A 1 339 ? -18.798 -13.546 24.869 1.00 95.38 339 LYS A O 1
ATOM 2687 N N . HIS A 1 340 ? -17.912 -15.513 24.245 1.00 95.38 340 HIS A N 1
ATOM 2688 C CA . HIS A 1 340 ? -16.825 -15.483 25.225 1.00 95.38 340 HIS A CA 1
ATOM 2689 C C . HIS A 1 340 ? -15.894 -14.291 24.981 1.00 95.38 340 HIS A C 1
ATOM 2691 O O . HIS A 1 340 ? -15.598 -13.533 25.903 1.00 95.38 340 HIS A O 1
ATOM 2697 N N . GLU A 1 341 ? -15.504 -14.087 23.725 1.00 96.31 341 GLU A N 1
ATOM 2698 C CA . GLU A 1 341 ? -14.681 -12.953 23.318 1.00 96.31 341 GLU A CA 1
ATOM 2699 C C . GLU A 1 341 ? -15.424 -11.623 23.498 1.00 96.31 341 GLU A C 1
ATOM 2701 O O . GLU A 1 341 ? -14.879 -10.681 24.069 1.00 96.31 341 GLU A O 1
ATOM 2706 N N . ALA A 1 342 ? -16.709 -11.567 23.127 1.00 96.12 342 ALA A N 1
ATOM 2707 C CA . ALA A 1 342 ? -17.546 -10.383 23.320 1.00 96.12 342 ALA A CA 1
ATOM 2708 C C . ALA A 1 342 ? -17.562 -9.904 24.786 1.00 96.12 342 ALA A C 1
ATOM 2710 O O . ALA A 1 342 ? -17.422 -8.706 25.050 1.00 96.12 342 ALA A O 1
ATOM 2711 N N . SER A 1 343 ? -17.673 -10.832 25.745 1.00 95.75 343 SER A N 1
ATOM 2712 C CA . SER A 1 343 ? -17.697 -10.522 27.181 1.00 95.75 343 SER A CA 1
ATOM 2713 C C . SER A 1 343 ? -16.436 -9.807 27.676 1.00 95.75 343 SER A C 1
ATOM 2715 O O . SER A 1 343 ? -16.530 -8.993 28.596 1.00 95.75 343 SER A O 1
ATOM 2717 N N . LYS A 1 344 ? -15.270 -10.023 27.046 1.00 95.81 344 LYS A N 1
ATOM 2718 C CA . LYS A 1 344 ? -14.008 -9.356 27.427 1.00 95.81 344 LYS A CA 1
ATOM 2719 C C . LYS A 1 344 ? -14.052 -7.837 27.232 1.00 95.81 344 LYS A C 1
ATOM 2721 O O . LYS A 1 344 ? -13.321 -7.106 27.899 1.00 95.81 344 LYS A O 1
ATOM 2726 N N . TYR A 1 345 ? -14.905 -7.346 26.332 1.00 96.56 345 TYR A N 1
ATOM 2727 C CA . TYR A 1 345 ? -14.977 -5.925 25.982 1.00 96.56 345 TYR A CA 1
ATOM 2728 C C . TYR A 1 345 ? -16.048 -5.153 26.754 1.00 96.56 345 TYR A C 1
ATOM 2730 O O . TYR A 1 345 ? -15.952 -3.929 26.843 1.00 96.56 345 TYR A O 1
ATOM 2738 N N . VAL A 1 346 ? -17.032 -5.839 27.346 1.00 95.56 346 VAL A N 1
ATOM 2739 C CA . VAL A 1 346 ? -18.199 -5.220 28.005 1.00 95.56 346 VAL A CA 1
ATOM 2740 C C . VAL A 1 346 ? -17.788 -4.262 29.126 1.00 95.56 346 VAL A C 1
ATOM 2742 O O . VAL A 1 346 ? -18.323 -3.160 29.224 1.00 95.56 346 VAL A O 1
ATOM 2745 N N . SER A 1 347 ? -16.778 -4.622 29.923 1.00 93.00 347 SER A N 1
ATOM 2746 C CA . SER A 1 347 ? -16.265 -3.779 31.016 1.00 93.00 347 SER A CA 1
ATOM 2747 C C . SER A 1 347 ? -15.649 -2.457 30.541 1.00 93.00 347 SER A C 1
ATOM 2749 O O . SER A 1 347 ? -15.544 -1.513 31.321 1.00 93.00 347 SER A O 1
ATOM 2751 N N . ARG A 1 348 ? -15.258 -2.376 29.263 1.00 94.38 348 ARG A N 1
ATOM 2752 C CA . ARG A 1 348 ? -14.607 -1.214 28.637 1.00 94.38 348 ARG A CA 1
ATOM 2753 C C . ARG A 1 348 ? -15.594 -0.332 27.867 1.00 94.38 348 ARG A C 1
ATOM 2755 O O . ARG A 1 348 ? -15.200 0.717 27.357 1.00 94.38 348 ARG A O 1
ATOM 2762 N N . VAL A 1 349 ? -16.853 -0.755 27.746 1.00 95.00 349 VAL A N 1
ATOM 2763 C CA . VAL A 1 349 ? -17.928 0.020 27.116 1.00 95.00 349 VAL A CA 1
ATOM 2764 C C . VAL A 1 349 ? -18.302 1.203 28.012 1.00 95.00 349 VAL A C 1
ATOM 2766 O O . VAL A 1 349 ? -18.249 1.104 29.239 1.00 95.00 349 VAL A O 1
ATOM 2769 N N . THR A 1 350 ? -18.657 2.341 27.410 1.00 92.94 350 THR A N 1
ATOM 2770 C CA . THR A 1 350 ? -19.040 3.528 28.184 1.00 92.94 350 THR A CA 1
ATOM 2771 C C . THR A 1 350 ? -20.338 3.274 28.963 1.00 92.94 350 THR A C 1
ATOM 2773 O O . THR A 1 350 ? -21.153 2.447 28.533 1.00 92.94 350 THR A O 1
ATOM 2776 N N . PRO A 1 351 ? -20.572 3.965 30.096 1.00 90.75 351 PRO A N 1
ATOM 2777 C CA . PRO A 1 351 ? -21.791 3.790 30.889 1.00 90.75 351 PRO A CA 1
ATOM 2778 C C . PRO A 1 351 ? -23.073 3.913 30.055 1.00 90.75 351 PRO A C 1
ATOM 2780 O O . PRO A 1 351 ? -24.016 3.151 30.260 1.00 90.75 351 PRO A O 1
ATOM 2783 N N . GLU A 1 352 ? -23.063 4.798 29.051 1.00 90.62 352 GLU A N 1
ATOM 2784 C CA . GLU A 1 352 ? -24.185 5.081 28.149 1.00 90.62 352 GLU A CA 1
ATOM 2785 C C . GLU A 1 352 ? -24.617 3.878 27.309 1.00 90.62 352 GLU A C 1
ATOM 2787 O O . GLU A 1 352 ? -25.767 3.763 26.894 1.00 90.62 352 GLU A O 1
ATOM 2792 N N . GLN A 1 353 ? -23.678 2.975 27.046 1.00 93.69 353 GLN A N 1
ATOM 2793 C CA . GLN A 1 353 ? -23.837 1.844 26.138 1.00 93.69 353 GLN A CA 1
ATOM 2794 C C . GLN A 1 353 ? -23.817 0.497 26.872 1.00 93.69 353 GLN A C 1
ATOM 2796 O O . GLN A 1 353 ? -23.981 -0.558 26.254 1.00 93.69 353 GLN A O 1
ATOM 2801 N N . LYS A 1 354 ? -23.625 0.517 28.195 1.00 92.94 354 LYS A N 1
ATOM 2802 C CA . LYS A 1 354 ? -23.331 -0.666 29.006 1.00 92.94 354 LYS A CA 1
ATOM 2803 C C . LYS A 1 354 ? -24.498 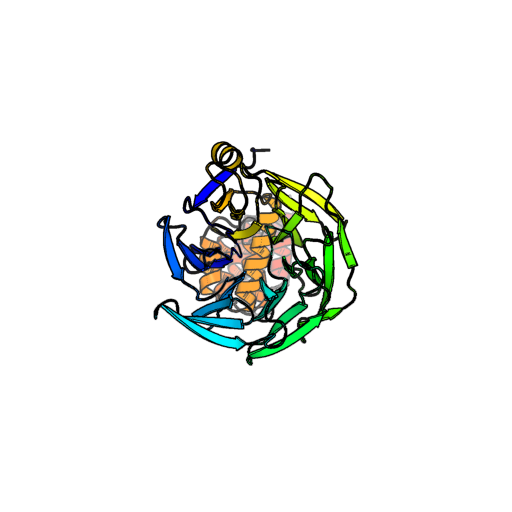-1.651 29.062 1.00 92.94 354 LYS A C 1
ATOM 2805 O O . LYS A 1 354 ? -24.287 -2.848 28.886 1.00 92.94 354 LYS A O 1
ATOM 2810 N N . VAL A 1 355 ? -25.732 -1.153 29.185 1.00 93.00 355 VAL A N 1
ATOM 2811 C CA . VAL A 1 355 ? -26.952 -1.984 29.137 1.00 93.00 355 VAL A CA 1
ATOM 2812 C C . VAL A 1 355 ? -27.028 -2.757 27.822 1.00 93.00 355 VAL A C 1
ATOM 2814 O O . VAL A 1 355 ? -27.204 -3.973 27.823 1.00 93.00 355 VAL A O 1
ATOM 2817 N N . LYS A 1 356 ? -26.813 -2.075 26.691 1.00 94.12 356 LYS A N 1
ATOM 2818 C CA . LYS A 1 356 ? -26.822 -2.703 25.364 1.00 94.12 356 LYS A CA 1
ATOM 2819 C C . LYS A 1 356 ? -25.740 -3.783 25.238 1.00 94.12 356 LYS A C 1
ATOM 2821 O O . LYS A 1 356 ? -26.017 -4.851 24.700 1.00 94.12 356 LYS A O 1
ATOM 2826 N N . ALA A 1 357 ? -24.539 -3.530 25.760 1.00 94.56 357 ALA A N 1
ATOM 2827 C CA . ALA A 1 357 ? -23.440 -4.493 25.740 1.00 94.56 357 ALA A CA 1
ATOM 2828 C C . ALA A 1 357 ? -23.727 -5.745 26.591 1.00 94.56 357 ALA A C 1
ATOM 2830 O O . ALA A 1 357 ? -23.563 -6.858 26.094 1.00 94.56 357 ALA A O 1
ATOM 2831 N N . HIS A 1 358 ? -24.212 -5.584 27.829 1.00 95.06 358 HIS A N 1
ATOM 2832 C CA . HIS A 1 358 ? -24.588 -6.713 28.692 1.00 95.06 358 HIS A CA 1
ATOM 2833 C C . HIS A 1 358 ? -25.723 -7.545 28.080 1.00 95.06 358 HIS A C 1
ATOM 2835 O O . HIS A 1 358 ? -25.643 -8.772 28.045 1.00 95.06 358 HIS A O 1
ATOM 2841 N N . LEU A 1 359 ? -26.739 -6.896 27.502 1.00 92.94 359 LEU A N 1
ATOM 2842 C CA . LEU A 1 359 ? -27.812 -7.598 26.792 1.00 92.94 359 LEU A CA 1
ATOM 2843 C C . LEU A 1 359 ? -27.301 -8.368 25.566 1.00 92.94 359 LEU A C 1
ATOM 2845 O O . LEU A 1 359 ? -27.777 -9.473 25.311 1.00 92.94 359 LEU A O 1
ATOM 2849 N N . ALA A 1 360 ? -26.330 -7.825 24.824 1.00 92.81 360 ALA A N 1
ATOM 2850 C CA . ALA A 1 360 ? -25.740 -8.503 23.667 1.00 92.81 360 ALA A CA 1
ATOM 2851 C C . ALA A 1 360 ? -25.030 -9.808 24.060 1.00 92.81 360 ALA A C 1
ATOM 2853 O O . ALA A 1 360 ? -25.135 -10.803 23.347 1.00 92.81 360 ALA A O 1
ATOM 2854 N N . VAL A 1 361 ? -24.374 -9.834 25.224 1.00 94.44 361 VAL A N 1
ATOM 2855 C CA . VAL A 1 361 ? -23.776 -11.055 25.784 1.00 94.44 361 VAL A CA 1
ATOM 2856 C C . VAL A 1 361 ? -24.756 -11.856 26.649 1.00 94.44 361 VAL A C 1
ATOM 2858 O O . VAL A 1 361 ? -24.367 -12.850 27.247 1.00 94.44 361 VAL A O 1
ATOM 2861 N N . GLY A 1 362 ? -26.038 -11.494 26.717 1.00 91.12 362 GLY A N 1
ATOM 2862 C CA . GLY A 1 362 ? -27.048 -12.217 27.500 1.00 91.12 362 GLY A CA 1
ATOM 2863 C C . GLY A 1 362 ? -26.825 -12.196 29.018 1.00 91.12 362 GLY A C 1
ATOM 2864 O O . GLY A 1 362 ? -27.246 -13.124 29.701 1.00 91.12 362 GLY A O 1
ATOM 2865 N N . ASP A 1 363 ? -26.151 -11.173 29.536 1.00 91.56 363 ASP A N 1
ATOM 2866 C CA . ASP A 1 363 ? -25.943 -10.931 30.965 1.00 91.56 363 ASP A CA 1
ATOM 2867 C C . ASP A 1 363 ? -27.048 -10.005 31.504 1.00 91.56 363 ASP A C 1
ATOM 2869 O O . ASP A 1 363 ? -26.909 -8.782 31.588 1.00 91.56 363 ASP A O 1
ATOM 2873 N N . LEU A 1 364 ? -28.207 -10.598 31.803 1.00 89.88 364 LEU A N 1
ATOM 2874 C CA . LEU A 1 364 ? -29.397 -9.869 32.261 1.00 89.88 364 LEU A CA 1
ATOM 2875 C C . LEU A 1 364 ? -29.212 -9.220 33.638 1.00 89.88 364 LEU A C 1
ATOM 2877 O O . LEU A 1 364 ? -29.833 -8.189 33.917 1.00 89.88 364 LEU A O 1
ATOM 2881 N N . GLN A 1 365 ? -28.362 -9.797 34.488 1.00 90.31 365 GLN A N 1
ATOM 2882 C CA . GLN A 1 365 ? -28.128 -9.292 35.835 1.00 90.31 365 GLN A CA 1
ATOM 2883 C C . GLN A 1 365 ? -27.363 -7.975 35.793 1.00 90.31 365 GLN A C 1
ATOM 2885 O O . GLN A 1 365 ? -27.865 -6.963 36.287 1.00 90.31 365 GLN A O 1
ATOM 2890 N N . SER A 1 366 ? -26.213 -7.939 35.124 1.00 91.75 366 SER A N 1
ATOM 2891 C CA . SER A 1 366 ? -25.457 -6.693 35.021 1.00 91.75 366 SER A CA 1
ATOM 2892 C C . SER A 1 366 ? -26.138 -5.662 34.114 1.00 91.75 366 SER A C 1
ATOM 2894 O O . SER A 1 366 ? -26.014 -4.463 34.362 1.00 91.75 366 SER A O 1
ATOM 2896 N N . ALA A 1 367 ? -26.933 -6.085 33.119 1.00 91.25 367 ALA A N 1
ATOM 2897 C CA . ALA A 1 367 ? -27.784 -5.162 32.360 1.00 91.25 367 ALA A CA 1
ATOM 2898 C C . ALA A 1 367 ? -28.806 -4.450 33.264 1.00 91.25 367 ALA A C 1
ATOM 2900 O O . ALA A 1 367 ? -28.997 -3.239 33.152 1.00 91.25 367 ALA A O 1
ATOM 2901 N N . THR A 1 368 ? -29.429 -5.194 34.180 1.00 90.12 368 THR A N 1
ATOM 2902 C CA . THR A 1 368 ? -30.371 -4.654 35.169 1.00 90.12 368 THR A CA 1
ATOM 2903 C C . THR A 1 368 ? -29.697 -3.663 36.104 1.00 90.12 368 THR A C 1
ATOM 2905 O O . THR A 1 368 ? -30.208 -2.565 36.308 1.00 90.12 368 THR A O 1
ATOM 2908 N N . GLU A 1 369 ? -28.541 -4.027 36.655 1.00 90.88 369 GLU A N 1
ATOM 2909 C CA . GLU A 1 369 ? -27.790 -3.159 37.564 1.00 90.88 369 GLU A CA 1
ATOM 2910 C C . GLU A 1 369 ? -27.398 -1.843 36.884 1.00 90.88 369 GLU A C 1
ATOM 2912 O O . GLU A 1 369 ? -27.692 -0.774 37.421 1.00 90.88 369 GLU A O 1
ATOM 2917 N N . ALA A 1 370 ? -26.858 -1.909 35.662 1.00 90.62 370 ALA A N 1
ATOM 2918 C CA . ALA A 1 370 ? -26.485 -0.726 34.891 1.00 90.62 370 ALA A CA 1
ATOM 2919 C C . ALA A 1 370 ? -27.691 0.176 34.554 1.00 90.62 370 ALA A C 1
ATOM 2921 O O . ALA A 1 370 ? -27.587 1.402 34.634 1.00 90.62 370 ALA A O 1
ATOM 2922 N N . ALA A 1 371 ? -28.844 -0.410 34.207 1.00 89.75 371 ALA A N 1
ATOM 2923 C CA . ALA A 1 371 ? -30.058 0.346 33.890 1.00 89.75 371 ALA A CA 1
ATOM 2924 C C . ALA A 1 371 ? -30.629 1.069 35.125 1.00 89.75 371 ALA A C 1
ATOM 2926 O O . ALA A 1 371 ? -31.044 2.229 35.041 1.00 89.75 371 ALA A O 1
ATOM 2927 N N . ILE A 1 372 ? -30.622 0.399 36.284 1.00 89.44 372 ILE A N 1
ATOM 2928 C CA . ILE A 1 372 ? -31.091 0.966 37.556 1.00 89.44 372 ILE A CA 1
ATOM 2929 C C . ILE A 1 372 ? -30.159 2.086 38.029 1.00 89.44 372 ILE A C 1
ATOM 2931 O O . ILE A 1 372 ? -30.643 3.147 38.425 1.00 89.44 372 ILE A O 1
ATOM 2935 N N . GLU A 1 373 ? -28.841 1.874 37.972 1.00 90.19 373 GLU A N 1
ATOM 2936 C CA . GLU A 1 373 ? -27.836 2.861 38.388 1.00 90.19 373 GLU A CA 1
ATOM 2937 C C . GLU A 1 373 ? -27.992 4.177 37.618 1.00 90.19 373 GLU A C 1
ATOM 2939 O O . GLU A 1 373 ? -27.987 5.261 38.206 1.00 90.19 373 GLU A O 1
ATOM 2944 N N . ARG A 1 374 ? -28.229 4.084 36.305 1.00 88.44 374 ARG A N 1
ATOM 2945 C CA . ARG A 1 374 ? -28.416 5.251 35.435 1.00 88.44 374 ARG A CA 1
ATOM 2946 C C . ARG A 1 374 ? -29.807 5.866 35.502 1.00 88.44 374 ARG A C 1
ATOM 2948 O O . ARG A 1 374 ? -30.000 6.958 34.972 1.00 88.44 374 ARG A O 1
ATOM 2955 N N . ARG A 1 375 ? -30.767 5.189 36.143 1.00 86.94 375 ARG A N 1
ATOM 2956 C CA . ARG A 1 375 ? -32.173 5.615 36.260 1.00 86.94 375 ARG A CA 1
ATOM 2957 C C . ARG A 1 375 ? -32.808 5.971 34.908 1.00 86.94 375 ARG A C 1
ATOM 2959 O O . ARG A 1 375 ? -33.668 6.844 34.842 1.00 86.94 375 ARG A O 1
ATOM 2966 N N . ASN A 1 376 ? -32.379 5.313 33.832 1.00 84.94 376 ASN A N 1
ATOM 2967 C CA . ASN A 1 376 ? -32.896 5.560 32.490 1.00 84.94 376 ASN A CA 1
ATOM 2968 C C . ASN A 1 376 ? -34.096 4.641 32.228 1.00 84.94 376 ASN A C 1
ATOM 2970 O O . ASN A 1 376 ? -33.937 3.428 32.086 1.00 84.94 376 ASN A O 1
ATOM 2974 N N . GLU A 1 377 ? -35.297 5.214 32.145 1.00 87.94 377 GLU A N 1
ATOM 2975 C CA . GLU A 1 377 ? -36.532 4.446 31.958 1.00 87.94 377 GLU A CA 1
ATOM 2976 C C . GLU A 1 377 ? -36.523 3.614 30.664 1.00 87.94 377 GLU A C 1
ATOM 2978 O O . GLU A 1 377 ? -36.926 2.451 30.674 1.00 87.94 377 GLU A O 1
ATOM 2983 N N . SER A 1 378 ? -35.996 4.168 29.568 1.00 88.12 378 SER A N 1
ATOM 2984 C CA . SER A 1 378 ? -35.920 3.477 28.274 1.00 88.12 378 SER A CA 1
ATOM 2985 C C . SER A 1 378 ? -35.045 2.219 28.347 1.00 88.12 378 SER A C 1
ATOM 2987 O O . SER A 1 378 ? -35.398 1.158 27.824 1.00 88.12 378 SER A O 1
ATOM 2989 N N . GLU A 1 379 ? -33.927 2.294 29.071 1.00 89.38 379 GLU A N 1
ATOM 2990 C CA . GLU A 1 379 ? -33.039 1.149 29.287 1.00 89.38 379 GLU A CA 1
ATOM 2991 C C . GLU A 1 379 ? -33.689 0.092 30.180 1.00 89.38 379 GLU A C 1
ATOM 2993 O O . GLU A 1 379 ? -33.625 -1.093 29.860 1.00 89.38 379 GLU A O 1
ATOM 2998 N N . ILE A 1 380 ? -34.386 0.507 31.242 1.00 88.50 380 ILE A N 1
ATOM 2999 C CA . ILE A 1 380 ? -35.130 -0.402 32.127 1.00 88.50 380 ILE A CA 1
ATOM 3000 C C . ILE A 1 380 ? -36.213 -1.159 31.341 1.00 88.50 380 ILE A C 1
ATOM 3002 O O . ILE A 1 380 ? -36.331 -2.378 31.474 1.00 88.50 380 ILE A O 1
ATOM 3006 N N . ILE A 1 381 ? -36.970 -0.467 30.481 1.00 89.19 381 ILE A N 1
ATOM 3007 C CA . ILE A 1 381 ? -37.976 -1.086 29.601 1.00 89.19 381 ILE A CA 1
ATOM 3008 C C . ILE A 1 381 ? -37.316 -2.069 28.626 1.00 89.19 381 ILE A C 1
ATOM 3010 O O . ILE A 1 381 ? -37.817 -3.176 28.421 1.00 89.19 381 ILE A O 1
ATOM 3014 N N . THR A 1 382 ? -36.172 -1.694 28.055 1.00 91.06 382 THR A N 1
ATOM 3015 C CA . THR A 1 382 ? -35.418 -2.555 27.136 1.00 91.06 382 THR A CA 1
ATOM 3016 C C . THR A 1 382 ? -34.971 -3.847 27.819 1.00 91.06 382 THR A C 1
ATOM 3018 O O . THR A 1 382 ? -35.134 -4.921 27.238 1.00 91.06 382 THR A O 1
ATOM 3021 N N . VAL A 1 383 ? -34.466 -3.781 29.056 1.00 89.38 383 VAL A N 1
ATOM 3022 C CA . VAL A 1 383 ? -34.087 -4.979 29.823 1.00 89.38 383 VAL A CA 1
ATOM 3023 C C . VAL A 1 383 ? -35.314 -5.838 30.138 1.00 89.38 383 VAL A C 1
ATOM 3025 O O . VAL A 1 383 ? -35.276 -7.041 29.891 1.00 89.38 383 VAL A O 1
ATOM 3028 N N . LEU A 1 384 ? -36.422 -5.231 30.582 1.00 88.00 384 LEU A N 1
ATOM 3029 C CA . LEU A 1 384 ? -37.679 -5.944 30.851 1.00 88.00 384 LEU A CA 1
ATOM 3030 C C . LEU A 1 384 ? -38.188 -6.718 29.625 1.00 88.00 384 LEU A C 1
ATOM 3032 O O . LEU A 1 384 ? -38.627 -7.854 29.762 1.00 88.00 384 LEU A O 1
ATOM 3036 N N . SER A 1 385 ? -38.077 -6.144 28.422 1.00 89.56 385 SER A N 1
ATOM 3037 C CA . SER A 1 385 ? -38.485 -6.815 27.175 1.00 89.56 385 SER A CA 1
ATOM 3038 C C . SER A 1 385 ? -37.676 -8.076 26.842 1.00 89.56 385 SER A C 1
ATOM 3040 O O . SER A 1 385 ? -38.106 -8.891 26.028 1.00 89.56 385 SER A O 1
ATOM 3042 N N . ARG A 1 386 ? -36.493 -8.239 27.449 1.00 87.69 386 ARG A N 1
ATOM 3043 C CA . ARG A 1 386 ? -35.620 -9.407 27.276 1.00 87.69 386 ARG A CA 1
ATOM 3044 C C . ARG A 1 386 ? -35.812 -10.456 28.372 1.00 87.69 386 ARG A C 1
ATOM 3046 O O . ARG A 1 386 ? -35.236 -11.536 28.257 1.00 87.69 386 ARG A O 1
ATOM 3053 N N . CYS A 1 387 ? -36.608 -10.165 29.401 1.00 86.19 387 CYS A N 1
ATOM 3054 C CA . CYS A 1 387 ? -36.985 -11.137 30.418 1.00 86.19 387 CYS A CA 1
ATOM 3055 C C . CYS A 1 387 ? -37.999 -12.139 29.841 1.00 86.19 387 CYS A C 1
ATOM 3057 O O . CYS A 1 387 ? -38.974 -11.770 29.191 1.00 86.19 387 CYS A O 1
ATOM 3059 N N . SER A 1 388 ? -37.770 -13.420 30.098 1.00 82.19 388 SER A N 1
ATOM 3060 C CA . SER A 1 388 ? -38.661 -14.535 29.769 1.00 82.19 388 SER A CA 1
ATOM 3061 C C . SER A 1 388 ? -39.347 -15.086 31.025 1.00 82.19 388 SER A C 1
ATOM 3063 O O . SER A 1 388 ? -38.987 -14.735 32.148 1.00 82.19 388 SER A O 1
ATOM 3065 N N . ALA A 1 389 ? -40.277 -16.031 30.851 1.00 72.81 389 ALA A N 1
ATOM 3066 C CA . ALA A 1 389 ? -40.932 -16.738 31.959 1.00 72.81 389 ALA A CA 1
ATOM 3067 C C . ALA A 1 389 ? -39.956 -17.481 32.899 1.00 72.81 389 ALA A C 1
ATOM 3069 O O . ALA A 1 389 ? -40.314 -17.806 34.024 1.00 72.81 389 ALA A O 1
ATOM 3070 N N . THR A 1 390 ? -38.726 -17.740 32.448 1.00 76.12 390 THR A N 1
ATOM 3071 C CA . THR A 1 390 ? -37.665 -18.390 33.232 1.00 76.12 390 THR A CA 1
ATOM 3072 C C . THR A 1 390 ? -36.704 -17.394 33.884 1.00 76.12 390 THR A C 1
ATOM 3074 O O . THR A 1 390 ? -35.698 -17.802 34.457 1.00 76.12 390 THR A O 1
ATOM 3077 N N . THR A 1 391 ? -36.946 -16.089 33.746 1.00 79.31 391 THR A N 1
ATOM 3078 C CA . THR A 1 391 ? -36.094 -15.051 34.341 1.00 79.31 391 THR A CA 1
ATOM 3079 C C . THR A 1 391 ? -36.397 -14.906 35.828 1.00 79.31 391 THR A C 1
ATOM 3081 O O . THR A 1 391 ? -37.551 -15.002 36.236 1.00 79.31 391 THR A O 1
ATOM 3084 N N . ASP A 1 392 ? -35.359 -14.658 36.630 1.00 82.12 392 ASP A N 1
ATOM 3085 C CA . ASP A 1 392 ? -35.475 -14.478 38.077 1.00 82.12 392 ASP A CA 1
ATOM 3086 C C . ASP A 1 392 ? -36.526 -13.408 38.428 1.00 82.12 392 ASP A C 1
ATOM 3088 O O . ASP A 1 392 ? -36.426 -12.240 38.037 1.00 82.12 392 ASP A O 1
ATOM 3092 N N . VAL A 1 393 ? -37.541 -13.827 39.185 1.00 83.00 393 VAL A N 1
ATOM 3093 C CA . VAL A 1 393 ? -38.670 -12.997 39.617 1.00 83.00 393 VAL A CA 1
ATOM 3094 C C . VAL A 1 393 ? -38.186 -11.774 40.402 1.00 83.00 393 VAL A C 1
ATOM 3096 O O . VAL A 1 393 ? -38.698 -10.672 40.203 1.00 83.00 393 VAL A O 1
ATOM 3099 N N . ILE A 1 394 ? -37.142 -11.927 41.223 1.00 83.94 394 ILE A N 1
ATOM 3100 C CA . ILE A 1 394 ? -36.568 -10.841 42.030 1.00 83.94 394 ILE A CA 1
ATOM 3101 C C . ILE A 1 394 ? -36.006 -9.742 41.120 1.00 83.94 394 ILE A C 1
ATOM 3103 O O . ILE A 1 394 ? -36.122 -8.545 41.402 1.00 83.94 394 ILE A O 1
ATOM 3107 N N . LEU A 1 395 ? -35.408 -10.141 40.002 1.00 83.50 395 LEU A N 1
ATOM 3108 C CA . LEU A 1 395 ? -34.781 -9.251 39.032 1.00 83.50 395 LEU A CA 1
ATOM 3109 C C . LEU A 1 395 ? -35.841 -8.430 38.279 1.00 83.50 395 LEU A C 1
ATOM 3111 O O . LEU A 1 395 ? -35.713 -7.208 38.160 1.00 83.50 395 LEU A O 1
ATOM 3115 N N . VAL A 1 396 ? -36.946 -9.073 37.891 1.00 84.88 396 VAL A N 1
ATOM 3116 C CA . VAL A 1 396 ? -38.115 -8.417 37.280 1.00 84.88 396 VAL A CA 1
ATOM 3117 C C . VAL A 1 396 ? -38.776 -7.432 38.254 1.00 84.88 396 VAL A C 1
ATOM 3119 O O . VAL A 1 396 ? -39.082 -6.295 37.885 1.00 84.88 396 VAL A O 1
ATOM 3122 N N . GLU A 1 397 ? -38.944 -7.806 39.525 1.00 86.88 397 GLU A N 1
ATOM 3123 C CA . GLU A 1 397 ? -39.483 -6.905 40.551 1.00 86.88 397 GLU A CA 1
ATOM 3124 C C . GLU A 1 397 ? -38.599 -5.676 40.794 1.00 86.88 397 GLU A C 1
ATOM 3126 O O . GLU A 1 397 ? -39.103 -4.568 41.011 1.00 86.88 397 GLU A O 1
ATOM 3131 N N . ARG A 1 398 ? -37.270 -5.844 40.789 1.00 88.31 398 ARG A N 1
ATOM 3132 C CA . ARG A 1 398 ? -36.320 -4.727 40.926 1.00 88.31 398 ARG A CA 1
ATOM 3133 C C . ARG A 1 398 ? -36.456 -3.736 39.771 1.00 88.31 398 ARG A C 1
ATOM 3135 O O . ARG A 1 398 ? -36.522 -2.533 40.022 1.00 88.31 398 ARG A O 1
ATOM 3142 N N . LEU A 1 399 ? -36.558 -4.226 38.535 1.00 86.81 399 LEU A N 1
ATOM 3143 C CA . LEU A 1 399 ? -36.760 -3.389 37.347 1.00 86.81 399 LEU A CA 1
ATOM 3144 C C . LEU A 1 399 ? -38.092 -2.628 37.401 1.00 86.81 399 LEU A C 1
ATOM 3146 O O . LEU A 1 399 ? -38.114 -1.421 37.164 1.00 86.81 399 LEU A O 1
ATOM 3150 N N . ASN A 1 400 ? -39.189 -3.292 37.782 1.00 86.94 400 ASN A N 1
ATOM 3151 C CA . ASN A 1 400 ? -40.502 -2.649 37.905 1.00 86.94 400 ASN A CA 1
ATOM 3152 C C . ASN A 1 400 ? -40.515 -1.536 38.968 1.00 86.94 400 ASN A C 1
ATOM 3154 O O . ASN A 1 400 ? -41.051 -0.452 38.725 1.00 86.94 400 ASN A O 1
ATOM 3158 N N . ARG A 1 401 ? -39.864 -1.758 40.119 1.00 87.81 401 ARG A N 1
ATOM 3159 C CA . ARG A 1 401 ? -39.686 -0.723 41.154 1.00 87.81 401 ARG A CA 1
ATOM 3160 C C . ARG A 1 401 ? -38.868 0.466 40.647 1.00 87.81 401 ARG A C 1
ATOM 3162 O O . ARG A 1 401 ? -39.241 1.619 40.878 1.00 87.81 401 ARG A O 1
ATOM 3169 N N . ALA A 1 402 ? -37.772 0.199 39.939 1.00 85.94 402 ALA A N 1
ATOM 3170 C CA . ALA A 1 402 ? -36.929 1.246 39.371 1.00 85.94 402 ALA A CA 1
ATOM 3171 C C . ALA A 1 402 ? -37.676 2.071 38.310 1.00 85.94 402 ALA A C 1
ATOM 3173 O O . ALA A 1 402 ? -37.621 3.300 38.357 1.00 85.94 402 ALA A O 1
ATOM 3174 N N . LYS A 1 403 ? -38.453 1.420 37.431 1.00 88.00 403 LYS A N 1
ATOM 3175 C CA . LYS A 1 403 ? -39.301 2.081 36.426 1.00 88.00 403 LYS A CA 1
ATOM 3176 C C . LYS A 1 403 ? -40.292 3.057 37.068 1.00 88.00 403 LYS A C 1
ATOM 3178 O O . LYS A 1 403 ? -40.344 4.222 36.689 1.00 88.00 403 LYS A O 1
ATOM 3183 N N . ALA A 1 404 ? -41.021 2.608 38.091 1.00 84.44 404 ALA A N 1
ATOM 3184 C CA . ALA A 1 404 ? -41.995 3.440 38.803 1.00 84.44 404 ALA A CA 1
ATOM 3185 C C . ALA A 1 404 ? -41.364 4.654 39.511 1.00 84.44 404 ALA A C 1
ATOM 3187 O O . ALA A 1 404 ? -42.042 5.650 39.761 1.00 84.44 404 ALA A O 1
ATOM 3188 N N . THR A 1 405 ? -40.075 4.572 39.851 1.00 82.88 405 THR A N 1
ATOM 3189 C CA . THR A 1 405 ? -39.328 5.667 40.485 1.00 82.88 405 THR A CA 1
ATOM 3190 C C . THR A 1 405 ? -38.776 6.647 39.450 1.00 82.88 405 THR A C 1
ATOM 3192 O O . THR A 1 405 ? -38.761 7.849 39.703 1.00 82.88 405 THR A O 1
ATOM 3195 N N . ALA A 1 406 ? -38.343 6.150 38.287 1.00 77.62 406 ALA A N 1
ATOM 3196 C CA . ALA A 1 406 ? -37.849 6.971 37.185 1.00 77.62 406 ALA A CA 1
ATOM 3197 C C . ALA A 1 406 ? -38.963 7.827 36.556 1.00 77.62 406 ALA A C 1
ATOM 3199 O O . ALA A 1 406 ? -38.733 9.001 36.310 1.00 77.62 406 ALA A O 1
ATOM 3200 N N . ALA A 1 407 ? -40.182 7.290 36.420 1.00 67.44 407 ALA A N 1
ATOM 3201 C CA . ALA A 1 407 ? -41.337 7.988 35.838 1.00 67.44 407 ALA A CA 1
ATOM 3202 C C . ALA A 1 407 ? -41.909 9.146 36.693 1.00 67.44 407 ALA A C 1
ATOM 3204 O O . ALA A 1 407 ? -42.838 9.831 36.271 1.00 67.44 407 ALA A O 1
ATOM 3205 N N . LYS A 1 408 ? -41.413 9.342 37.924 1.00 66.00 408 LYS A N 1
ATOM 3206 C CA . LYS A 1 408 ? -41.863 10.399 38.855 1.00 66.00 408 LYS A CA 1
ATOM 3207 C C . LYS A 1 408 ? -40.991 11.666 38.822 1.00 66.00 408 LYS A C 1
ATOM 3209 O O . LYS A 1 408 ? -41.250 12.583 39.599 1.00 66.00 408 LYS A O 1
ATOM 3214 N N . LYS A 1 409 ? -39.954 11.699 37.988 1.00 56.03 409 LYS A N 1
ATOM 3215 C CA . LYS A 1 409 ? -39.041 12.829 37.765 1.00 56.03 409 LYS A CA 1
ATOM 3216 C C . LYS A 1 409 ? -39.095 13.230 36.303 1.00 56.03 409 LYS A C 1
ATOM 3218 O O . LYS A 1 409 ? -38.888 14.436 36.057 1.00 56.03 409 LYS A O 1
#

Organism: Triplophysa rosa (NCBI:txid992332)

Foldseek 3Di:
DPPFDKDFLFLPFAQFWAAWDADAVQLWTWIDRQQQQWIWIARPVPRDIDIAGHPAGWAYWAADPVDAIWTFGFQFIWGADPVVSDIGTLDGDDPPCNQKGWHDWDAAPLGKIKIKMAGHAPFPPHGDFFQMFIWIQDPVRDIDTQDTRAHAWAAWDAFPVRQKIWTDSQVVQFIWIFGADSVPRHTHDIDTQAHHDPLQATWHYWDAALVRWIWTWHAQNQWTWTADSVNRDTDDIDGHQARGWHYWAFGDPLSQKIKIAFRDHPDDPVNCVSRVSGRTIMITGRPDDPVSSLSSLLVVLLVCLVVVVLVVNVVVCVVDPRPPWLLSNLVSCLVSVNLVSSVVRLVRHDLVCNLVSCVSSPNLPVNLVSCLVVLPLVSLVVSLVVDDPPHDPVSNVSSVVSNVVSVVD

InterPro domains:
  IPR005511 Senescence marker protein-30 (SMP-30) [PR01790] (17-34)
  IPR005511 Senescence marker protein-30 (SMP-30) [PR01790] (93-114)
  IPR005511 Senescence marker protein-30 (SMP-30) [PR01790] (139-161)
  IPR005511 Senescence marker protein-30 (SMP-30) [PR01790] (162-182)
  IPR005511 Senescence marker protein-30 (SMP-30) [PR01790] (202-219)
  IPR005511 Senescence marker protein-30 (SMP-30) [PR01790] (245-263)
  IPR006925 Vps16, C-terminal [PF04840] (294-403)
  IPR008367 Regucalcin [PR01791] (128-141)
  IPR008367 Regucalcin [PR01791] (189-207)
  IPR008367 Regucalcin [PR01791] (228-241)
  IPR008367 Regucalcin [PR01791] (275-291)
  IPR011042 Six-bladed beta-propeller, TolB-like [G3DSA:2.120.10.30] (1-291)
  IPR013658 SMP-30/Gluconolactonase/LRE-like region [PF08450] (16-263)

Sequence (409 aa):
MSSIKVACVIKEKNEIGESPIWEEKDSSLVYVDITGQRVSRWSSLTGHIESITTEKPVGSVVLRKAGGYVIAEGTRFAFVDWVKRSITTAVQLDKEKPNTRFNDGKVDPAGRFFAGTMGIELRPAVVERKQGSLYTLHPDRSVVHHFDQVDISNGLDWSLDHRIFYYIDSLAYMVEAFDYDIQTGGLSNRRAVYKVEPDEGIPDGMCIDTEGKLWVACYNGGRVLRIDPQTGTRLQTVNLPVGKTTSCCFGGKDYTDLYVTTAYKGMDEDSLAKQPEAGCVFKSADVIEPQHVKRFWWLKLKALAEKGDWEELEKFAKSKKSPIGYLPFVEVCIKHHNKHEASKYVSRVTPEQKVKAHLAVGDLQSATEAAIERRNESEIITVLSRCSATTDVILVERLNRAKATAAKK

Secondary structure (DSSP, 8-state):
-PPP-EEEEE-S--TBEEEEEEEGGGTEEEEEETTTTEEEEEETTT--EEEEE-SS-EEEEEE-TTSSEEEEETTEEEEEETTTTEEEEEEE--TT-TTEEEEEEEE-TTS-EEEEEEEPEEETTEE-TT-EEEEEE-TTS-EEEEEEEESBEEEEEE-TTS-EEEEEEGGGTEEEEEEE-TTT--EEEEEEEEE--TTT-EEEEEEE-TTS-EEEEEETTTEEEEEETTTTEEEEEEE-SSSBEEEEEEESGGG-EEEEEEB-TT--HHHHHH-TTTT-EEEE-S-S-HHHHHHHHHHHHHHHHHHT-HHHHHHHHHHS--TT-SHHHHHHHHHTT-HHHHHHHHTTS-GGGHHHHHHHTT-HHHHHHHHHHHT-HHHHHHHHTT--TTS-HHHHHHHHHHHHHHTT-